Protein 6PX4 (pdb70)

InterPro domains:
  IPR034696 Antiholin T4 type [MF_04105] (1-97)
  IPR034696 Antiholin T4 type [PF24205] (1-97)

Organism: Enterobacteria phage T4 (NCBI:txid10665)

Secondary structure (DSSP, 8-state):
--B-HHHHHHHHHHHHHTGGGBSS--HHHHHHHHHHHHHHHHHS---SHHHHHHHHHHHHHHHHHHTT--B-/-HHHHHHHHHHHHHHHT-SEEEEEEEESTTT--EEEEEEEEEPPPTT--GGGSS-EEP-TTSHHHHHHHTT--EEESS--TTSS-SS--TT--EEEEEEEE-TTSBEEEEEEEEESSS----HHHHHHHHHHHHHHHHH--/--B-HHHHHHHHHHHHHTGGGBSS--HHHHHHHHHHHHHHHHHS---SHHHHHHHHHHHHHHHHHHTT--B-/-HHHHHHHHHHHHHHHHT-SEEEEEEEESTTT--EEEEEEEEEPPPTT--GGGSS-EEP-TTSHHHHHHHTT--EEESS--SSSS-SS--TT--EEEEEEEE-TTSBEEEEEEEEESSS----HHHHHHHHHHHHHHHTT--

Foldseek 3Di:
DPDDVLLVLLQVLLCVQAVVFFPDDDPVVVVVLCVQSVVVCVVPPDDDNVRSNVNSNVSSVCVCVVVVGDGD/DLVVLQAVLLVQLCVQFVFQKKFWKWADDPPPRQWIFGPDMDHDDQPQDDPVQRTGAGADCPQVQNVCQVVPDKDKDQWDDRRNRGPDTRNLWRMKIKHFAAAQVRHGTTIIMGTHSDDDTDDVVSSVVSRVVSRVRSNDPD/DPDDVLLVLLQVLLCVQFVVFFPDDDPVVVVVLCVQSVVVCVVPNDDDNVRSNVNSNVSSVVVCVVVVTDGD/DLVLQQVLLVQLCVQFVFQKKFWKWADDPQPRQWIFTSYMDHDQQPQDDPVQRTGAGADCVDPQNVQQVVVDKDKDQFDDRRNRGPDRRNLWRMKIKHFAAAPVRGGTTIIMGTHSDNDTDDVVSSVVSRVVSRVVRRDPD

Solvent-accessible surface area: 19300 Å² total; per-residue (Å²): 68,6,11,6,36,33,0,32,84,0,0,25,7,0,3,97,95,0,0,63,70,2,97,94,30,36,51,103,18,0,94,103,0,13,62,63,0,70,73,29,6,20,101,89,38,2,82,52,93,152,61,0,71,91,42,0,21,95,51,0,82,27,23,3,160,107,110,125,54,150,70,112,189,17,88,60,35,2,105,102,12,3,94,76,0,29,118,48,0,97,9,40,0,0,0,0,2,21,12,44,30,124,17,1,2,0,1,1,10,9,72,11,71,51,42,157,37,1,93,31,13,46,113,172,34,21,12,0,26,13,3,48,31,111,43,59,5,4,65,16,0,36,103,22,131,37,16,122,17,102,87,89,30,13,5,2,12,23,114,128,115,3,113,65,4,47,17,2,6,0,0,13,6,22,14,67,58,0,5,1,19,0,0,1,1,0,4,0,57,73,132,94,63,24,54,46,107,119,0,80,68,31,0,22,96,1,15,94,58,2,1,91,31,124,57,5,10,6,18,26,0,30,72,5,0,24,5,0,4,106,99,1,0,61,54,4,100,111,34,29,58,116,18,0,71,115,0,9,58,56,0,61,70,31,10,20,102,85,35,4,81,58,69,171,65,0,59,108,68,0,23,95,59,0,73,44,7,3,171,136,105,107,47,121,62,164,44,116,75,40,0,109,97,31,2,85,90,2,28,118,42,0,98,10,35,0,0,0,1,2,17,12,36,22,130,17,2,2,0,0,1,10,13,64,14,68,50,42,122,35,1,87,33,12,55,108,193,38,24,12,0,26,21,3,35,37,105,84,64,6,4,77,45,0,41,99,19,158,40,21,124,16,99,82,114,26,13,5,2,13,22,125,132,108,0,122,58,5,54,14,2,6,0,0,10,5,22,17,67,60,0,4,1,18,0,0,2,1,0,4,0,54,81,125,82,65,26,58,46,120,128,0,76,68,30,0,18,94,2,14,104,67,1,2,95,38,120

B-factor: mean 25.85, std 8.66, range [12.66, 65.44]

Radius of gyration: 23.74 Å; Cα contacts (8 Å, |Δi|>4): 835; chains: 4; bounding box: 46×61×61 Å

Nearest PDB structures (foldseek):
  6psk-assembly1_R-2  TM=1.006E+00  e=2.776E-12  Escherichia phage ECML-134
  6pxe-assembly1_R  TM=1.006E+00  e=7.380E-12  Tequatrovirus T4
  4myy-assembly1_A  TM=3.933E-01  e=3.399E+00  Moorena producens 3L
  6qfk-assembly1_A  TM=4.145E-01  e=9.035E+00  Bifidobacterium longum
  6pxe-assembly1_B  TM=9.937E-01  e=3.468E-29  Escherichia phage vB_EcoM_NBG2

Sequence (427 aa):
MNVDPHFDKFMESGIRHVYMLFENKSVESSEQFYSFMRTTYKNDPCSSDFECIERGAEMAQSYARIMNIKLERFESVALEQLQIVHISSEADFSAVYSFRPKNLNYFVDIIAYEGKLPSTISEKSLGGYPVDKTMDDEYTVHLNGRHYYSNSKFAFLPTKKPTPEINYMYSCCPYFNLDNIYAGTITMYWYRNDHISNDRLESICCAQAARILGRAKMNVDPHFDKFMESGIRHVYMMLFENKSVESSEQFYSFMRTTYKNDPCSSDFECIEERGAEMMAQSYARIMNIKLEFESVALEQLQIVHISSEADFSAVYSSFRPKNLNYFVDIIAYEGKLPSTISEKSLGGYPVDKTMMDEYTVHLNGRHYYSNSKFAFLPTKKPTPEINYMYSCCPYFNLDNIYAGTITMYWYRNDHISNDRLEESICCAQAARILGRAK

Structure (mmCIF, N/CA/C/O backbone):
data_6PX4
#
_entry.id   6PX4
#
_cell.length_a   116.546
_cell.length_b   116.546
_cell.length_c   223.384
_cell.angle_alpha   90.000
_cell.angle_beta   90.000
_cell.angle_gamma   120.000
#
_symmetry.space_group_name_H-M   'H 3 2'
#
loop_
_entity.id
_entity.type
_entity.pdbx_description
1 polymer Antiholin
2 polymer Holin
3 water water
#
loop_
_atom_site.group_PDB
_atom_site.id
_atom_site.type_symbol
_atom_site.label_atom_id
_atom_site.label_alt_id
_atom_site.label_comp_id
_atom_site.label_asym_id
_atom_site.label_entity_id
_atom_site.label_seq_id
_atom_site.pdbx_PDB_ins_code
_atom_site.Cartn_x
_atom_site.Cartn_y
_atom_site.Cartn_z
_atom_site.occupancy
_atom_site.B_iso_or_equiv
_atom_site.auth_seq_id
_atom_site.auth_comp_id
_atom_site.auth_asym_id
_atom_site.auth_atom_id
_atom_site.pdbx_PDB_model_num
ATOM 1 N N . MET A 1 1 ? -35.126 -4.389 -25.752 1.00 53.26 24 MET R N 1
ATOM 2 C CA . MET A 1 1 ? -34.355 -3.901 -24.613 1.00 47.13 24 MET R CA 1
ATOM 3 C C . MET A 1 1 ? -34.695 -4.707 -23.356 1.00 44.24 24 MET R C 1
ATOM 4 O O . MET A 1 1 ? -35.821 -5.192 -23.206 1.00 49.94 24 MET R O 1
ATOM 9 N N . ASN A 1 2 ? -33.707 -4.865 -22.474 1.00 37.26 25 ASN R N 1
ATOM 10 C CA . ASN A 1 2 ? -33.897 -5.579 -21.215 1.00 27.66 25 ASN R CA 1
ATOM 11 C C . ASN A 1 2 ? -34.389 -4.628 -20.129 1.00 23.46 25 ASN R C 1
ATOM 12 O O . ASN A 1 2 ? -34.072 -4.818 -18.951 1.00 25.27 25 ASN R O 1
ATOM 17 N N . VAL A 1 3 ? -35.142 -3.616 -20.498 1.00 24.64 26 VAL R N 1
ATOM 18 C CA . VAL A 1 3 ? -35.535 -2.561 -19.569 1.00 19.62 26 VAL R CA 1
ATOM 19 C C . VAL A 1 3 ? -36.779 -2.997 -18.807 1.00 21.96 26 VAL R C 1
ATOM 20 O O . VAL A 1 3 ? -37.620 -3.759 -19.305 1.00 23.49 26 VAL R O 1
ATOM 24 N N . ASP A 1 4 ? -36.870 -2.543 -17.555 1.00 20.94 27 ASP R N 1
ATOM 25 C CA . ASP A 1 4 ? -38.092 -2.638 -16.772 1.00 20.83 27 ASP R CA 1
ATOM 26 C C . ASP A 1 4 ? -39.221 -2.033 -17.595 1.00 18.84 27 ASP R C 1
ATOM 27 O O . ASP A 1 4 ? -39.215 -0.823 -17.840 1.00 20.13 27 ASP R O 1
ATOM 32 N N . PRO A 1 5 ? -40.203 -2.828 -18.040 1.00 20.00 28 PRO R N 1
ATOM 33 C CA . PRO A 1 5 ? -41.198 -2.285 -18.975 1.00 20.08 28 PRO R CA 1
ATOM 34 C C . PRO A 1 5 ? -42.113 -1.254 -18.343 1.00 19.31 28 PRO R C 1
ATOM 35 O O . PRO A 1 5 ? -42.618 -0.379 -19.046 1.00 19.82 28 PRO R O 1
ATOM 39 N N . HIS A 1 6 ? -42.355 -1.333 -17.034 1.00 18.13 29 HIS R N 1
ATOM 40 C CA . HIS A 1 6 ? -43.173 -0.310 -16.396 1.00 19.16 29 HIS R CA 1
ATOM 41 C C . HIS A 1 6 ? -42.416 1.007 -16.285 1.00 19.76 29 HIS R C 1
ATOM 42 O O . HIS A 1 6 ? -42.987 2.077 -16.540 1.00 19.24 29 HIS R O 1
ATOM 49 N N . PHE A 1 7 ? -41.136 0.960 -15.906 1.00 17.63 30 PHE R N 1
ATOM 50 C CA . PHE A 1 7 ? -40.381 2.207 -15.894 1.00 17.62 30 PHE R CA 1
ATOM 51 C C . PHE A 1 7 ? -40.332 2.805 -17.289 1.00 17.64 30 PHE R C 1
ATOM 52 O O . PHE A 1 7 ? -40.510 4.013 -17.465 1.00 17.56 30 PHE R O 1
ATOM 60 N N . ASP A 1 8 ? -40.112 1.963 -18.295 1.00 16.37 31 ASP R N 1
ATOM 61 C CA . ASP A 1 8 ? -40.008 2.483 -19.649 1.00 16.92 31 ASP R CA 1
ATOM 62 C C . ASP A 1 8 ? -41.294 3.188 -20.075 1.00 16.91 31 ASP R C 1
ATOM 63 O O . ASP A 1 8 ? -41.239 4.251 -20.701 1.00 18.65 31 ASP R O 1
ATOM 68 N N . LYS A 1 9 ? -42.458 2.606 -19.743 1.00 16.03 32 LYS R N 1
ATOM 69 C CA . LYS A 1 9 ? -43.731 3.229 -20.107 1.00 17.26 32 LYS R CA 1
ATOM 70 C C . LYS A 1 9 ? -43.913 4.554 -19.378 1.00 19.19 32 LYS R C 1
ATOM 71 O O . LYS A 1 9 ? -44.355 5.548 -19.965 1.00 19.32 32 LYS R O 1
ATOM 77 N N . PHE A 1 10 ? -43.543 4.574 -18.095 1.00 18.43 33 PHE R N 1
ATOM 78 C CA . PHE A 1 10 ? -43.584 5.773 -17.259 1.00 17.75 33 PHE R CA 1
ATOM 79 C C . PHE A 1 10 ? -42.691 6.876 -17.824 1.00 17.19 33 PHE R C 1
ATOM 80 O O . PHE A 1 10 ? -43.122 8.021 -18.010 1.00 17.55 33 PHE R O 1
ATOM 88 N N . MET A 1 11 ? -41.438 6.534 -18.122 1.00 17.26 34 MET R N 1
ATOM 89 C CA . MET A 1 11 ? -40.482 7.506 -18.644 1.00 16.61 34 MET R CA 1
ATOM 90 C C . MET A 1 11 ? -40.910 8.028 -20.008 1.00 17.30 34 MET R C 1
ATOM 91 O O . MET A 1 11 ? -40.898 9.238 -20.255 1.00 17.10 34 MET R O 1
ATOM 96 N N . GLU A 1 12 ? -41.264 7.122 -20.918 1.00 17.74 35 GLU R N 1
ATOM 97 C CA . GLU A 1 12 ? -41.695 7.556 -22.240 1.00 17.99 35 GLU R CA 1
ATOM 98 C C . GLU A 1 12 ? -42.919 8.456 -22.160 1.00 19.27 35 GLU R C 1
ATOM 99 O O . GLU A 1 12 ? -43.051 9.391 -22.956 1.00 19.97 35 GLU R O 1
ATOM 105 N N . SER A 1 13 ? -43.812 8.215 -21.195 1.00 19.81 36 SER R N 1
ATOM 106 C CA . SER A 1 13 ? -44.964 9.095 -21.066 1.00 18.61 36 SER R CA 1
ATOM 107 C C . SER A 1 13 ? -44.536 10.478 -20.600 1.00 19.45 36 SER R C 1
ATOM 108 O O . SER A 1 13 ? -45.005 11.489 -21.128 1.00 22.27 36 SER R O 1
ATOM 111 N N . GLY A 1 14 ? -43.627 10.549 -19.626 1.00 16.92 37 GLY R N 1
ATOM 112 C CA . GLY A 1 14 ? -43.104 11.845 -19.227 1.00 18.74 37 GLY R CA 1
ATOM 113 C C . GLY A 1 14 ? -42.366 12.561 -20.346 1.00 22.27 37 GLY R C 1
ATOM 114 O O . GLY A 1 14 ? -42.480 13.777 -20.494 1.00 23.06 37 GLY R O 1
ATOM 115 N N . ILE A 1 15 ? -41.591 11.819 -21.142 1.00 18.18 38 ILE R N 1
ATOM 116 C CA . ILE A 1 15 ? -40.888 12.426 -22.270 1.00 18.37 38 ILE R CA 1
ATOM 117 C C . ILE A 1 15 ? -41.887 12.970 -23.285 1.00 19.86 38 ILE R C 1
ATOM 118 O O . ILE A 1 15 ? -41.790 14.120 -23.726 1.00 24.71 38 ILE R O 1
ATOM 123 N N . ARG A 1 16 ? -42.871 12.151 -23.657 1.00 19.94 39 ARG R N 1
ATOM 124 C CA . ARG A 1 16 ? -43.722 12.481 -24.794 1.00 24.11 39 ARG R CA 1
ATOM 125 C C . ARG A 1 16 ? -44.763 13.542 -24.458 1.00 30.93 39 ARG R C 1
ATOM 126 O O . ARG A 1 16 ? -45.186 14.282 -25.352 1.00 28.76 39 ARG R O 1
ATOM 134 N N . HIS A 1 17 ? -45.168 13.655 -23.192 1.00 22.71 40 HIS R N 1
ATOM 135 C CA . HIS A 1 17 ? -46.151 14.652 -22.784 1.00 27.15 40 HIS R CA 1
ATOM 136 C C . HIS A 1 17 ? -45.536 15.923 -22.216 1.00 28.98 40 HIS R C 1
ATOM 137 O O . HIS A 1 17 ? -46.191 16.972 -22.250 1.00 35.17 40 HIS R O 1
ATOM 144 N N . VAL A 1 18 ? -44.309 15.865 -21.694 1.00 22.65 41 VAL R N 1
ATOM 145 C CA . VAL A 1 18 ? -43.736 16.998 -20.977 1.00 23.70 41 VAL R CA 1
ATOM 146 C C . VAL A 1 18 ? -42.342 17.363 -21.473 1.00 26.12 41 VAL R C 1
ATOM 147 O O . VAL A 1 18 ? -42.119 18.500 -21.902 1.00 27.05 41 VAL R O 1
ATOM 151 N N . TYR A 1 19 ? -41.384 16.428 -21.391 1.00 22.19 42 TYR R N 1
ATOM 152 C CA . TYR A 1 19 ? -40.004 16.791 -21.705 1.00 23.25 42 TYR R CA 1
ATOM 153 C C . TYR A 1 19 ? -39.888 17.343 -23.118 1.00 20.75 42 TYR R C 1
ATOM 154 O O . TYR A 1 19 ? -39.126 18.290 -23.354 1.00 23.83 42 TYR R O 1
ATOM 163 N N . MET A 1 20 ? -40.637 16.764 -24.066 1.00 23.95 43 MET R N 1
ATOM 164 C CA . MET A 1 20 ? -40.566 17.199 -25.459 1.00 23.96 43 MET R CA 1
ATOM 165 C C . MET A 1 20 ? -40.961 18.658 -25.621 1.00 30.05 43 MET R C 1
ATOM 166 O O . MET A 1 20 ? -40.618 19.273 -26.639 1.00 27.02 43 MET R O 1
ATOM 171 N N . LEU A 1 21 ? -41.664 19.226 -24.639 1.00 26.01 44 LEU R N 1
ATOM 172 C CA . LEU A 1 21 ? -42.081 20.618 -24.687 1.00 30.16 44 LEU R CA 1
ATOM 173 C C . LEU A 1 21 ? -41.094 21.572 -24.024 1.00 34.38 44 LEU R C 1
ATOM 174 O O . LEU A 1 21 ? -41.286 22.791 -24.115 1.00 30.36 44 LEU R O 1
ATOM 179 N N . PHE A 1 22 ? -40.060 21.063 -23.350 1.00 26.44 45 PHE R N 1
ATOM 180 C CA . PHE A 1 22 ? -39.051 21.934 -22.759 1.00 29.21 45 PHE R CA 1
ATOM 181 C C . PHE A 1 22 ? -38.484 22.865 -23.819 1.00 31.34 45 PHE R C 1
ATOM 182 O O . PHE A 1 22 ? -38.093 22.422 -24.900 1.00 29.77 45 PHE R O 1
ATOM 190 N N . GLU A 1 23 ? -38.442 24.161 -23.506 1.00 30.17 46 GLU R N 1
ATOM 191 C CA . GLU A 1 23 ? -37.893 25.129 -24.450 1.00 38.26 46 GLU R CA 1
ATOM 192 C C . GLU A 1 23 ? -36.383 24.965 -24.599 1.00 36.81 46 GLU R C 1
ATOM 193 O O . GLU A 1 23 ? -35.857 24.947 -25.718 1.00 37.09 46 GLU R O 1
ATOM 199 N N . ASN A 1 24 ? -35.674 24.848 -23.481 1.00 32.38 47 ASN R N 1
ATOM 200 C CA . ASN A 1 24 ? -34.215 24.758 -23.454 1.00 38.33 47 ASN R CA 1
ATOM 201 C C . ASN A 1 24 ? -33.831 23.321 -23.119 1.00 35.96 47 ASN R C 1
ATOM 202 O O . ASN A 1 24 ? -33.710 22.954 -21.949 1.00 36.98 47 ASN R O 1
ATOM 207 N N . LYS A 1 25 ? -33.628 22.508 -24.149 1.00 28.89 48 LYS R N 1
ATOM 208 C CA . LYS A 1 25 ? -33.138 21.158 -23.929 1.00 24.26 48 LYS R CA 1
ATOM 209 C C . LYS A 1 25 ? -31.617 21.155 -23.932 1.00 28.17 48 LYS R C 1
ATOM 210 O O . LYS A 1 25 ? -30.982 21.833 -24.747 1.00 28.69 48 LYS R O 1
ATOM 216 N N . SER A 1 26 ? -31.039 20.384 -23.019 1.00 24.36 49 SER R N 1
ATOM 217 C CA . SER A 1 26 ? -29.596 20.307 -22.888 1.00 23.62 49 SER R CA 1
ATOM 218 C C . SER A 1 26 ? -29.232 18.981 -22.242 1.00 20.06 49 SER R C 1
ATOM 219 O O . SER A 1 26 ? -30.093 18.244 -21.753 1.00 21.41 49 SER R O 1
ATOM 222 N N . VAL A 1 27 ? -27.929 18.692 -22.238 1.00 21.95 50 VAL R N 1
ATOM 223 C CA . VAL A 1 27 ? -27.440 17.553 -21.472 1.00 22.83 50 VAL R CA 1
ATOM 224 C C . VAL A 1 27 ? -27.921 17.665 -20.030 1.00 26.28 50 VAL R C 1
ATOM 225 O O . VAL A 1 27 ? -28.452 16.711 -19.453 1.00 24.04 50 VAL R O 1
ATOM 229 N N . GLU A 1 28 ? -27.809 18.860 -19.452 1.00 27.82 51 GLU R N 1
ATOM 230 C CA . GLU A 1 28 ? -28.143 19.034 -18.043 1.00 23.02 51 GLU R CA 1
ATOM 231 C C . GLU A 1 28 ? -29.645 18.920 -17.796 1.00 24.70 51 GLU R C 1
ATOM 232 O O . GLU A 1 28 ? -30.068 18.295 -16.813 1.00 27.41 51 GLU R O 1
ATOM 238 N N . SER A 1 29 ? -30.473 19.503 -18.672 1.00 26.26 52 SER R N 1
ATOM 239 C CA . SER A 1 29 ? -31.917 19.390 -18.482 1.00 24.06 52 SER R CA 1
ATOM 240 C C . SER A 1 29 ? -32.363 17.938 -18.587 1.00 22.84 52 SER R C 1
ATOM 241 O O . SER A 1 29 ? -33.225 17.491 -17.824 1.00 22.16 52 SER R O 1
ATOM 244 N N . SER A 1 30 ? -31.757 17.176 -19.500 1.00 23.14 53 SER R N 1
ATOM 245 C CA . SER A 1 30 ? -32.122 15.771 -19.655 1.00 20.97 53 SER R CA 1
ATOM 246 C C . SER A 1 30 ? -31.649 14.938 -18.465 1.00 23.59 53 SER R C 1
ATOM 247 O O . SER A 1 30 ? -32.369 14.041 -17.994 1.00 21.28 53 SER R O 1
ATOM 250 N N . GLU A 1 31 ? -30.450 15.232 -17.953 1.00 21.08 54 GLU R N 1
ATOM 251 C CA . GLU A 1 31 ? -29.924 14.501 -16.806 1.00 24.17 54 GLU R CA 1
ATOM 252 C C . GLU A 1 31 ? -30.765 14.758 -15.562 1.00 24.39 54 GLU R C 1
ATOM 253 O O . GLU A 1 31 ? -31.062 13.828 -14.801 1.00 24.84 54 GLU R O 1
ATOM 259 N N . GLN A 1 32 ? -31.173 16.017 -15.347 1.00 24.13 55 GLN R N 1
ATOM 260 C CA . GLN A 1 32 ? -31.996 16.338 -14.184 1.00 24.79 55 GLN R CA 1
ATOM 261 C C . GLN A 1 32 ? -33.376 15.705 -14.290 1.00 25.14 55 GLN R C 1
ATOM 262 O O . GLN A 1 32 ? -33.911 15.195 -13.295 1.00 23.83 55 GLN R O 1
ATOM 268 N N . PHE A 1 33 ? -33.965 15.722 -15.487 1.00 21.54 56 PHE R N 1
ATOM 269 C CA . PHE A 1 33 ? -35.267 15.097 -15.682 1.00 23.15 56 PHE R CA 1
ATOM 270 C C . PHE A 1 33 ? -35.206 13.600 -15.387 1.00 19.43 56 PHE R C 1
ATOM 271 O O . PHE A 1 33 ? -36.037 13.078 -14.637 1.00 19.32 56 PHE R O 1
ATOM 279 N N . TYR A 1 34 ? -34.212 12.894 -15.944 1.00 20.73 57 TYR R N 1
ATOM 280 C CA . TYR A 1 34 ? -34.136 11.450 -15.723 1.00 17.54 57 TYR R CA 1
ATOM 281 C C . TYR A 1 34 ? -33.927 11.140 -14.244 1.00 23.21 57 TYR R C 1
ATOM 282 O O . TYR A 1 34 ? -34.551 10.222 -13.701 1.00 23.06 57 TYR R O 1
ATOM 291 N N . SER A 1 35 ? -33.079 11.923 -13.572 1.00 20.30 58 SER R N 1
ATOM 292 C CA . SER A 1 35 ? -32.851 11.724 -12.140 1.00 22.03 58 SER R CA 1
ATOM 293 C C . SER A 1 35 ? -34.155 11.773 -11.346 1.00 20.61 58 SER R C 1
ATOM 294 O O . SER A 1 35 ? -34.398 10.929 -10.470 1.00 22.62 58 SER R O 1
ATOM 297 N N . PHE A 1 36 ? -34.991 12.780 -11.613 1.00 21.21 59 PHE R N 1
ATOM 298 C CA . PHE A 1 36 ? -36.268 12.895 -10.919 1.00 22.75 59 PHE R CA 1
ATOM 299 C C . PHE A 1 36 ? -37.182 11.727 -11.257 1.00 23.02 59 PHE R C 1
ATOM 300 O O . PHE A 1 36 ? -37.799 11.129 -10.373 1.00 23.17 59 PHE R O 1
ATOM 308 N N . MET A 1 37 ? -37.284 11.388 -12.546 1.00 18.85 60 MET R N 1
ATOM 309 C CA . MET A 1 37 ? -38.194 10.323 -12.944 1.00 20.68 60 MET R CA 1
ATOM 310 C C . MET A 1 37 ? -37.744 8.969 -12.400 1.00 19.50 60 MET R C 1
ATOM 311 O O . MET A 1 37 ? -38.574 8.151 -11.977 1.00 19.00 60 MET R O 1
ATOM 316 N N . ARG A 1 38 ? -36.435 8.713 -12.420 1.00 20.63 61 ARG R N 1
ATOM 317 C CA . ARG A 1 38 ? -35.890 7.444 -11.950 1.00 18.39 61 ARG R CA 1
ATOM 318 C C . ARG A 1 38 ? -36.263 7.186 -10.489 1.00 19.57 61 ARG R C 1
ATOM 319 O O . ARG A 1 38 ? -36.800 6.127 -10.151 1.00 18.95 61 ARG R O 1
ATOM 327 N N . THR A 1 39 ? -36.020 8.162 -9.614 1.00 19.10 62 THR R N 1
ATOM 328 C CA . THR A 1 39 ? -36.282 7.939 -8.194 1.00 18.67 62 THR R CA 1
ATOM 329 C C . THR A 1 39 ? -37.783 7.932 -7.894 1.00 18.50 62 THR R C 1
ATOM 330 O O . THR A 1 39 ? -38.256 7.106 -7.105 1.00 19.31 62 THR R O 1
ATOM 334 N N . THR A 1 40 ? -38.549 8.821 -8.528 1.00 19.49 63 THR R N 1
ATOM 335 C CA . THR A 1 40 ? -40.004 8.806 -8.372 1.00 20.62 63 THR R CA 1
ATOM 336 C C . THR A 1 40 ? -40.581 7.419 -8.646 1.00 19.82 63 THR R C 1
ATOM 337 O O . THR A 1 40 ? -41.395 6.897 -7.870 1.00 20.38 63 THR R O 1
ATOM 341 N N . TYR A 1 41 ? -40.147 6.794 -9.741 1.00 19.14 64 TYR R N 1
ATOM 342 C CA . TYR A 1 41 ? -40.617 5.455 -10.076 1.00 20.87 64 TYR R CA 1
ATOM 343 C C . TYR A 1 41 ? -40.156 4.416 -9.055 1.00 19.66 64 TYR R C 1
ATOM 344 O O . TYR A 1 41 ? -40.958 3.606 -8.576 1.00 19.70 64 TYR R O 1
ATOM 353 N N . LYS A 1 42 ? -38.854 4.390 -8.752 1.00 18.89 65 LYS R N 1
ATOM 354 C CA . LYS A 1 42 ? -38.290 3.339 -7.905 1.00 22.04 65 LYS R CA 1
ATOM 355 C C . LYS A 1 42 ? -38.889 3.356 -6.506 1.00 20.25 65 LYS R C 1
ATOM 356 O O . LYS A 1 42 ? -38.980 2.305 -5.855 1.00 22.40 65 LYS R O 1
ATOM 362 N N . ASN A 1 43 ? -39.277 4.541 -6.020 1.00 21.72 66 ASN R N 1
ATOM 363 C CA . ASN A 1 43 ? -39.922 4.636 -4.709 1.00 20.32 66 ASN R CA 1
ATOM 364 C C . ASN A 1 43 ? -41.240 3.887 -4.677 1.00 25.04 66 ASN R C 1
ATOM 365 O O . ASN A 1 43 ? -41.601 3.315 -3.643 1.00 24.82 66 ASN R O 1
ATOM 370 N N . ASP A 1 44 ? -41.970 3.876 -5.796 1.00 21.93 67 ASP R N 1
ATOM 371 C CA . ASP A 1 44 ? -43.317 3.331 -5.839 1.00 22.23 67 ASP R CA 1
ATOM 372 C C . ASP A 1 44 ? -43.648 2.938 -7.274 1.00 22.15 67 ASP R C 1
ATOM 373 O O . ASP A 1 44 ? -44.356 3.680 -7.965 1.00 27.76 67 ASP R O 1
ATOM 378 N N . PRO A 1 45 ? -43.149 1.797 -7.748 1.00 22.79 68 PRO R N 1
ATOM 379 C CA . PRO A 1 45 ? -43.298 1.457 -9.172 1.00 22.15 68 PRO R CA 1
ATOM 380 C C . PRO A 1 45 ? -44.759 1.324 -9.588 1.00 30.39 68 PRO R C 1
ATOM 381 O O . PRO A 1 45 ? -45.566 0.702 -8.892 1.00 26.14 68 PRO R O 1
ATOM 385 N N . CYS A 1 46 ? -45.097 1.941 -10.725 1.00 26.72 69 CYS R N 1
ATOM 386 C CA . CYS A 1 46 ? -46.369 1.685 -11.388 1.00 25.07 69 CYS R CA 1
ATOM 387 C C . CYS A 1 46 ? -46.388 0.252 -11.924 1.00 24.21 69 CYS R C 1
ATOM 388 O O . CYS A 1 46 ? -45.343 -0.369 -12.138 1.00 25.12 69 CYS R O 1
ATOM 391 N N . SER A 1 47 ? -47.598 -0.297 -12.114 1.00 24.42 70 SER R N 1
ATOM 392 C CA . SER A 1 47 ? -47.677 -1.714 -12.464 1.00 25.07 70 SER R CA 1
ATOM 393 C C . SER A 1 47 ? -48.718 -2.023 -13.541 1.00 32.42 70 SER R C 1
ATOM 394 O O . SER A 1 47 ? -49.140 -3.178 -13.667 1.00 30.94 70 SER R O 1
ATOM 397 N N . SER A 1 48 ? -49.139 -1.034 -14.320 1.00 25.74 71 SER R N 1
ATOM 398 C CA . SER A 1 48 ? -50.015 -1.286 -15.455 1.00 25.16 71 SER R CA 1
ATOM 399 C C . SER A 1 48 ? -49.760 -0.207 -16.493 1.00 27.87 71 SER R C 1
ATOM 400 O O . SER A 1 48 ? -49.218 0.856 -16.183 1.00 26.52 71 SER R O 1
ATOM 403 N N . ASP A 1 49 ? -50.138 -0.495 -17.745 1.00 27.84 72 ASP R N 1
ATOM 404 C CA . ASP A 1 49 ? -49.970 0.499 -18.799 1.00 23.21 72 ASP R CA 1
ATOM 405 C C . ASP A 1 49 ? -50.652 1.806 -18.432 1.00 27.34 72 ASP R C 1
ATOM 406 O O . ASP A 1 49 ? -50.058 2.883 -18.546 1.00 24.22 72 ASP R O 1
ATOM 411 N N . PHE A 1 50 ? -51.916 1.732 -18.004 1.00 24.26 73 PHE R N 1
ATOM 412 C CA . PHE A 1 50 ? -52.666 2.954 -17.733 1.00 25.67 73 PHE R CA 1
ATOM 413 C C . PHE A 1 50 ? -52.043 3.734 -16.584 1.00 25.71 73 PHE R C 1
ATOM 414 O O . PHE A 1 50 ? -51.875 4.956 -16.666 1.00 27.40 73 PHE R O 1
ATOM 422 N N . GLU A 1 51 ? -51.684 3.039 -15.504 1.00 24.49 74 GLU R N 1
ATOM 423 C CA . GLU A 1 51 ? -51.091 3.729 -14.365 1.00 25.89 74 GLU R CA 1
ATOM 424 C C . GLU A 1 51 ? -49.743 4.336 -14.728 1.00 25.57 74 GLU R C 1
ATOM 425 O O . GLU A 1 51 ? -49.454 5.474 -14.352 1.00 21.78 74 GLU R O 1
ATOM 431 N N . CYS A 1 52 ? -48.913 3.594 -15.472 1.00 21.03 75 CYS R N 1
ATOM 432 C CA . CYS A 1 52 ? -47.604 4.112 -15.866 1.00 20.43 75 CYS R CA 1
ATOM 433 C C . CYS A 1 52 ? -47.733 5.334 -16.769 1.00 21.25 75 CYS R C 1
ATOM 434 O O . CYS A 1 52 ? -47.014 6.320 -16.587 1.00 21.83 75 CYS R O 1
ATOM 437 N N . ILE A 1 53 ? -48.631 5.283 -17.760 1.00 21.61 76 ILE R N 1
ATOM 438 C CA . ILE A 1 53 ? -48.797 6.421 -18.664 1.00 21.84 76 ILE R CA 1
ATOM 439 C C . ILE A 1 53 ? -49.333 7.626 -17.901 1.00 22.96 76 ILE R C 1
ATOM 440 O O . ILE A 1 53 ? -48.838 8.751 -18.048 1.00 21.94 76 ILE R O 1
ATOM 445 N N . GLU A 1 54 ? -50.347 7.405 -17.059 1.00 21.89 77 GLU R N 1
ATOM 446 C CA . GLU A 1 54 ? -50.943 8.513 -16.317 1.00 28.74 77 GLU R CA 1
ATOM 447 C C . GLU A 1 54 ? -49.952 9.110 -15.327 1.00 24.52 77 GLU R C 1
ATOM 448 O O . GLU A 1 54 ? -49.782 10.334 -15.266 1.00 25.23 77 GLU R O 1
ATOM 454 N N . ARG A 1 55 ? -49.279 8.258 -14.549 1.00 23.56 78 ARG R N 1
ATOM 455 C CA . ARG A 1 55 ? -48.365 8.757 -13.527 1.00 24.41 78 ARG R CA 1
ATOM 456 C C . ARG A 1 55 ? -47.127 9.381 -14.149 1.00 25.65 78 ARG R C 1
ATOM 457 O O . ARG A 1 55 ? -46.634 10.402 -13.664 1.00 24.36 78 ARG R O 1
ATOM 465 N N . GLY A 1 56 ? -46.611 8.787 -15.229 1.00 20.67 79 GLY R N 1
ATOM 466 C CA . GLY A 1 56 ? -45.458 9.382 -15.889 1.00 22.03 79 GLY R CA 1
ATOM 467 C C . GLY A 1 56 ? -45.729 10.796 -16.363 1.00 22.04 79 GLY R C 1
ATOM 468 O O . GLY A 1 56 ? -44.915 11.702 -16.157 1.00 24.85 79 GLY R O 1
ATOM 469 N N . ALA A 1 57 ? -46.886 11.004 -16.999 1.00 23.47 80 ALA R N 1
ATOM 470 C CA . ALA A 1 57 ? -47.259 12.341 -17.450 1.00 25.81 80 ALA R CA 1
ATOM 471 C C . ALA A 1 57 ? -47.504 13.282 -16.271 1.00 25.12 80 ALA R C 1
ATOM 472 O O . ALA A 1 57 ? -47.032 14.425 -16.272 1.00 28.93 80 ALA R O 1
ATOM 474 N N . GLU A 1 58 ? -48.233 12.818 -15.253 1.00 26.36 81 GLU R N 1
ATOM 475 C CA . GLU A 1 58 ? -48.563 13.693 -14.130 1.00 31.45 81 GLU R CA 1
ATOM 476 C C . GLU A 1 58 ? -47.316 14.102 -13.354 1.00 30.01 81 GLU R C 1
ATOM 477 O O . GLU A 1 58 ? -47.178 15.267 -12.952 1.00 30.85 81 GLU R O 1
ATOM 483 N N . MET A 1 59 ? -46.396 13.159 -13.133 1.00 25.38 82 MET R N 1
ATOM 484 C CA . MET A 1 59 ? -45.207 13.454 -12.346 1.00 28.09 82 MET R CA 1
ATOM 485 C C . MET A 1 59 ? -44.244 14.348 -13.113 1.00 28.50 82 MET R C 1
ATOM 486 O O . MET A 1 59 ? -43.652 15.265 -12.538 1.00 27.60 82 MET R O 1
ATOM 491 N N . ALA A 1 60 ? -44.071 14.094 -14.414 1.00 26.02 83 ALA R N 1
ATOM 492 C CA . ALA A 1 60 ? -43.261 14.989 -15.232 1.00 25.36 83 ALA R CA 1
ATOM 493 C C . ALA A 1 60 ? -43.851 16.394 -15.252 1.00 28.03 83 ALA R C 1
ATOM 494 O O . ALA A 1 60 ? -43.116 17.387 -15.166 1.00 30.86 83 ALA R O 1
ATOM 496 N N . GLN A 1 61 ? -45.177 16.494 -15.345 1.00 29.81 84 GLN R N 1
ATOM 497 C CA . GLN A 1 61 ? -45.828 17.802 -15.347 1.00 32.92 84 GLN R CA 1
ATOM 498 C C . GLN A 1 61 ? -45.586 18.543 -14.033 1.00 32.87 84 GLN R C 1
ATOM 499 O O . GLN A 1 61 ? -45.256 19.735 -14.032 1.00 32.75 84 GLN R O 1
ATOM 505 N N . SER A 1 62 ? -45.730 17.848 -12.898 1.00 27.61 85 SER R N 1
ATOM 506 C CA . SER A 1 62 ? -45.447 18.477 -11.610 1.00 29.50 85 SER R CA 1
ATOM 507 C C . SER A 1 62 ? -44.001 18.944 -11.530 1.00 33.91 85 SER R C 1
ATOM 508 O O . SER A 1 62 ? -43.717 20.033 -11.016 1.00 32.03 85 SER R O 1
ATOM 511 N N . TYR A 1 63 ? -43.072 18.131 -12.036 1.00 27.72 86 TYR R N 1
ATOM 512 C CA . TYR A 1 63 ? -41.665 18.510 -12.053 1.00 26.53 86 TYR R CA 1
ATOM 513 C C . TYR A 1 63 ? -41.450 19.794 -12.851 1.00 28.50 86 TYR R C 1
ATOM 514 O O . TYR A 1 63 ? -40.732 20.698 -12.407 1.00 29.35 86 TYR R O 1
ATOM 523 N N . ALA A 1 64 ? -42.057 19.887 -14.043 1.00 31.13 87 ALA R N 1
ATOM 524 C CA . ALA A 1 64 ? -41.887 21.086 -14.861 1.00 29.04 87 ALA R CA 1
ATOM 525 C C . ALA A 1 64 ? -42.524 22.303 -14.195 1.00 32.13 87 ALA R C 1
ATOM 526 O O . ALA A 1 64 ? -41.949 23.398 -14.217 1.00 33.79 87 ALA R O 1
ATOM 528 N N . ARG A 1 65 ? -43.700 22.127 -13.586 1.00 29.93 88 ARG R N 1
ATOM 529 C CA . ARG A 1 65 ? -44.352 23.239 -12.899 1.00 31.60 88 ARG R CA 1
ATOM 530 C C . ARG A 1 65 ? -43.541 23.686 -11.692 1.00 34.99 88 ARG R C 1
ATOM 531 O O . ARG A 1 65 ? -43.265 24.879 -11.516 1.00 35.79 88 ARG R O 1
ATOM 539 N N . ILE A 1 66 ? -43.138 22.737 -10.851 1.00 34.98 89 ILE R N 1
ATOM 540 C CA . ILE A 1 66 ? -42.499 23.104 -9.595 1.00 33.38 89 ILE R CA 1
ATOM 541 C C . ILE A 1 66 ? -41.119 23.704 -9.849 1.00 36.84 89 ILE R C 1
ATOM 542 O O . ILE A 1 66 ? -40.735 24.692 -9.209 1.00 37.97 89 ILE R O 1
ATOM 547 N N . MET A 1 67 ? -40.373 23.160 -10.814 1.00 31.25 90 MET R N 1
ATOM 548 C CA . MET A 1 67 ? -39.061 23.700 -11.170 1.00 34.55 90 MET R CA 1
ATOM 549 C C . MET A 1 67 ? -39.134 24.909 -12.101 1.00 28.95 90 MET R C 1
ATOM 550 O O . MET A 1 67 ? -38.080 25.419 -12.504 1.00 37.06 90 MET R O 1
ATOM 555 N N . ASN A 1 68 ? -40.335 25.368 -12.452 1.00 32.90 91 ASN R N 1
ATOM 556 C CA . ASN A 1 68 ? -40.531 26.504 -13.359 1.00 35.14 91 ASN R CA 1
ATOM 557 C C . ASN A 1 68 ? -39.731 26.328 -14.645 1.00 37.38 91 ASN R C 1
ATOM 558 O O . ASN A 1 68 ? -38.952 27.194 -15.046 1.00 36.58 91 ASN R O 1
ATOM 563 N N . ILE A 1 69 ? -39.925 25.184 -15.293 1.00 30.71 92 ILE R N 1
ATOM 564 C CA . ILE A 1 69 ? -39.273 24.919 -16.570 1.00 33.09 92 ILE R CA 1
ATOM 565 C C . ILE A 1 69 ? -40.084 25.566 -17.682 1.00 34.05 92 ILE R C 1
ATOM 566 O O . ILE A 1 69 ? -41.292 25.327 -17.807 1.00 33.77 92 ILE R O 1
ATOM 571 N N . LYS A 1 70 ? -39.421 26.382 -18.497 1.00 34.17 93 LYS R N 1
ATOM 572 C CA . LYS A 1 70 ? -40.095 27.030 -19.611 1.00 37.13 93 LYS R CA 1
ATOM 573 C C . LYS A 1 70 ? -40.473 25.997 -20.664 1.00 40.41 93 LYS R C 1
ATOM 574 O O . LYS A 1 70 ? -39.615 25.259 -21.157 1.00 39.13 93 LYS R O 1
ATOM 580 N N . LEU A 1 71 ? -41.757 25.949 -21.006 1.00 37.35 94 LEU R N 1
ATOM 581 C CA . LEU A 1 71 ? -42.271 25.049 -22.028 1.00 39.32 94 LEU R CA 1
ATOM 582 C C . LEU A 1 71 ? -42.453 25.790 -23.351 1.00 44.87 94 LEU R C 1
ATOM 583 O O . LEU A 1 71 ? -42.267 27.004 -23.446 1.00 53.12 94 LEU R O 1
ATOM 588 N N . GLU A 1 72 ? -42.805 25.033 -24.386 1.00 44.23 95 GLU R N 1
ATOM 589 C CA . GLU A 1 72 ? -43.014 25.605 -25.713 1.00 47.43 95 GLU R CA 1
ATOM 590 C C . GLU A 1 72 ? -44.443 26.112 -25.860 1.00 45.86 95 GLU R C 1
ATOM 591 O O . GLU A 1 72 ? -45.393 25.335 -25.772 1.00 54.41 95 GLU R O 1
ATOM 597 N N . ARG B 2 1 ? -8.106 8.279 -25.967 1.00 39.53 77 ARG T N 1
ATOM 598 C CA . ARG B 2 1 ? -9.336 8.643 -25.274 1.00 35.39 77 ARG T CA 1
ATOM 599 C C . ARG B 2 1 ? -10.487 8.746 -26.271 1.00 25.69 77 ARG T C 1
ATOM 600 O O . ARG B 2 1 ? -10.281 9.118 -27.431 1.00 26.29 77 ARG T O 1
ATOM 608 N N . PHE B 2 2 ? -11.693 8.423 -25.794 1.00 22.91 78 PHE T N 1
ATOM 609 C CA . PHE B 2 2 ? -12.864 8.362 -26.667 1.00 23.91 78 PHE T CA 1
ATOM 610 C C . PHE B 2 2 ? -13.057 9.659 -27.445 1.00 22.80 78 PHE T C 1
ATOM 611 O O . PHE B 2 2 ? -13.342 9.643 -28.647 1.00 21.90 78 PHE T O 1
ATOM 619 N N . GLU B 2 3 ? -12.928 10.799 -26.766 1.00 24.22 79 GLU T N 1
ATOM 620 C CA . GLU B 2 3 ? -13.259 12.067 -27.413 1.00 21.26 79 GLU T CA 1
ATOM 621 C C . GLU B 2 3 ? -12.301 12.379 -28.556 1.00 23.05 79 GLU T C 1
ATOM 622 O O . GLU B 2 3 ? -12.720 12.890 -29.603 1.00 21.30 79 GLU T O 1
ATOM 628 N N . SER B 2 4 ? -11.011 12.075 -28.385 1.00 23.04 80 SER T N 1
ATOM 629 C CA . SER B 2 4 ? -10.073 12.281 -29.481 1.00 19.61 80 SER T CA 1
ATOM 630 C C . SER B 2 4 ? -10.353 11.334 -30.637 1.00 21.87 80 SER T C 1
ATOM 631 O O . SER B 2 4 ? -10.228 11.726 -31.803 1.00 22.00 80 SER T O 1
ATOM 634 N N . VAL B 2 5 ? -10.700 10.077 -30.334 1.00 22.27 81 VAL T N 1
ATOM 635 C CA . VAL B 2 5 ? -11.031 9.124 -31.393 1.00 19.61 81 VAL T CA 1
ATOM 636 C C . VAL B 2 5 ? -12.283 9.572 -32.138 1.00 17.07 81 VAL T C 1
ATOM 637 O O . VAL B 2 5 ? -12.337 9.528 -33.374 1.00 19.60 81 VAL T O 1
ATOM 641 N N . ALA B 2 6 ? -13.303 10.020 -31.406 1.00 21.48 82 ALA T N 1
ATOM 642 C CA . ALA B 2 6 ? -14.526 10.481 -32.058 1.00 16.13 82 ALA T CA 1
ATOM 643 C C . ALA B 2 6 ? -14.230 11.614 -33.031 1.00 18.92 82 ALA T C 1
ATOM 644 O O . ALA B 2 6 ? -14.683 11.598 -34.180 1.00 20.89 82 ALA T O 1
ATOM 646 N N . LEU B 2 7 ? -13.445 12.599 -32.593 1.00 21.12 83 LEU T N 1
ATOM 647 C CA . LEU B 2 7 ? -13.124 13.728 -33.464 1.00 20.62 83 LEU T CA 1
ATOM 648 C C . LEU B 2 7 ? -12.294 13.303 -34.669 1.00 20.22 83 LEU T C 1
ATOM 649 O O . LEU B 2 7 ? -12.519 13.787 -35.792 1.00 19.36 83 LEU T O 1
ATOM 654 N N . GLU B 2 8 ? -11.328 12.409 -34.464 1.00 19.77 84 GLU T N 1
ATOM 655 C CA . GLU B 2 8 ? -10.502 11.956 -35.579 1.00 21.77 84 GLU T CA 1
ATOM 656 C C . GLU B 2 8 ? -11.328 11.184 -36.599 1.00 22.40 84 GLU T C 1
ATOM 657 O O . GLU B 2 8 ? -11.206 11.406 -37.811 1.00 20.27 84 GLU T O 1
ATOM 663 N N . GLN B 2 9 ? -12.168 10.256 -36.126 1.00 20.91 85 GLN T N 1
ATOM 664 C CA . GLN B 2 9 ? -12.959 9.460 -37.058 1.00 20.31 85 GLN T CA 1
ATOM 665 C C . GLN B 2 9 ? -13.991 10.316 -37.775 1.00 18.29 85 GLN T C 1
ATOM 666 O O . GLN B 2 9 ? -14.249 10.103 -38.966 1.00 21.98 85 GLN T O 1
ATOM 672 N N . LEU B 2 10 ? -14.561 11.310 -37.094 1.00 18.57 86 LEU T N 1
ATOM 673 C CA . LEU B 2 10 ? -15.528 12.175 -37.760 1.00 18.13 86 LEU T CA 1
ATOM 674 C C . LEU B 2 10 ? -14.862 12.960 -38.876 1.00 20.40 86 LEU T C 1
ATOM 675 O O . LEU B 2 10 ? -15.432 13.119 -39.965 1.00 20.90 86 LEU T O 1
ATOM 680 N N . GLN B 2 11 ? -13.640 13.436 -38.632 1.00 22.21 87 GLN T N 1
ATOM 681 C CA . GLN B 2 11 ? -12.915 14.143 -39.681 1.00 20.12 87 GLN T CA 1
ATOM 682 C C . GLN B 2 11 ? -12.673 13.236 -40.883 1.00 21.80 87 GLN T C 1
ATOM 683 O O . GLN B 2 11 ? -12.921 13.633 -42.031 1.00 24.52 87 GLN T O 1
ATOM 689 N N . ILE B 2 12 ? -12.207 12.006 -40.637 1.00 19.91 88 ILE T N 1
ATOM 690 C CA . ILE B 2 12 ? -11.960 11.053 -41.722 1.00 20.97 88 ILE T CA 1
ATOM 691 C C . ILE B 2 12 ? -13.243 10.798 -42.508 1.00 20.26 88 ILE T C 1
ATOM 692 O O . ILE B 2 12 ? -13.258 10.840 -43.746 1.00 22.70 88 ILE T O 1
ATOM 697 N N . VAL B 2 13 ? -14.345 10.535 -41.796 1.00 20.22 89 VAL T N 1
ATOM 698 C CA . VAL B 2 13 ? -15.611 10.238 -42.461 1.00 19.59 89 VAL T CA 1
ATOM 699 C C . VAL B 2 13 ? -16.076 11.425 -43.292 1.00 19.10 89 VAL T C 1
ATOM 700 O O . VAL B 2 13 ? -16.511 11.271 -44.440 1.00 23.94 89 VAL T O 1
ATOM 704 N N . HIS B 2 14 ? -15.995 12.625 -42.725 1.00 23.57 90 HIS T N 1
ATOM 705 C CA . HIS B 2 14 ? -16.473 13.806 -43.431 1.00 18.53 90 HIS T CA 1
ATOM 706 C C . HIS B 2 14 ? -15.677 14.027 -44.711 1.00 21.53 90 HIS T C 1
ATOM 707 O O . HIS B 2 14 ? -16.254 14.234 -45.785 1.00 25.50 90 HIS T O 1
ATOM 714 N N . ILE B 2 15 ? -14.346 13.943 -44.623 1.00 22.83 91 ILE T N 1
ATOM 715 C CA . ILE B 2 15 ? -13.503 14.196 -45.794 1.00 23.27 91 ILE T CA 1
ATOM 716 C C . ILE B 2 15 ? -13.699 13.108 -46.849 1.00 22.81 91 ILE T C 1
ATOM 717 O O . ILE B 2 15 ? -13.877 13.399 -48.043 1.00 24.41 91 ILE T O 1
ATOM 722 N N . SER B 2 16 ? -13.670 11.838 -46.423 1.00 22.55 92 SER T N 1
ATOM 723 C CA . SER B 2 16 ? -13.792 10.715 -47.355 1.00 23.88 92 SER T CA 1
ATOM 724 C C . SER B 2 16 ? -15.136 10.717 -48.064 1.00 23.46 92 SER T C 1
ATOM 725 O O . SER B 2 16 ? -15.221 10.424 -49.264 1.00 25.77 92 SER T O 1
ATOM 728 N N . SER B 2 17 ? -16.206 11.014 -47.330 1.00 21.26 93 SER T N 1
ATOM 729 C CA . SER B 2 17 ? -17.542 10.932 -47.894 1.00 22.19 93 SER T CA 1
ATOM 730 C C . SER B 2 17 ? -17.907 12.137 -48.747 1.00 24.57 93 SER T C 1
ATOM 731 O O . SER B 2 17 ? -18.868 12.059 -49.523 1.00 23.48 93 SER T O 1
ATOM 734 N N . GLU B 2 18 ? -17.177 13.249 -48.600 1.00 27.20 94 GLU T N 1
ATOM 735 C CA . GLU B 2 18 ? -17.478 14.512 -49.281 1.00 24.74 94 GLU T CA 1
ATOM 736 C C . GLU B 2 18 ? -18.847 15.056 -48.882 1.00 24.41 94 GLU T C 1
ATOM 737 O O . GLU B 2 18 ? -19.485 15.804 -49.624 1.00 21.71 94 GLU T O 1
ATOM 743 N N . ALA B 2 19 ? -19.295 14.720 -47.676 1.00 20.47 95 ALA T N 1
ATOM 744 C CA . ALA B 2 19 ? -20.580 15.202 -47.212 1.00 21.14 95 ALA T CA 1
ATOM 745 C C . ALA B 2 19 ? -20.533 16.706 -46.939 1.00 21.14 95 ALA T C 1
ATOM 746 O O . ALA B 2 19 ? -19.469 17.314 -46.790 1.00 24.60 95 ALA T O 1
ATOM 748 N N . ASP B 2 20 ? -21.717 17.308 -46.864 1.00 20.50 96 ASP T N 1
ATOM 749 C CA . ASP B 2 20 ? -21.796 18.730 -46.543 1.00 20.58 96 ASP T CA 1
ATOM 750 C C . ASP B 2 20 ? -21.757 18.970 -45.042 1.00 23.74 96 ASP T C 1
ATOM 751 O O . ASP B 2 20 ? -21.259 20.012 -44.597 1.00 22.29 96 ASP T O 1
ATOM 756 N N . PHE B 2 21 ? -22.267 18.021 -44.253 1.00 22.16 97 PHE T N 1
ATOM 757 C CA . PHE B 2 21 ? -22.382 18.169 -42.807 1.00 18.30 97 PHE T CA 1
ATOM 758 C C . PHE B 2 21 ? -22.341 16.765 -42.220 1.00 21.46 97 PHE T C 1
ATOM 759 O O . PHE B 2 21 ? -23.014 15.865 -42.727 1.00 18.47 97 PHE T O 1
ATOM 767 N N . SER B 2 22 ? -21.515 16.562 -41.196 1.00 18.28 98 SER T N 1
ATOM 768 C CA . SER B 2 22 ? -21.377 15.238 -40.603 1.00 21.57 98 SER T CA 1
ATOM 769 C C . SER B 2 22 ? -21.407 15.386 -39.094 1.00 19.16 98 SER T C 1
ATOM 770 O O . SER B 2 22 ? -20.975 16.405 -38.556 1.00 19.41 98 SER T O 1
ATOM 773 N N . ALA B 2 23 ? -21.939 14.374 -38.408 1.00 17.09 99 ALA T N 1
ATOM 774 C CA . ALA B 2 23 ? -22.066 14.483 -36.956 1.00 18.58 99 ALA T CA 1
ATOM 775 C C . ALA B 2 23 ? -21.849 13.133 -36.288 1.00 18.06 99 ALA T C 1
ATOM 776 O O . ALA B 2 23 ? -22.098 12.079 -36.877 1.00 16.60 99 ALA T O 1
ATOM 778 N N . VAL B 2 24 ? -21.389 13.177 -35.040 1.00 15.70 100 VAL T N 1
ATOM 779 C CA . VAL B 2 24 ? -21.404 12.013 -34.157 1.00 16.76 100 VAL T CA 1
ATOM 780 C C . VAL B 2 24 ? -22.520 12.231 -33.149 1.00 19.88 100 VAL T C 1
ATOM 781 O O . VAL B 2 24 ? -22.551 13.249 -32.445 1.00 15.71 100 VAL T O 1
ATOM 785 N N . TYR B 2 25 ? -23.459 11.295 -33.109 1.00 16.50 101 TYR T N 1
ATOM 786 C CA . TYR B 2 25 ? -24.524 11.298 -32.123 1.00 16.51 101 TYR T CA 1
ATOM 787 C C . TYR B 2 25 ? -24.180 10.315 -31.017 1.00 18.44 101 TYR T C 1
ATOM 788 O O . TYR B 2 25 ? -23.620 9.252 -31.285 1.00 19.58 101 TYR T O 1
ATOM 797 N N . SER B 2 26 ? -24.551 10.652 -29.787 1.00 16.09 102 SER T N 1
ATOM 798 C CA . SER B 2 26 ? -24.295 9.805 -28.624 1.00 14.78 102 SER T CA 1
ATOM 799 C C . SER B 2 26 ? -25.535 9.723 -27.747 1.00 15.09 102 SER T C 1
ATOM 800 O O . SER B 2 26 ? -26.109 10.755 -27.389 1.00 15.82 102 SER T O 1
ATOM 803 N N . PHE B 2 27 ? -25.921 8.499 -27.374 1.00 14.02 103 PHE T N 1
ATOM 804 C CA . PHE B 2 27 ? -27.101 8.252 -26.552 1.00 14.97 103 PHE T CA 1
ATOM 805 C C . PHE B 2 27 ? -26.774 8.314 -25.062 1.00 14.83 103 PHE T C 1
ATOM 806 O O . PHE B 2 27 ? -25.670 7.952 -24.637 1.00 19.02 103 PHE T O 1
ATOM 814 N N . ARG B 2 28 ? -27.780 8.696 -24.266 1.00 16.20 104 ARG T N 1
ATOM 815 C CA . ARG B 2 28 ? -27.739 8.674 -22.803 1.00 14.25 104 ARG T CA 1
ATOM 816 C C . ARG B 2 28 ? -29.138 8.358 -22.297 1.00 18.11 104 ARG T C 1
ATOM 817 O O . ARG B 2 28 ? -30.114 8.627 -22.998 1.00 17.31 104 ARG T O 1
ATOM 825 N N . PRO B 2 29 ? -29.277 7.795 -21.084 1.00 17.90 105 PRO T N 1
ATOM 826 C CA . PRO B 2 29 ? -28.251 7.151 -20.271 1.00 20.22 105 PRO T CA 1
ATOM 827 C C . PRO B 2 29 ? -27.770 5.858 -20.919 1.00 24.57 105 PRO T C 1
ATOM 828 O O . PRO B 2 29 ? -28.393 5.355 -21.859 1.00 22.93 105 PRO T O 1
ATOM 832 N N . LYS B 2 30 ? -26.664 5.316 -20.421 1.00 27.36 106 LYS T N 1
ATOM 833 C CA . LYS B 2 30 ? -26.155 4.061 -20.959 1.00 27.85 106 LYS T CA 1
ATOM 834 C C . LYS B 2 30 ? -27.226 2.978 -20.905 1.00 24.54 106 LYS T C 1
ATOM 835 O O . LYS B 2 30 ? -27.969 2.865 -19.921 1.00 29.34 106 LYS T O 1
ATOM 841 N N . ASN B 2 31 ? -27.309 2.192 -21.985 0.82 18.26 107 ASN T N 1
ATOM 842 C CA . ASN B 2 31 ? -28.219 1.053 -22.130 0.82 21.86 107 ASN T CA 1
ATOM 843 C C . ASN B 2 31 ? -29.700 1.428 -22.072 0.82 25.80 107 ASN T C 1
ATOM 844 O O . ASN B 2 31 ? -30.560 0.538 -22.075 0.82 28.69 107 ASN T O 1
ATOM 849 N N . LEU B 2 32 ? -30.024 2.716 -21.972 1.00 17.94 108 LEU T N 1
ATOM 850 C CA . LEU B 2 32 ? -31.419 3.141 -21.959 1.00 16.17 108 LEU T CA 1
ATOM 851 C C . LEU B 2 32 ? -31.780 4.062 -23.116 1.00 16.62 108 LEU T C 1
ATOM 852 O O . LEU B 2 32 ? -32.899 3.974 -23.640 1.00 17.23 108 LEU T O 1
ATOM 857 N N . ASN B 2 33 ? -30.882 4.978 -23.501 1.00 15.05 109 ASN T N 1
ATOM 858 C CA . ASN B 2 33 ? -31.001 5.717 -24.761 1.00 13.01 109 ASN T CA 1
ATOM 859 C C . ASN B 2 33 ? -32.311 6.496 -24.859 1.00 17.04 109 ASN T C 1
ATOM 860 O O . ASN B 2 33 ? -33.029 6.418 -25.857 1.00 15.92 109 ASN T O 1
ATOM 865 N N . TYR B 2 34 ? -32.609 7.285 -23.824 1.00 13.65 110 TYR T N 1
ATOM 866 C CA . TYR B 2 34 ? -33.748 8.198 -23.863 1.00 15.04 110 TYR T CA 1
ATOM 867 C C . TYR B 2 34 ? -33.419 9.546 -24.495 1.00 12.66 110 TYR T C 1
ATOM 868 O O . TYR B 2 34 ? -34.330 10.222 -25.002 1.00 17.23 110 TYR T O 1
ATOM 877 N N . PHE B 2 35 ? -32.145 9.932 -24.523 1.00 16.47 111 PHE T N 1
ATOM 878 C CA . PHE B 2 35 ? -31.709 11.212 -25.063 1.00 15.72 111 PHE T CA 1
ATOM 879 C C . PHE B 2 35 ? -30.553 11.000 -26.027 1.00 14.22 111 PHE T C 1
ATOM 880 O O . PHE B 2 35 ? -29.817 10.010 -25.945 1.00 16.38 111 PHE T O 1
ATOM 888 N N . VAL B 2 36 ? -30.379 11.949 -26.950 1.00 15.82 112 VAL T N 1
ATOM 889 C CA . VAL B 2 36 ? -29.265 11.904 -27.888 1.00 15.89 112 VAL T CA 1
ATOM 890 C C . VAL B 2 36 ? -28.670 13.301 -28.045 1.00 17.68 112 VAL T C 1
ATOM 891 O O . VAL B 2 36 ? -29.401 14.301 -28.091 1.00 16.85 112 VAL T O 1
ATOM 895 N N . ASP B 2 37 ? -27.331 13.358 -28.111 1.00 17.35 113 ASP T N 1
ATOM 896 C CA . ASP B 2 37 ? -26.561 14.593 -28.242 1.00 17.99 113 ASP T CA 1
ATOM 897 C C . ASP B 2 37 ? -25.751 14.547 -29.526 1.00 18.26 113 ASP T C 1
ATOM 898 O O . ASP B 2 37 ? -25.196 13.504 -29.869 1.00 17.84 113 ASP T O 1
ATOM 903 N N . ILE B 2 38 ? -25.656 15.681 -30.217 1.00 16.70 114 ILE T N 1
ATOM 904 C CA . ILE B 2 38 ? -24.590 15.869 -31.194 1.00 16.59 114 ILE T CA 1
ATOM 905 C C . ILE B 2 38 ? -23.348 16.289 -30.419 1.00 15.94 114 ILE T C 1
ATOM 906 O O . ILE B 2 38 ? -23.302 17.392 -29.864 1.00 21.75 114 ILE T O 1
ATOM 911 N N . ILE B 2 39 ? -22.354 15.400 -30.356 1.00 15.96 115 ILE T N 1
ATOM 912 C CA . ILE B 2 39 ? -21.163 15.661 -29.546 1.00 17.51 115 ILE T CA 1
ATOM 913 C C . ILE B 2 39 ? -20.039 16.254 -30.367 1.00 20.91 115 ILE T C 1
ATOM 914 O O . ILE B 2 39 ? -19.089 16.808 -29.788 1.00 19.54 115 ILE T O 1
ATOM 919 N N . ALA B 2 40 ? -20.123 16.177 -31.689 1.00 17.18 116 ALA T N 1
ATOM 920 C CA . ALA B 2 40 ? -19.102 16.673 -32.600 1.00 17.49 116 ALA T CA 1
ATOM 921 C C . ALA B 2 40 ? -19.757 16.806 -33.961 1.00 21.70 116 ALA T C 1
ATOM 922 O O . ALA B 2 40 ? -20.643 16.016 -34.299 1.00 17.66 116 ALA T O 1
ATOM 924 N N . TYR B 2 41 ? -19.335 17.809 -34.735 1.00 18.31 117 TYR T N 1
ATOM 925 C CA . TYR B 2 41 ? -19.797 17.899 -36.114 1.00 17.52 117 TYR T CA 1
ATOM 926 C C . TYR B 2 41 ? -18.740 18.548 -36.997 1.00 19.67 117 TYR T C 1
ATOM 927 O O . TYR B 2 41 ? -17.836 19.241 -36.526 1.00 21.30 117 TYR T O 1
ATOM 936 N N . GLU B 2 42 ? -18.870 18.297 -38.296 1.00 16.71 118 GLU T N 1
ATOM 937 C CA . GLU B 2 42 ? -18.040 18.917 -39.318 1.00 18.69 118 GLU T CA 1
ATOM 938 C C . GLU B 2 42 ? -18.946 19.561 -40.353 1.00 20.76 118 GLU T C 1
ATOM 939 O O . GLU B 2 42 ? -20.057 19.095 -40.594 1.00 19.75 118 GLU T O 1
ATOM 945 N N . GLY B 2 43 ? -18.461 20.636 -40.977 1.00 22.00 119 GLY T N 1
ATOM 946 C CA . GLY B 2 43 ? -19.266 21.287 -41.995 1.00 23.47 119 GLY T CA 1
ATOM 947 C C . GLY B 2 43 ? -20.273 22.260 -41.405 1.00 26.08 119 GLY T C 1
ATOM 948 O O . GLY B 2 43 ? -20.193 22.656 -40.241 1.00 32.28 119 GLY T O 1
ATOM 949 N N . LYS B 2 44 ? -21.250 22.637 -42.231 1.00 26.51 120 LYS T N 1
ATOM 950 C CA . LYS B 2 44 ? -22.192 23.695 -41.881 1.00 27.81 120 LYS T CA 1
ATOM 951 C C . LYS B 2 44 ? -23.463 23.126 -41.263 1.00 25.26 120 LYS T C 1
ATOM 952 O O . LYS B 2 44 ? -24.102 22.246 -41.846 1.00 24.05 120 LYS T O 1
ATOM 958 N N . LEU B 2 45 ? -23.837 23.665 -40.105 1.00 27.06 121 LEU T N 1
ATOM 959 C CA . LEU B 2 45 ? -25.046 23.232 -39.420 1.00 24.89 121 LEU T CA 1
ATOM 960 C C . LEU B 2 45 ? -26.267 23.436 -40.309 1.00 24.50 121 LEU T C 1
ATOM 961 O O . LEU B 2 45 ? -26.360 24.449 -41.018 1.00 27.18 121 LEU T O 1
ATOM 966 N N . PRO B 2 46 ? -27.217 22.500 -40.301 1.00 23.11 122 PRO T N 1
ATOM 967 C CA . PRO B 2 46 ? -28.515 22.766 -40.931 1.00 24.32 122 PRO T CA 1
ATOM 968 C C . PRO B 2 46 ? -29.173 23.968 -40.278 1.00 25.81 122 PRO T C 1
ATOM 969 O O . PRO B 2 46 ? -28.977 24.250 -39.097 1.00 24.00 122 PRO T O 1
ATOM 973 N N . SER B 2 47 ? -29.962 24.693 -41.066 1.00 27.07 123 SER T N 1
ATOM 974 C CA . SER B 2 47 ? -30.554 25.916 -40.541 1.00 25.46 123 SER T CA 1
ATOM 975 C C . SER B 2 47 ? -31.574 25.664 -39.437 1.00 24.88 123 SER T C 1
ATOM 976 O O . SER B 2 47 ? -31.937 26.608 -38.728 1.00 27.79 123 SER T O 1
ATOM 979 N N . THR B 2 48 ? -32.038 24.427 -39.268 1.00 25.42 124 THR T N 1
ATOM 980 C CA . THR B 2 48 ? -33.086 24.110 -38.309 1.00 25.12 124 THR T CA 1
ATOM 981 C C . THR B 2 48 ? -32.558 23.770 -36.924 1.00 24.44 124 THR T C 1
ATOM 982 O O . THR B 2 48 ? -33.360 23.583 -36.002 1.00 28.75 124 THR T O 1
ATOM 986 N N . ILE B 2 49 ? -31.243 23.666 -36.755 1.00 24.91 125 ILE T N 1
ATOM 987 C CA . ILE B 2 49 ? -30.648 23.420 -35.451 1.00 28.40 125 ILE T CA 1
ATOM 988 C C . ILE B 2 49 ? -29.606 24.503 -35.197 1.00 29.97 125 ILE T C 1
ATOM 989 O O . ILE B 2 49 ? -29.221 25.251 -36.097 1.00 28.55 125 ILE T O 1
ATOM 994 N N . SER B 2 50 ? -29.169 24.598 -33.944 1.00 29.02 126 SER T N 1
ATOM 995 C CA . SER B 2 50 ? -28.226 25.636 -33.551 1.00 32.22 126 SER T CA 1
ATOM 996 C C . SER B 2 50 ? -27.212 25.055 -32.578 1.00 30.87 126 SER T C 1
ATOM 997 O O . SER B 2 50 ? -27.417 23.983 -32.002 1.00 30.98 126 SER T O 1
ATOM 1000 N N . GLU B 2 51 ? -26.114 25.793 -32.384 1.00 30.57 127 GLU T N 1
ATOM 1001 C CA . GLU B 2 51 ? -25.085 25.352 -31.450 1.00 32.96 127 GLU T CA 1
ATOM 1002 C C . GLU B 2 51 ? -25.657 25.108 -30.061 1.00 27.62 127 GLU T C 1
ATOM 1003 O O . GLU B 2 51 ? -25.219 24.189 -29.359 1.00 31.66 127 GLU T O 1
ATOM 1009 N N . LYS B 2 52 ? -26.659 25.888 -29.658 1.00 28.06 128 LYS T N 1
ATOM 1010 C CA . LYS B 2 52 ? -27.191 25.776 -28.308 1.00 33.49 128 LYS T CA 1
ATOM 1011 C C . LYS B 2 52 ? -28.224 24.664 -28.155 1.00 30.03 128 LYS T C 1
ATOM 1012 O O . LYS B 2 52 ? -28.671 24.414 -27.032 1.00 37.71 128 LYS T O 1
ATOM 1018 N N . SER B 2 53 ? -28.608 23.986 -29.238 1.00 26.02 129 SER T N 1
ATOM 1019 C CA . SER B 2 53 ? -29.635 22.952 -29.188 1.00 29.73 129 SER T CA 1
ATOM 1020 C C . SER B 2 53 ? -29.083 21.566 -29.504 1.00 26.49 129 SER T C 1
ATOM 1021 O O . SER B 2 53 ? -29.845 20.671 -29.875 1.00 26.50 129 SER T O 1
ATOM 1024 N N . LEU B 2 54 ? -27.775 21.355 -29.331 1.00 23.85 130 LEU T N 1
ATOM 1025 C CA . LEU B 2 54 ? -27.164 20.087 -29.718 1.00 22.86 130 LEU T CA 1
ATOM 1026 C C . LEU B 2 54 ? -27.364 18.972 -28.696 1.00 19.63 130 LEU T C 1
ATOM 1027 O O . LEU B 2 54 ? -27.166 17.801 -29.048 1.00 22.74 130 LEU T O 1
ATOM 1032 N N . GLY B 2 55 ? -27.771 19.284 -27.465 1.00 23.25 131 GLY T N 1
ATOM 1033 C CA . GLY B 2 55 ? -27.805 18.304 -26.392 1.00 23.31 131 GLY T CA 1
ATOM 1034 C C . GLY B 2 55 ? -29.204 17.997 -25.887 1.00 21.42 131 GLY T C 1
ATOM 1035 O O . GLY B 2 55 ? -30.107 18.831 -25.963 1.00 22.71 131 GLY T O 1
ATOM 1036 N N . GLY B 2 56 ? -29.376 16.778 -25.375 1.00 20.22 132 GLY T N 1
ATOM 1037 C CA . GLY B 2 56 ? -30.581 16.428 -24.637 1.00 21.03 132 GLY T CA 1
ATOM 1038 C C . GLY B 2 56 ? -31.837 16.231 -25.465 1.00 19.55 132 GLY T C 1
ATOM 1039 O O . GLY B 2 56 ? -32.944 16.438 -24.959 1.00 24.25 132 GLY T O 1
ATOM 1040 N N . TYR B 2 57 ? -31.703 15.820 -26.707 1.00 17.97 133 TYR T N 1
ATOM 1041 C CA . TYR B 2 57 ? -32.894 15.666 -27.531 1.00 18.05 133 TYR T CA 1
ATOM 1042 C C . TYR B 2 57 ? -33.529 14.298 -27.266 1.00 21.22 133 TYR T C 1
ATOM 1043 O O . TYR B 2 57 ? -32.817 13.303 -27.151 1.00 18.50 133 TYR T O 1
ATOM 1052 N N . PRO B 2 58 ? -34.850 14.212 -27.133 1.00 19.96 134 PRO T N 1
ATOM 1053 C CA . PRO B 2 58 ? -35.458 12.903 -26.847 1.00 19.51 134 PRO T CA 1
ATOM 1054 C C . PRO B 2 58 ? -35.333 11.952 -28.033 1.00 18.69 134 PRO T C 1
ATOM 1055 O O . PRO B 2 58 ? -35.510 12.342 -29.192 1.00 21.98 134 PRO T O 1
ATOM 1059 N N . VAL B 2 59 ? -35.010 10.694 -27.722 1.00 16.41 135 VAL T N 1
ATOM 1060 C CA . VAL B 2 59 ? -34.919 9.617 -28.702 1.00 17.32 135 VAL T CA 1
ATOM 1061 C C . VAL B 2 59 ? -36.298 9.009 -28.918 1.00 18.80 135 VAL T C 1
ATOM 1062 O O . VAL B 2 59 ? -36.916 8.496 -27.976 1.00 18.62 135 VAL T O 1
ATOM 1066 N N . ASP B 2 60 ? -36.768 9.025 -30.162 1.00 17.67 136 ASP T N 1
ATOM 1067 C CA . ASP B 2 60 ? -37.956 8.263 -30.544 1.00 17.08 136 ASP T CA 1
ATOM 1068 C C . ASP B 2 60 ? -37.474 6.940 -31.126 1.00 18.96 136 ASP T C 1
ATOM 1069 O O . ASP B 2 60 ? -37.070 6.872 -32.290 1.00 17.71 136 ASP T O 1
ATOM 1074 N N . LYS B 2 61 ? -37.500 5.888 -30.299 1.00 18.11 137 LYS T N 1
ATOM 1075 C CA . LYS B 2 61 ? -37.031 4.568 -30.705 1.00 14.74 137 LYS T CA 1
ATOM 1076 C C . LYS B 2 61 ? -37.938 3.910 -31.735 1.00 18.32 137 LYS T C 1
ATOM 1077 O O . LYS B 2 61 ? -37.542 2.889 -32.307 1.00 20.90 137 LYS T O 1
ATOM 1083 N N . THR B 2 62 ? -39.123 4.464 -31.970 1.00 19.28 138 THR T N 1
ATOM 1084 C CA . THR B 2 62 ? -40.000 3.950 -33.015 1.00 23.01 138 THR T CA 1
ATOM 1085 C C . THR B 2 62 ? -39.667 4.511 -34.386 1.00 22.79 138 THR T C 1
ATOM 1086 O O . THR B 2 62 ? -40.319 4.123 -35.363 1.00 24.02 138 THR T O 1
ATOM 1090 N N . MET B 2 63 ? -38.699 5.417 -34.488 1.00 19.13 139 MET T N 1
ATOM 1091 C CA . MET B 2 63 ? -38.206 5.839 -35.795 1.00 19.48 139 MET T CA 1
ATOM 1092 C C . MET B 2 63 ? -37.394 4.708 -36.420 1.00 20.16 139 MET T C 1
ATOM 1093 O O . MET B 2 63 ? -36.608 4.037 -35.745 1.00 20.29 139 MET T O 1
ATOM 1098 N N . ASP B 2 64 ? -37.581 4.485 -37.724 1.00 16.92 140 ASP T N 1
ATOM 1099 C CA A ASP B 2 64 ? -37.011 3.237 -38.189 0.56 18.14 140 ASP T CA 1
ATOM 1100 C CA B ASP B 2 64 ? -36.988 3.355 -38.443 0.44 18.64 140 ASP T CA 1
ATOM 1101 C C . ASP B 2 64 ? -35.481 3.266 -38.256 1.00 16.70 140 ASP T C 1
ATOM 1102 O O . ASP B 2 64 ? -34.896 2.182 -38.224 1.00 17.93 140 ASP T O 1
ATOM 1111 N N . GLU B 2 65 ? -34.816 4.429 -38.213 1.00 18.20 141 GLU T N 1
ATOM 1112 C CA . GLU B 2 65 ? -33.358 4.406 -38.113 1.00 15.75 141 GLU T CA 1
ATOM 1113 C C . GLU B 2 65 ? -32.906 3.628 -36.877 1.00 16.09 141 GLU T C 1
ATOM 1114 O O . GLU B 2 65 ? -31.930 2.869 -36.931 1.00 15.98 141 GLU T O 1
ATOM 1120 N N . TYR B 2 66 ? -33.607 3.804 -35.754 1.00 13.94 142 TYR T N 1
ATOM 1121 C CA . TYR B 2 66 ? -33.252 3.078 -34.539 1.00 16.68 142 TYR T CA 1
ATOM 1122 C C . TYR B 2 66 ? -33.364 1.572 -34.751 1.00 14.56 142 TYR T C 1
ATOM 1123 O O . TYR B 2 66 ? -32.451 0.810 -34.407 1.00 17.69 142 TYR T O 1
ATOM 1132 N N . THR B 2 67 ? -34.475 1.119 -35.343 1.00 15.19 143 THR T N 1
ATOM 1133 C CA . THR B 2 67 ? -34.664 -0.323 -35.528 1.00 19.48 143 THR T CA 1
ATOM 1134 C C . THR B 2 67 ? -33.752 -0.898 -36.607 1.00 14.57 143 THR T C 1
ATOM 1135 O O . THR B 2 67 ? -33.251 -2.024 -36.472 1.00 17.05 143 THR T O 1
ATOM 1139 N N . VAL B 2 68 ? -33.511 -0.144 -37.681 1.00 16.10 144 VAL T N 1
ATOM 1140 C CA . VAL B 2 68 ? -32.598 -0.603 -38.726 1.00 15.38 144 VAL T CA 1
ATOM 1141 C C . VAL B 2 68 ? -31.196 -0.822 -38.161 1.00 13.64 144 VAL T C 1
ATOM 1142 O O . VAL B 2 68 ? -30.550 -1.834 -38.439 1.00 14.85 144 VAL T O 1
ATOM 1146 N N . HIS B 2 69 ? -30.718 0.113 -37.337 1.00 15.78 145 HIS T N 1
ATOM 1147 C CA . HIS B 2 69 ? -29.402 -0.041 -36.718 1.00 15.58 145 HIS T CA 1
ATOM 1148 C C . HIS B 2 69 ? -29.346 -1.267 -35.814 1.00 14.91 145 HIS T C 1
ATOM 1149 O O . HIS B 2 69 ? -28.368 -2.020 -35.837 1.00 20.02 145 HIS T O 1
ATOM 1156 N N . LEU B 2 70 ? -30.387 -1.494 -35.011 1.00 14.82 146 LEU T N 1
ATOM 1157 C CA . LEU B 2 70 ? -30.366 -2.674 -34.161 1.00 17.46 146 LEU T CA 1
ATOM 1158 C C . LEU B 2 70 ? -30.538 -3.967 -34.946 1.00 17.03 146 LEU T C 1
ATOM 1159 O O . LEU B 2 70 ? -30.265 -5.042 -34.396 1.00 19.72 146 LEU T O 1
ATOM 1164 N N . ASN B 2 71 ? -30.979 -3.894 -36.208 1.00 19.36 147 ASN T N 1
ATOM 1165 C CA . ASN B 2 71 ? -31.043 -5.051 -37.094 1.00 21.58 147 ASN T CA 1
ATOM 1166 C C . ASN B 2 71 ? -29.742 -5.288 -37.842 1.00 21.04 147 ASN T C 1
ATOM 1167 O O . ASN B 2 71 ? -29.681 -6.198 -38.677 1.00 30.28 147 ASN T O 1
ATOM 1172 N N . GLY B 2 72 ? -28.724 -4.479 -37.595 1.00 19.64 148 GLY T N 1
ATOM 1173 C CA . GLY B 2 72 ? -27.420 -4.728 -38.165 1.00 28.89 148 GLY T CA 1
ATOM 1174 C C . GLY B 2 72 ? -27.152 -4.067 -39.491 1.00 25.26 148 GLY T C 1
ATOM 1175 O O . GLY B 2 72 ? -26.275 -4.531 -40.229 1.00 25.67 148 GLY T O 1
ATOM 1176 N N . ARG B 2 73 ? -27.862 -2.994 -39.821 1.00 21.43 149 ARG T N 1
ATOM 1177 C CA . ARG B 2 73 ? -27.709 -2.360 -41.122 1.00 17.31 149 ARG T CA 1
ATOM 1178 C C . ARG B 2 73 ? -27.510 -0.860 -40.964 1.00 18.22 149 ARG T C 1
ATOM 1179 O O . ARG B 2 73 ? -27.956 -0.249 -39.995 1.00 17.26 149 ARG T O 1
ATOM 1187 N N . HIS B 2 74 ? -26.846 -0.268 -41.945 1.00 17.99 150 HIS T N 1
ATOM 1188 C CA . HIS B 2 74 ? -26.806 1.179 -42.014 1.00 16.16 150 HIS T CA 1
ATOM 1189 C C . HIS B 2 74 ? -28.167 1.711 -42.460 1.00 16.37 150 HIS T C 1
ATOM 1190 O O . HIS B 2 74 ? -29.018 0.967 -42.968 1.00 19.49 150 HIS T O 1
ATOM 1197 N N . TYR B 2 75 ? -28.368 3.020 -42.274 1.00 15.66 151 TYR T N 1
ATOM 1198 C CA . TYR B 2 75 ? -29.637 3.675 -42.581 1.00 14.22 151 TYR T CA 1
ATOM 1199 C C . TYR B 2 75 ? -29.412 4.855 -43.514 1.00 16.16 151 TYR T C 1
ATOM 1200 O O . TYR B 2 75 ? -28.423 5.578 -43.376 1.00 17.19 151 TYR T O 1
ATOM 1209 N N . TYR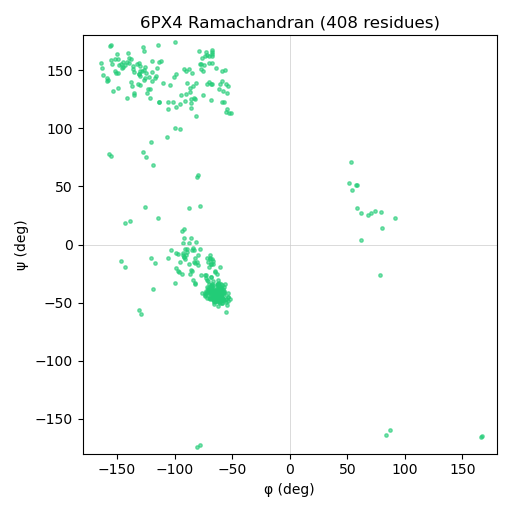 B 2 76 ? -30.346 5.065 -44.444 1.00 17.71 152 TYR T N 1
ATOM 1210 C CA . TYR B 2 76 ? -30.295 6.244 -45.296 1.00 19.24 152 TYR T CA 1
ATOM 1211 C C . TYR B 2 76 ? -31.708 6.677 -45.651 1.00 19.54 152 TYR T C 1
ATOM 1212 O O . TYR B 2 76 ? -32.646 5.876 -45.647 1.00 19.30 152 TYR T O 1
ATOM 1221 N N . SER B 2 77 ? -31.848 7.966 -45.956 1.00 17.07 153 SER T N 1
ATOM 1222 C CA . SER B 2 77 ? -33.155 8.558 -46.202 1.00 17.09 153 SER T CA 1
ATOM 1223 C C . SER B 2 77 ? -32.983 9.896 -46.908 1.00 19.82 153 SER T C 1
ATOM 1224 O O . SER B 2 77 ? -31.930 10.540 -46.831 1.00 20.45 153 SER T O 1
ATOM 1227 N N . ASN B 2 78 ? -34.037 10.305 -47.612 1.00 20.15 154 ASN T N 1
ATOM 1228 C CA . ASN B 2 78 ? -34.101 11.660 -48.130 1.00 18.50 154 ASN T CA 1
ATOM 1229 C C . ASN B 2 78 ? -34.898 12.603 -47.243 1.00 20.40 154 ASN T C 1
ATOM 1230 O O . ASN B 2 78 ? -34.882 13.811 -47.492 1.00 27.71 154 ASN T O 1
ATOM 1235 N N . SER B 2 79 ? -35.589 12.102 -46.208 1.00 20.70 155 SER T N 1
ATOM 1236 C CA . SER B 2 79 ? -36.481 12.995 -45.478 1.00 24.02 155 SER T CA 1
ATOM 1237 C C . SER B 2 79 ? -36.609 12.713 -43.982 1.00 21.09 155 SER T C 1
ATOM 1238 O O . SER B 2 79 ? -37.151 13.552 -43.257 1.00 27.95 155 SER T O 1
ATOM 1241 N N . LYS B 2 80 ? -36.157 11.554 -43.503 1.00 21.86 156 LYS T N 1
ATOM 1242 C CA . LYS B 2 80 ? -36.368 11.143 -42.111 1.00 21.43 156 LYS T CA 1
ATOM 1243 C C . LYS B 2 80 ? -35.062 11.291 -41.337 1.00 18.94 156 LYS T C 1
ATOM 1244 O O . LYS B 2 80 ? -34.087 10.597 -41.634 1.00 20.14 156 LYS T O 1
ATOM 1250 N N . PHE B 2 81 ? -35.058 12.176 -40.324 1.00 20.59 157 PHE T N 1
ATOM 1251 C CA . PHE B 2 81 ? -33.836 12.567 -39.608 1.00 20.50 157 PHE T CA 1
ATOM 1252 C C . PHE B 2 81 ? -34.079 12.378 -38.106 1.00 18.92 157 PHE T C 1
ATOM 1253 O O . PHE B 2 81 ? -34.333 13.338 -37.3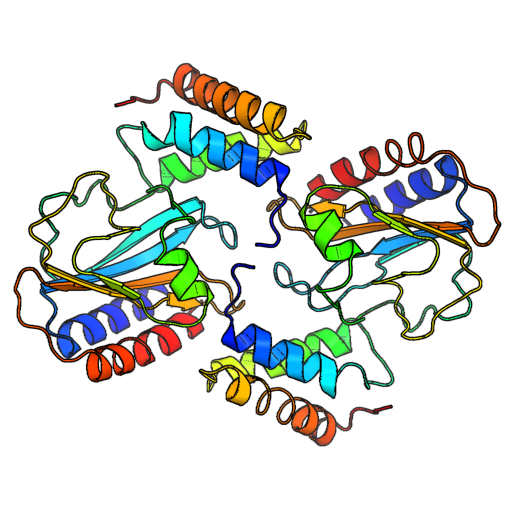66 1.00 21.01 157 PHE T O 1
ATOM 1261 N N . ALA B 2 82 ? -33.966 11.119 -37.655 1.00 16.91 158 ALA T N 1
ATOM 1262 C CA . ALA B 2 82 ? -34.511 10.721 -36.358 1.00 15.38 158 ALA T CA 1
ATOM 1263 C C . ALA B 2 82 ? -33.891 11.501 -35.211 1.00 16.19 158 ALA T C 1
ATOM 1264 O O . ALA B 2 82 ? -34.602 11.969 -34.316 1.00 17.57 158 ALA T O 1
ATOM 1266 N N . PHE B 2 83 ? -32.566 11.621 -35.202 1.00 15.85 159 PHE T N 1
ATOM 1267 C CA . PHE B 2 83 ? -31.871 12.174 -34.045 1.00 16.24 159 PHE T CA 1
ATOM 1268 C C . PHE B 2 83 ? -31.424 13.618 -34.250 1.00 19.57 159 PHE T C 1
ATOM 1269 O O . PHE B 2 83 ? -30.904 14.237 -33.307 1.00 18.54 159 PHE T O 1
ATOM 1277 N N . LEU B 2 84 ? -31.612 14.167 -35.437 1.00 17.84 160 LEU T N 1
ATOM 1278 C CA . LEU B 2 84 ? -31.357 15.582 -35.663 1.00 16.35 160 LEU T CA 1
ATOM 1279 C C . LEU B 2 84 ? -32.238 16.380 -34.711 1.00 20.37 160 LEU T C 1
ATOM 1280 O O . LEU B 2 84 ? -33.461 16.177 -34.695 1.00 19.20 160 LEU T O 1
ATOM 1285 N N . PRO B 2 85 ? -31.666 17.225 -33.864 1.00 20.43 161 PRO T N 1
ATOM 1286 C CA . PRO B 2 85 ? -32.384 17.751 -32.681 1.00 22.99 161 PRO T CA 1
ATOM 1287 C C . PRO B 2 85 ? -33.345 18.896 -32.997 1.00 23.94 161 PRO T C 1
ATOM 1288 O O . PRO B 2 85 ? -33.253 20.007 -32.450 1.00 26.73 161 PRO T O 1
ATOM 1292 N N . THR B 2 86 ? -34.315 18.606 -33.861 1.00 20.54 162 THR T N 1
ATOM 1293 C CA . THR B 2 86 ? -35.390 19.527 -34.185 1.00 26.84 162 THR T CA 1
ATOM 1294 C C . THR B 2 86 ? -36.613 18.716 -34.584 1.00 25.89 162 THR T C 1
ATOM 1295 O O . THR B 2 86 ? -36.495 17.614 -35.131 1.00 25.12 162 THR T O 1
ATOM 1299 N N . LYS B 2 87 ? -37.767 19.275 -34.300 1.00 32.76 163 LYS T N 1
ATOM 1300 C CA . LYS B 2 87 ? -39.000 18.668 -34.691 1.00 37.19 163 LYS T CA 1
ATOM 1301 C C . LYS B 2 87 ? -39.414 19.197 -36.044 1.00 34.16 163 LYS T C 1
ATOM 1302 O O . LYS B 2 87 ? -40.282 18.680 -36.640 1.00 43.20 163 LYS T O 1
ATOM 1308 N N . LYS B 2 88 ? -38.754 20.228 -36.516 1.00 38.26 164 LYS T N 1
ATOM 1309 C CA . LYS B 2 88 ? -39.080 20.795 -37.797 1.00 38.70 164 LYS T CA 1
ATOM 1310 C C . LYS B 2 88 ? -38.567 20.015 -38.920 1.00 38.47 164 LYS T C 1
ATOM 1311 O O . LYS B 2 88 ? -37.556 19.412 -38.836 1.00 39.96 164 LYS T O 1
ATOM 1317 N N . PRO B 2 89 ? -39.341 20.122 -40.056 1.00 36.56 165 PRO T N 1
ATOM 1318 C CA . PRO B 2 89 ? -38.747 19.523 -41.219 1.00 34.77 165 PRO T CA 1
ATOM 1319 C C . PRO B 2 89 ? -37.685 20.569 -41.556 1.00 31.54 165 PRO T C 1
ATOM 1320 O O . PRO B 2 89 ? -37.657 21.718 -41.340 1.00 35.13 165 PRO T O 1
ATOM 1324 N N . THR B 2 90 ? -36.729 19.974 -42.093 1.00 36.53 166 THR T N 1
ATOM 1325 C CA . THR B 2 90 ? -35.455 20.327 -42.710 1.00 26.50 166 THR T CA 1
ATOM 1326 C C . THR B 2 90 ? -35.377 19.911 -44.182 1.00 26.41 166 THR T C 1
ATOM 1327 O O . THR B 2 90 ? -34.579 19.038 -44.547 1.00 27.48 166 THR T O 1
ATOM 1331 N N . PRO B 2 91 ? -36.151 20.540 -45.075 1.00 30.63 167 PRO T N 1
ATOM 1332 C CA . PRO B 2 91 ? -36.070 20.174 -46.500 1.00 28.17 167 PRO T CA 1
ATOM 1333 C C . PRO B 2 91 ? -34.757 20.537 -47.172 1.00 25.79 167 PRO T C 1
ATOM 1334 O O . PRO B 2 91 ? -34.503 20.048 -48.282 1.00 28.10 167 PRO T O 1
ATOM 1338 N N . GLU B 2 92 ? -33.903 21.357 -46.552 1.00 28.24 168 GLU T N 1
ATOM 1339 C CA . GLU B 2 92 ? -32.613 21.651 -47.166 1.00 26.00 168 GLU T CA 1
ATOM 1340 C C . GLU B 2 92 ? -31.725 20.419 -47.255 1.00 25.95 168 GLU T C 1
ATOM 1341 O O . GLU B 2 92 ? -30.811 20.390 -48.085 1.00 26.52 168 GLU T O 1
ATOM 1347 N N . ILE B 2 93 ? -31.962 19.411 -46.414 1.00 26.96 169 ILE T N 1
ATOM 1348 C CA . ILE B 2 93 ? -31.213 18.161 -46.483 1.00 23.84 169 ILE T CA 1
ATOM 1349 C C . ILE B 2 93 ? -31.824 17.269 -47.552 1.00 23.94 169 ILE T C 1
ATOM 1350 O O . ILE B 2 93 ? -33.023 16.967 -47.515 1.00 25.07 169 ILE T O 1
ATOM 1355 N N . ASN B 2 94 ? -30.998 16.834 -48.502 1.00 21.47 170 ASN T N 1
ATOM 1356 C CA . ASN B 2 94 ? -31.466 15.945 -49.560 1.00 21.71 170 ASN T CA 1
ATOM 1357 C C . ASN B 2 94 ? -31.135 14.486 -49.300 1.00 22.75 170 ASN T C 1
ATOM 1358 O O . ASN B 2 94 ? -31.785 13.611 -49.873 1.00 22.02 170 ASN T O 1
ATOM 1363 N N . TYR B 2 95 ? -30.166 14.200 -48.434 1.00 21.75 171 TYR T N 1
ATOM 1364 C CA . TYR B 2 95 ? -29.787 12.817 -48.189 1.00 17.92 171 TYR T CA 1
ATOM 1365 C C . TYR B 2 95 ? -29.101 12.741 -46.841 1.00 18.53 171 TYR T C 1
ATOM 1366 O O . TYR B 2 95 ? -28.323 13.632 -46.499 1.00 19.40 171 TYR T O 1
ATOM 1375 N N . MET B 2 96 ? -29.375 11.665 -46.106 1.00 18.39 172 MET T N 1
ATOM 1376 C CA . MET B 2 96 ? -28.615 11.316 -44.913 1.00 20.44 172 MET T CA 1
ATOM 1377 C C . MET B 2 96 ? -28.166 9.866 -45.036 1.00 19.42 172 MET T C 1
ATOM 1378 O O . MET B 2 96 ? -28.849 9.045 -45.647 1.00 17.91 172 MET T O 1
ATOM 1383 N N . TYR B 2 97 ? -27.017 9.550 -44.438 1.00 18.58 173 TYR T N 1
ATOM 1384 C CA . TYR B 2 97 ? -26.531 8.174 -44.372 1.00 15.47 173 TYR T CA 1
ATOM 1385 C C . TYR B 2 97 ? -25.901 7.984 -43.006 1.00 19.13 173 TYR T C 1
ATOM 1386 O O . TYR B 2 97 ? -25.055 8.787 -42.608 1.00 18.39 173 TYR T O 1
ATOM 1395 N N . SER B 2 98 ? -26.334 6.963 -42.268 1.00 14.61 174 SER T N 1
ATOM 1396 C CA . SER B 2 98 ? -25.794 6.778 -40.924 1.00 15.76 174 SER T CA 1
ATOM 1397 C C . SER B 2 98 ? -25.465 5.324 -40.654 1.00 14.98 174 SER T C 1
ATOM 1398 O O . SER B 2 98 ? -26.086 4.403 -41.196 1.00 17.67 174 SER T O 1
ATOM 1401 N N . CYS B 2 99 ? -24.503 5.138 -39.754 1.00 18.00 175 CYS T N 1
ATOM 1402 C CA A CYS B 2 99 ? -24.194 3.822 -39.239 0.67 17.71 175 CYS T CA 1
ATOM 1403 C CA B CYS B 2 99 ? -24.087 3.847 -39.245 0.33 17.67 175 CYS T CA 1
ATOM 1404 C C . CYS B 2 99 ? -24.129 3.883 -37.719 1.00 17.77 175 CYS T C 1
ATOM 1405 O O . CYS B 2 99 ? -23.770 4.916 -37.129 1.00 17.38 175 CYS T O 1
ATOM 1410 N N . PRO B 2 100 ? -24.563 2.818 -37.055 1.00 14.94 176 PRO T N 1
ATOM 1411 C CA . PRO B 2 100 ? -24.477 2.773 -35.590 1.00 14.63 176 PRO T CA 1
ATOM 1412 C C . PRO B 2 100 ? -23.062 2.453 -35.128 1.00 15.47 176 PRO T C 1
ATOM 1413 O O . PRO B 2 100 ? -22.272 1.804 -35.821 1.00 15.75 176 PRO T O 1
ATOM 1417 N N . TYR B 2 101 ? -22.754 2.882 -33.912 1.00 15.16 177 TYR T N 1
ATOM 1418 C CA . TYR B 2 101 ? -21.579 2.336 -33.253 1.00 14.70 177 TYR T CA 1
ATOM 1419 C C . TYR B 2 101 ? -21.989 1.758 -31.907 1.00 16.07 177 TYR T C 1
ATOM 1420 O O . TYR B 2 101 ? -22.953 2.217 -31.271 1.00 18.17 177 TYR T O 1
ATOM 1429 N N . PHE B 2 102 ? -21.273 0.701 -31.520 1.00 16.17 178 PHE T N 1
ATOM 1430 C CA . PHE B 2 102 ? -21.540 -0.092 -30.329 1.00 15.84 178 PHE T CA 1
ATOM 1431 C C . PHE B 2 102 ? -20.308 -0.041 -29.447 1.00 18.12 178 PHE T C 1
ATOM 1432 O O . PHE B 2 102 ? -19.189 -0.205 -29.943 1.00 18.98 178 PHE T O 1
ATOM 1440 N N . ASN B 2 103 ? -20.515 0.198 -28.156 1.00 15.41 179 ASN T N 1
ATOM 1441 C CA . ASN B 2 103 ? -19.389 0.436 -27.260 1.00 17.91 179 ASN T CA 1
ATOM 1442 C C . ASN B 2 103 ? -18.703 -0.883 -26.892 1.00 18.83 179 ASN T C 1
ATOM 1443 O O . ASN B 2 103 ? -19.011 -1.950 -27.428 1.00 18.06 179 ASN T O 1
ATOM 1448 N N . LEU B 2 104 ? -17.748 -0.820 -25.954 1.00 18.63 180 LEU T N 1
ATOM 1449 C CA . LEU B 2 104 ? -16.960 -2.001 -25.631 1.00 15.50 180 LEU T CA 1
ATOM 1450 C C . LEU B 2 104 ? -17.786 -3.046 -24.907 1.00 21.70 180 LEU T C 1
ATOM 1451 O O . LEU B 2 104 ? -17.385 -4.215 -24.865 1.00 25.46 180 LEU T O 1
ATOM 1456 N N . ASP B 2 105 ? -18.917 -2.647 -24.330 1.00 18.89 181 ASP T N 1
ATOM 1457 C CA . ASP B 2 105 ? -19.858 -3.573 -23.728 1.00 23.59 181 ASP T CA 1
ATOM 1458 C C . ASP B 2 105 ? -20.927 -4.025 -24.715 1.00 19.95 181 ASP T C 1
ATOM 1459 O O . ASP B 2 105 ? -21.935 -4.611 -24.293 1.00 20.36 181 ASP T O 1
ATOM 1464 N N . ASN B 2 106 ? -20.709 -3.761 -26.012 1.00 18.29 182 ASN T N 1
ATOM 1465 C CA . ASN B 2 106 ? -21.544 -4.238 -27.119 1.00 17.61 182 ASN T CA 1
ATOM 1466 C C . ASN B 2 106 ? -22.934 -3.611 -27.141 1.00 19.28 182 ASN T C 1
ATOM 1467 O O . ASN B 2 106 ? -23.867 -4.209 -27.684 1.00 18.70 182 ASN T O 1
ATOM 1472 N N . ILE B 2 107 ? -23.089 -2.409 -26.579 1.00 15.74 183 ILE T N 1
ATOM 1473 C CA . ILE B 2 107 ? -24.380 -1.728 -26.507 1.00 17.28 183 ILE T CA 1
ATOM 1474 C C . ILE B 2 107 ? -24.431 -0.609 -27.544 1.00 18.45 183 ILE T C 1
ATOM 1475 O O . ILE B 2 107 ? -23.455 0.125 -27.739 1.00 16.68 183 ILE T O 1
ATOM 1480 N N . TYR B 2 108 ? -25.569 -0.495 -28.230 1.00 16.33 184 TYR T N 1
ATOM 1481 C CA . TYR B 2 108 ? -25.856 0.625 -29.130 1.00 17.48 184 TYR T CA 1
ATOM 1482 C C . TYR B 2 108 ? -25.615 1.961 -28.428 1.00 14.17 184 TYR T C 1
ATOM 1483 O O . TYR B 2 108 ? -26.347 2.314 -27.499 1.00 15.70 184 TYR T O 1
ATOM 1492 N N . ALA B 2 109 ? -24.600 2.718 -28.870 1.00 14.77 185 ALA T N 1
ATOM 1493 C CA . ALA B 2 109 ? -24.153 3.892 -28.135 1.00 16.90 185 ALA T CA 1
ATOM 1494 C C . ALA B 2 109 ? -24.319 5.199 -28.889 1.00 16.33 185 ALA T C 1
ATOM 1495 O O . ALA B 2 109 ? -24.254 6.260 -28.267 1.00 14.76 185 ALA T O 1
ATOM 1497 N N . GLY B 2 110 ? -24.535 5.151 -30.196 1.00 15.51 186 GLY T N 1
ATOM 1498 C CA . GLY B 2 110 ? -24.721 6.363 -30.968 1.00 16.83 186 GLY T CA 1
ATOM 1499 C C . GLY B 2 110 ? -24.619 6.039 -32.440 1.00 15.36 186 GLY T C 1
ATOM 1500 O O . GLY B 2 110 ? -24.665 4.866 -32.834 1.00 13.79 186 GLY T O 1
ATOM 1501 N N . THR B 2 111 ? -24.463 7.090 -33.244 1.00 16.47 187 THR T N 1
ATOM 1502 C CA . THR B 2 111 ? -24.346 6.929 -34.687 1.00 13.69 187 THR T CA 1
ATOM 1503 C C . THR B 2 111 ? -23.265 7.856 -35.220 1.00 15.18 187 THR T C 1
ATOM 1504 O O . THR B 2 111 ? -22.896 8.849 -34.587 1.00 18.71 187 THR T O 1
ATOM 1508 N N . ILE B 2 112 ? -22.775 7.520 -36.410 1.00 15.29 188 ILE T N 1
ATOM 1509 C CA . ILE B 2 112 ? -21.966 8.407 -37.241 1.00 15.69 188 ILE T CA 1
ATOM 1510 C C . ILE B 2 112 ? -22.803 8.704 -38.482 1.00 15.09 188 ILE T C 1
ATOM 1511 O O . ILE B 2 112 ? -23.236 7.776 -39.173 1.00 17.35 188 ILE T O 1
ATOM 1516 N N . THR B 2 113 ? -23.071 9.986 -38.740 1.00 15.18 189 THR T N 1
ATOM 1517 C CA . THR B 2 113 ? -24.059 10.389 -39.740 1.00 14.91 189 THR T CA 1
ATOM 1518 C C . THR B 2 113 ? -23.482 11.430 -40.686 1.00 17.40 189 THR T C 1
ATOM 1519 O O . THR B 2 113 ? -22.812 12.379 -40.254 1.00 20.17 189 THR T O 1
ATOM 1523 N N . MET B 2 114 ? -23.769 11.255 -41.975 1.00 17.23 190 MET T N 1
ATOM 1524 C CA . MET B 2 114 ? -23.397 12.196 -43.024 1.00 17.46 190 MET T CA 1
ATOM 1525 C C . MET B 2 114 ? -24.653 12.769 -43.675 1.00 19.90 190 MET T C 1
ATOM 1526 O O . MET B 2 114 ? -25.651 12.058 -43.858 1.00 17.52 190 MET T O 1
ATOM 1531 N N . TYR B 2 115 ? -24.596 14.054 -44.046 1.00 19.70 191 TYR T N 1
ATOM 1532 C CA . TYR B 2 115 ? -25.723 14.750 -44.654 1.00 18.43 191 TYR T CA 1
ATOM 1533 C C . TYR B 2 115 ? -25.285 15.483 -45.915 1.00 19.73 191 TYR T C 1
ATOM 1534 O O . TYR B 2 115 ? -24.178 16.019 -45.987 1.00 19.60 191 TYR T O 1
ATOM 1543 N N . TRP B 2 116 ? -26.189 15.555 -46.884 1.00 18.58 192 TRP T N 1
ATOM 1544 C CA . TRP B 2 116 ? -25.952 16.294 -48.120 1.00 19.76 192 TRP T CA 1
ATOM 1545 C C . TRP B 2 116 ? -27.059 17.317 -48.305 1.00 20.57 192 TRP T C 1
ATOM 1546 O O . TRP B 2 116 ? -28.241 16.983 -48.181 1.00 24.47 192 TRP T O 1
ATOM 1557 N N . TYR B 2 117 ? -26.671 18.563 -48.583 1.00 22.25 193 TYR T N 1
ATOM 1558 C CA . TYR B 2 117 ? -27.597 19.611 -48.991 1.00 23.20 193 TYR T CA 1
ATOM 1559 C C . TYR B 2 117 ? -27.747 19.682 -50.507 1.00 30.09 193 TYR T C 1
ATOM 1560 O O . TYR B 2 117 ? -28.538 20.489 -51.008 1.00 37.26 193 TYR T O 1
ATOM 1569 N N . ARG B 2 118 ? -26.988 18.875 -51.234 1.00 23.98 194 ARG T N 1
ATOM 1570 C CA . ARG B 2 118 ? -27.025 18.771 -52.684 1.00 28.96 194 ARG T CA 1
ATOM 1571 C C . ARG B 2 118 ? -27.517 17.382 -53.074 1.00 33.63 194 ARG T C 1
ATOM 1572 O O . ARG B 2 118 ? -27.652 16.490 -52.238 1.00 27.93 194 ARG T O 1
ATOM 1580 N N . ASN B 2 119 ? -27.769 17.186 -54.370 1.00 28.90 195 ASN T N 1
ATOM 1581 C CA . ASN B 2 119 ? -28.353 15.931 -54.824 1.00 34.56 195 ASN T CA 1
ATOM 1582 C C . ASN B 2 119 ? -27.317 14.855 -55.100 1.00 35.46 195 ASN T C 1
ATOM 1583 O O . ASN B 2 119 ? -27.640 13.661 -55.035 1.00 38.52 195 ASN T O 1
ATOM 1588 N N . ASP B 2 120 ? -26.088 15.238 -55.411 1.00 29.97 196 ASP T N 1
ATOM 1589 C CA . ASP B 2 120 ? -25.053 14.274 -55.750 1.00 31.64 196 ASP T CA 1
ATOM 1590 C C . ASP B 2 120 ? -24.299 13.855 -54.493 1.00 33.25 196 ASP T C 1
ATOM 1591 O O . ASP B 2 120 ? -23.870 14.703 -53.703 1.00 37.27 196 ASP T O 1
ATOM 1596 N N . HIS B 2 121 ? -24.166 12.547 -54.301 1.00 28.29 197 HIS T N 1
ATOM 1597 C CA . HIS B 2 121 ? -23.340 11.989 -53.241 1.00 24.93 197 HIS T CA 1
ATOM 1598 C C . HIS B 2 121 ? -22.675 10.727 -53.772 1.00 24.33 197 HIS T C 1
ATOM 1599 O O . HIS B 2 121 ? -23.183 10.087 -54.700 1.00 29.02 197 HIS T O 1
ATOM 1606 N N . ILE B 2 122 ? -21.523 10.378 -53.198 1.00 23.43 198 ILE T N 1
ATOM 1607 C CA . ILE B 2 122 ? -20.861 9.154 -53.643 1.00 25.43 198 ILE T CA 1
ATOM 1608 C C . ILE B 2 122 ? -21.697 7.939 -53.249 1.00 24.47 198 ILE T C 1
ATOM 1609 O O . ILE B 2 122 ? -22.596 8.002 -52.401 1.00 24.97 198 ILE T O 1
ATOM 1614 N N . SER B 2 123 ? -21.408 6.818 -53.897 1.00 24.71 199 SER T N 1
ATOM 1615 C CA . SER B 2 123 ? -22.327 5.691 -53.867 1.00 24.12 199 SER T CA 1
ATOM 1616 C C . SER B 2 123 ? -22.358 5.041 -52.485 1.00 24.39 199 SER T C 1
ATOM 1617 O O . SER B 2 123 ? -21.413 5.140 -51.694 1.00 23.95 199 SER T O 1
ATOM 1620 N N . ASN B 2 124 ? -23.473 4.363 -52.203 1.00 22.42 200 ASN T N 1
ATOM 1621 C CA . ASN B 2 124 ? -23.663 3.766 -50.881 1.00 23.88 200 ASN T CA 1
ATOM 1622 C C . ASN B 2 124 ? -22.613 2.708 -50.558 1.00 24.61 200 ASN T C 1
ATOM 1623 O O . ASN B 2 124 ? -22.243 2.549 -49.388 1.00 23.37 200 ASN T O 1
ATOM 1628 N N . ASP B 2 125 ? -22.142 1.948 -51.553 1.00 24.05 201 ASP T N 1
ATOM 1629 C CA . ASP B 2 125 ? -21.127 0.945 -51.244 1.00 24.70 201 ASP T CA 1
ATOM 1630 C C . ASP B 2 125 ? -19.854 1.592 -50.707 1.00 23.55 201 ASP T C 1
ATOM 1631 O O . ASP B 2 125 ? -19.191 1.025 -49.831 1.00 21.64 201 ASP T O 1
ATOM 1636 N N . ARG B 2 126 ? -19.515 2.791 -51.196 1.00 23.97 202 ARG T N 1
ATOM 1637 C CA . ARG B 2 126 ? -18.374 3.519 -50.649 1.00 21.62 202 ARG T CA 1
ATOM 1638 C C . ARG B 2 126 ? -18.696 4.090 -49.272 1.00 21.69 202 ARG T C 1
ATOM 1639 O O . ARG B 2 126 ? -17.867 4.023 -48.357 1.00 24.14 202 ARG T O 1
ATOM 1647 N N . LEU B 2 127 ? -19.888 4.667 -49.112 1.00 21.16 203 LEU T N 1
ATOM 1648 C CA . LEU B 2 127 ? -20.282 5.190 -47.807 1.00 19.62 203 LEU T CA 1
ATOM 1649 C C . LEU B 2 127 ? -20.301 4.082 -46.761 1.00 20.02 203 LEU T C 1
ATOM 1650 O O . LEU B 2 127 ? -19.914 4.306 -45.608 1.00 20.91 203 LEU T O 1
ATOM 1655 N N . GLU B 2 128 ? -20.731 2.876 -47.150 1.00 19.33 204 GLU T N 1
ATOM 1656 C CA . GLU B 2 128 ? -20.770 1.760 -46.203 1.00 20.17 204 GLU T CA 1
ATOM 1657 C C . GLU B 2 128 ? -19.372 1.434 -45.695 1.00 21.26 204 GLU T C 1
ATOM 1658 O O . GLU B 2 128 ? -19.157 1.273 -44.489 1.00 20.87 204 GLU T O 1
ATOM 1664 N N . SER B 2 129 ? -18.399 1.362 -46.606 1.00 21.18 205 SER T N 1
ATOM 1665 C CA . SER B 2 129 ? -17.034 1.046 -46.198 1.00 22.79 205 SER T CA 1
ATOM 1666 C C . SER B 2 129 ? -16.458 2.146 -45.305 1.00 21.77 205 SER T C 1
ATOM 1667 O O . SER B 2 129 ? -15.816 1.856 -44.282 1.00 21.78 205 SER T O 1
ATOM 1670 N N . ILE B 2 130 ? -16.704 3.412 -45.661 1.00 19.70 206 ILE T N 1
ATOM 1671 C CA . ILE B 2 130 ? -16.213 4.540 -44.870 1.00 19.20 206 ILE T CA 1
ATOM 1672 C C . ILE B 2 130 ? -16.789 4.495 -43.462 1.00 21.40 206 ILE T C 1
ATOM 1673 O O . ILE B 2 130 ? -16.062 4.628 -42.469 1.00 22.26 206 ILE T O 1
ATOM 1678 N N . CYS B 2 131 ? -18.109 4.301 -43.364 1.00 19.15 207 CYS T N 1
ATOM 1679 C CA A CYS B 2 131 ? -18.773 4.327 -42.062 0.44 18.83 207 CYS T CA 1
ATOM 1680 C CA B CYS B 2 131 ? -18.785 4.307 -42.068 0.56 18.81 207 CYS T CA 1
ATOM 1681 C C . CYS B 2 131 ? -18.412 3.105 -41.225 1.00 22.69 207 CYS T C 1
ATOM 1682 O O . CYS B 2 131 ? -18.160 3.232 -40.018 1.00 21.48 207 CYS T O 1
ATOM 1687 N N . ALA B 2 132 ? -18.397 1.924 -41.840 1.00 19.84 208 ALA T N 1
ATOM 1688 C CA . ALA B 2 132 ? -18.100 0.709 -41.097 1.00 21.26 208 ALA T CA 1
ATOM 1689 C C . ALA B 2 132 ? -16.726 0.781 -40.449 1.00 25.63 208 ALA T C 1
ATOM 1690 O O . ALA B 2 132 ? -16.558 0.370 -39.296 1.00 22.36 208 ALA T O 1
ATOM 1692 N N . GLN B 2 133 ? -15.731 1.311 -41.168 1.00 19.82 209 GLN T N 1
ATOM 1693 C CA . GLN B 2 133 ? -14.395 1.411 -40.593 1.00 22.61 209 GLN T CA 1
ATOM 1694 C C . GLN B 2 133 ? -14.374 2.363 -39.402 1.00 19.26 209 GLN T C 1
ATOM 1695 O O . GLN B 2 133 ? -13.810 2.049 -38.346 1.00 22.67 209 GLN T O 1
ATOM 1701 N N . ALA B 2 134 ? -14.999 3.530 -39.546 1.00 19.32 210 ALA T N 1
ATOM 1702 C CA . ALA B 2 134 ? -15.021 4.488 -38.447 1.00 20.63 210 ALA T CA 1
ATOM 1703 C C . ALA B 2 134 ? -15.763 3.927 -37.243 1.00 21.23 210 ALA T C 1
ATOM 1704 O O . ALA B 2 134 ? -15.335 4.120 -36.098 1.00 21.33 210 ALA T O 1
ATOM 1706 N N . ALA B 2 135 ? -16.878 3.226 -37.482 1.00 22.60 211 ALA T N 1
ATOM 1707 C CA . ALA B 2 135 ? -17.658 2.691 -36.371 1.00 22.19 211 ALA T CA 1
ATOM 1708 C C . ALA B 2 135 ? -16.917 1.574 -35.651 1.00 19.41 211 ALA T C 1
ATOM 1709 O O . ALA B 2 135 ? -17.063 1.428 -34.429 1.00 20.34 211 ALA T O 1
ATOM 1711 N N . ARG B 2 136 ? -16.142 0.769 -36.389 1.00 19.81 212 ARG T N 1
ATOM 1712 C CA . ARG B 2 136 ? -15.303 -0.245 -35.756 1.00 22.49 212 ARG T CA 1
ATOM 1713 C C . ARG B 2 136 ? -14.309 0.397 -34.806 1.00 24.77 212 ARG T C 1
ATOM 1714 O O . ARG B 2 136 ? -14.079 -0.102 -33.698 1.00 21.53 212 ARG T O 1
ATOM 1722 N N . ILE B 2 137 ? -13.680 1.491 -35.246 1.00 20.50 213 ILE T N 1
ATOM 1723 C CA . ILE B 2 137 ? -12.650 2.134 -34.438 1.00 21.31 213 ILE T CA 1
ATOM 1724 C C . ILE B 2 137 ? -13.273 2.830 -33.240 1.00 22.07 213 ILE T C 1
ATOM 1725 O O . ILE B 2 137 ? -12.801 2.694 -32.103 1.00 23.18 213 ILE T O 1
ATOM 1730 N N . LEU B 2 138 ? -14.358 3.572 -33.471 1.00 20.35 214 LEU T N 1
ATOM 1731 C CA . LEU B 2 138 ? -15.024 4.265 -32.378 1.00 21.47 214 LEU T CA 1
ATOM 1732 C C . LEU B 2 138 ? -15.577 3.284 -31.354 1.00 21.55 214 LEU T C 1
ATOM 1733 O O . LEU B 2 138 ? -15.551 3.561 -30.148 1.00 22.11 214 LEU T O 1
ATOM 1738 N N . GLY B 2 139 ? -16.037 2.115 -31.806 1.00 21.36 215 GLY T N 1
ATOM 1739 C CA . GLY B 2 139 ? -16.544 1.099 -30.896 1.00 18.67 215 GLY T CA 1
ATOM 1740 C C . GLY B 2 139 ? -15.486 0.454 -30.020 1.00 25.90 215 GLY T C 1
ATOM 1741 O O . GLY B 2 139 ? -15.840 -0.249 -29.065 1.00 25.85 215 GLY T O 1
ATOM 1742 N N . ARG B 2 140 ? -14.208 0.668 -30.320 1.00 19.08 216 ARG T N 1
ATOM 1743 C CA . ARG B 2 140 ? -13.136 0.168 -29.469 1.00 21.10 216 ARG T CA 1
ATOM 1744 C C . ARG B 2 140 ? -12.678 1.187 -28.432 1.00 22.91 216 ARG T C 1
ATOM 1745 O O . ARG B 2 140 ? -11.925 0.825 -27.512 1.00 24.41 216 ARG T O 1
ATOM 1753 N N . ALA B 2 141 ? -13.139 2.432 -28.528 1.00 22.83 217 ALA T N 1
ATOM 1754 C CA . ALA B 2 141 ? -12.557 3.529 -27.764 1.00 21.35 217 ALA T CA 1
ATOM 1755 C C . ALA B 2 141 ? -13.156 3.718 -26.380 1.00 24.59 217 ALA T C 1
ATOM 1756 O O . ALA B 2 141 ? -12.535 4.395 -25.547 1.00 26.61 217 ALA T O 1
ATOM 1758 N N . LYS B 2 142 ? -14.331 3.152 -26.114 1.00 21.71 218 LYS T N 1
ATOM 1759 C CA . LYS B 2 142 ? -15.028 3.312 -24.844 1.00 25.18 218 LYS T CA 1
ATOM 1760 C C . LYS B 2 142 ? -16.131 2.256 -24.701 1.00 29.09 218 LYS T C 1
ATOM 1761 O O . LYS B 2 142 ? -16.604 1.710 -25.710 1.00 23.91 218 LYS T O 1
ATOM 1767 N N . MET C 1 1 ? -32.558 -6.697 -27.470 1.00 49.95 24 MET A N 1
ATOM 1768 C CA . MET C 1 1 ? -32.094 -5.603 -26.621 1.00 42.20 24 MET A CA 1
ATOM 1769 C C . MET C 1 1 ? -31.361 -4.539 -27.440 1.00 35.40 24 MET A C 1
ATOM 1770 O O . MET C 1 1 ? -31.339 -4.591 -28.679 1.00 41.91 24 MET A O 1
ATOM 1775 N N . ASN C 1 2 ? -30.765 -3.570 -26.745 1.00 29.25 25 ASN A N 1
ATOM 1776 C CA . ASN C 1 2 ? -29.932 -2.561 -27.391 1.00 22.26 25 ASN A CA 1
ATOM 1777 C C . ASN C 1 2 ? -28.550 -3.123 -27.722 1.00 20.22 25 ASN A C 1
ATOM 1778 O O . ASN C 1 2 ? -27.567 -2.382 -27.696 1.00 22.36 25 ASN A O 1
ATOM 1783 N N . VAL C 1 3 ? -28.452 -4.400 -28.044 1.00 20.73 26 VAL A N 1
ATOM 1784 C CA . VAL C 1 3 ? -27.162 -5.053 -28.244 1.00 18.31 26 VAL A CA 1
ATOM 1785 C C . VAL C 1 3 ? -26.758 -4.993 -29.713 1.00 16.52 26 VAL A C 1
ATOM 1786 O O . VAL C 1 3 ? -27.593 -4.943 -30.618 1.00 20.34 26 VAL A O 1
ATOM 1790 N N . ASP C 1 4 ? -25.448 -4.988 -29.948 1.00 16.33 27 ASP A N 1
ATOM 1791 C CA . ASP C 1 4 ? -24.867 -5.222 -31.265 1.00 15.57 27 ASP A CA 1
ATOM 1792 C C . ASP C 1 4 ? -25.382 -6.558 -31.794 1.00 17.67 27 ASP A C 1
ATOM 1793 O O . ASP C 1 4 ? -25.053 -7.616 -31.243 1.00 16.95 27 ASP A O 1
ATOM 1798 N N . PRO C 1 5 ? -26.180 -6.561 -32.867 1.00 16.60 28 PRO A N 1
ATOM 1799 C CA . PRO C 1 5 ? -26.818 -7.822 -33.286 1.00 16.09 28 PRO A CA 1
ATOM 1800 C C . PRO C 1 5 ? -25.828 -8.835 -33.822 1.00 16.94 28 PRO A C 1
ATOM 1801 O O . PRO C 1 5 ? -26.060 -10.048 -33.703 1.00 17.87 28 PRO A O 1
ATOM 1805 N N . HIS C 1 6 ? -24.713 -8.371 -34.387 1.00 14.82 29 HIS A N 1
ATOM 1806 C CA . HIS C 1 6 ? -23.696 -9.282 -34.878 1.00 15.62 29 HIS A CA 1
ATOM 1807 C C . HIS C 1 6 ? -22.892 -9.874 -33.733 1.00 16.00 29 HIS A C 1
ATOM 1808 O O . HIS C 1 6 ? -22.647 -11.082 -33.720 1.00 17.25 29 HIS A O 1
ATOM 1815 N N . PHE C 1 7 ? -22.518 -9.072 -32.726 1.00 13.88 30 PHE A N 1
ATOM 1816 C CA . PHE C 1 7 ? -21.917 -9.701 -31.556 1.00 14.34 30 PHE A CA 1
ATOM 1817 C C . PHE C 1 7 ? -22.879 -10.686 -30.904 1.00 15.42 30 PHE A C 1
ATOM 1818 O O . PHE C 1 7 ? -22.463 -11.753 -30.440 1.00 15.94 30 PHE A O 1
ATOM 1826 N N . ASP C 1 8 ? -24.159 -10.319 -30.804 1.00 16.06 31 ASP A N 1
ATOM 1827 C CA . ASP C 1 8 ? -25.098 -11.186 -30.115 1.00 14.99 31 ASP A CA 1
ATOM 1828 C C . ASP C 1 8 ? -25.191 -12.550 -30.798 1.00 14.45 31 ASP A C 1
ATOM 1829 O O . ASP C 1 8 ? -25.193 -13.584 -30.126 1.00 16.05 31 ASP A O 1
ATOM 1834 N N . LYS C 1 9 ? -25.246 -12.577 -32.131 1.00 15.72 32 LYS A N 1
ATOM 1835 C CA . LYS C 1 9 ? -25.278 -13.856 -32.840 1.00 13.70 32 LYS A CA 1
ATOM 1836 C C . LYS C 1 9 ? -23.979 -14.621 -32.655 1.00 15.18 32 LYS A C 1
ATOM 1837 O O . LYS C 1 9 ? -23.989 -15.839 -32.472 1.00 16.22 32 LYS A O 1
ATOM 1843 N N . PHE C 1 10 ? -22.855 -13.917 -32.744 1.00 15.90 33 PHE A N 1
ATOM 1844 C CA . PHE C 1 10 ? -21.539 -14.501 -32.499 1.00 16.42 33 PHE A CA 1
ATOM 1845 C C . PHE C 1 10 ? -21.469 -15.167 -31.128 1.00 16.35 33 PHE A C 1
ATOM 1846 O O . PHE C 1 10 ? -21.121 -16.345 -31.015 1.00 1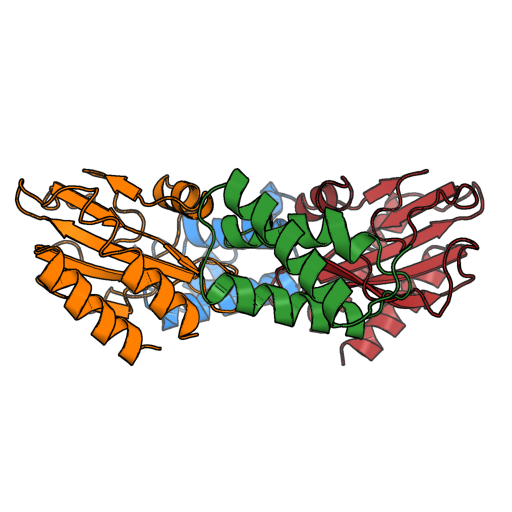5.09 33 PHE A O 1
ATOM 1854 N N . MET C 1 11 ? -21.847 -14.428 -30.080 1.00 16.95 34 MET A N 1
ATOM 1855 C CA . MET C 1 11 ? -21.818 -14.940 -28.717 1.00 15.94 34 MET A CA 1
ATOM 1856 C C . MET C 1 11 ? -22.812 -16.076 -28.520 1.00 16.31 34 MET A C 1
ATOM 1857 O O . MET C 1 11 ? -22.477 -17.116 -27.941 1.00 14.50 34 MET A O 1
ATOM 1862 N N . GLU C 1 12 ? -24.058 -15.883 -28.965 1.00 15.64 35 GLU A N 1
ATOM 1863 C CA . GLU C 1 12 ? -25.066 -16.920 -28.764 1.00 14.14 35 GLU A CA 1
ATOM 1864 C C . GLU C 1 12 ? -24.675 -18.214 -29.459 1.00 15.68 35 GLU A C 1
ATOM 1865 O O . GLU C 1 12 ? -24.920 -19.309 -28.941 1.00 16.84 35 GLU A O 1
ATOM 1871 N N . SER C 1 13 ? -24.049 -18.111 -30.627 1.00 13.36 36 SER A N 1
ATOM 1872 C CA . SER C 1 13 ? -23.602 -19.325 -31.295 1.00 14.14 36 SER A CA 1
ATOM 1873 C C . SER C 1 13 ? -22.518 -20.028 -30.489 1.00 14.33 36 SER A C 1
ATOM 1874 O O . SER C 1 13 ? -22.555 -21.250 -30.322 1.00 15.90 36 SER A O 1
ATOM 1877 N N . GLY C 1 14 ? -21.532 -19.270 -29.998 1.00 14.86 37 GLY A N 1
ATOM 1878 C CA . GLY C 1 14 ? -20.524 -19.854 -29.125 1.00 15.59 37 GLY A CA 1
ATOM 1879 C C . GLY C 1 14 ? -21.129 -20.512 -27.897 1.00 16.41 37 GLY A C 1
ATOM 1880 O O . GLY C 1 14 ? -20.717 -21.603 -27.493 1.00 15.50 37 GLY A O 1
ATOM 1881 N N . ILE C 1 15 ? -22.105 -19.846 -27.276 1.00 17.09 38 ILE A N 1
ATOM 1882 C CA . ILE C 1 15 ? -22.768 -20.408 -26.105 1.00 16.23 38 ILE A CA 1
ATOM 1883 C C . ILE C 1 15 ? -23.477 -21.703 -26.456 1.00 16.46 38 ILE A C 1
ATOM 1884 O O . ILE C 1 15 ? -23.299 -22.732 -25.793 1.00 17.98 38 ILE A O 1
ATOM 1889 N N . ARG C 1 16 ? -24.319 -21.660 -27.490 1.00 15.99 39 ARG A N 1
ATOM 1890 C CA . ARG C 1 16 ? -25.214 -22.775 -27.770 1.00 18.63 39 ARG A CA 1
ATOM 1891 C C . ARG C 1 16 ? -24.483 -23.985 -28.335 1.00 18.38 39 ARG A C 1
ATOM 1892 O O . ARG C 1 16 ? -24.923 -25.121 -28.116 1.00 22.34 39 ARG A O 1
ATOM 1900 N N . HIS C 1 17 ? -23.365 -23.780 -29.035 1.00 17.19 40 HIS A N 1
ATOM 1901 C CA . HIS C 1 17 ? -22.645 -24.897 -29.638 1.00 17.91 40 HIS A CA 1
ATOM 1902 C C . HIS C 1 17 ? -21.469 -25.402 -28.811 1.00 18.97 40 HIS A C 1
ATOM 1903 O O . HIS C 1 17 ? -21.063 -26.558 -28.992 1.00 20.50 40 HIS A O 1
ATOM 1910 N N . VAL C 1 18 ? -20.909 -24.580 -27.921 1.00 16.31 41 VAL A N 1
ATOM 1911 C CA . VAL C 1 18 ? -19.681 -24.954 -27.218 1.00 17.98 41 VAL A CA 1
ATOM 1912 C C . VAL C 1 18 ? -19.772 -24.736 -25.706 1.00 18.36 41 VAL A C 1
ATOM 1913 O O . VAL C 1 18 ? -19.517 -25.664 -24.928 1.00 18.21 41 VAL A O 1
ATOM 1917 N N . TYR C 1 19 ? -20.088 -23.507 -25.258 1.00 16.19 42 TYR A N 1
ATOM 1918 C CA . TYR C 1 19 ? -20.061 -23.245 -23.814 1.00 17.39 42 TYR A CA 1
ATOM 1919 C C . TYR C 1 19 ? -21.022 -24.161 -23.069 1.00 18.22 42 TYR A C 1
ATOM 1920 O O . TYR C 1 19 ? -20.721 -24.610 -21.954 1.00 18.92 42 TYR A O 1
ATOM 1929 N N . MET C 1 20 ? -22.178 -24.465 -23.662 1.00 18.51 43 MET A N 1
ATOM 1930 C CA A MET C 1 20 ? -23.121 -25.339 -22.972 0.50 20.49 43 MET A CA 1
ATOM 1931 C CA B MET C 1 20 ? -23.129 -25.349 -22.993 0.50 20.48 43 MET A CA 1
ATOM 1932 C C . MET C 1 20 ? -22.551 -26.736 -22.743 1.00 21.81 43 MET A C 1
ATOM 1933 O O . MET C 1 20 ? -23.079 -27.472 -21.902 1.00 23.11 43 MET A O 1
ATOM 1942 N N . LEU C 1 21 ? -21.487 -27.113 -23.454 1.00 21.92 44 LEU A N 1
ATOM 1943 C CA . LEU C 1 21 ? -20.828 -28.394 -23.247 1.00 22.49 44 LEU A CA 1
ATOM 1944 C C . LEU C 1 21 ? -19.725 -28.347 -22.192 1.00 22.35 44 LEU A C 1
ATOM 1945 O O . LEU C 1 21 ? -19.135 -29.395 -21.891 1.00 24.28 44 LEU A O 1
ATOM 1950 N N . PHE C 1 22 ? -19.424 -27.176 -21.630 1.00 20.00 45 PHE A N 1
ATOM 1951 C CA . PHE C 1 22 ? -18.368 -27.082 -20.626 1.00 21.79 45 PHE A CA 1
ATOM 1952 C C . PHE C 1 22 ? -18.696 -28.006 -19.463 1.00 23.65 45 PHE A C 1
ATOM 1953 O O . PHE C 1 22 ? -19.822 -28.006 -18.959 1.00 25.82 45 PHE A O 1
ATOM 1961 N N . GLU C 1 23 ? -17.716 -28.800 -19.039 1.00 21.44 46 GLU A N 1
ATOM 1962 C CA . GLU C 1 23 ? -17.963 -29.701 -17.916 1.00 26.62 46 GLU A CA 1
ATOM 1963 C C . GLU C 1 23 ? -18.123 -28.936 -16.609 1.00 29.09 46 GLU A C 1
ATOM 1964 O O . GLU C 1 23 ? -18.975 -29.285 -15.783 1.00 32.36 46 GLU A O 1
ATOM 1970 N N . ASN C 1 24 ? -17.323 -27.899 -16.394 1.00 26.06 47 ASN A N 1
ATOM 1971 C CA . ASN C 1 24 ? -17.330 -27.175 -15.122 1.00 33.62 47 ASN A CA 1
ATOM 1972 C C . ASN C 1 24 ? -17.684 -25.715 -15.372 1.00 32.70 47 ASN A C 1
ATOM 1973 O O . ASN C 1 24 ? -16.804 -24.869 -15.549 1.00 35.79 47 ASN A O 1
ATOM 1978 N N . LYS C 1 25 ? -18.978 -25.421 -15.366 1.00 29.66 48 LYS A N 1
ATOM 1979 C CA . LYS C 1 25 ? -19.432 -24.049 -15.502 1.00 26.21 48 LYS A CA 1
ATOM 1980 C C . LYS C 1 25 ? -19.341 -23.339 -14.158 1.00 27.40 48 LYS A C 1
ATOM 1981 O O . LYS C 1 25 ? -19.656 -23.909 -13.108 1.00 28.62 48 LYS A O 1
ATOM 1987 N N . SER C 1 26 ? -18.896 -22.091 -14.198 1.00 23.87 49 SER A N 1
ATOM 1988 C CA . SER C 1 26 ? -18.737 -21.290 -12.995 1.00 24.16 49 SER A CA 1
ATOM 1989 C C . SER C 1 26 ? -18.819 -19.828 -13.386 1.00 25.70 49 SER A C 1
ATOM 1990 O O . SER C 1 26 ? -18.837 -19.485 -14.569 1.00 22.88 49 SER A O 1
ATOM 1993 N N . VAL C 1 27 ? -18.860 -18.957 -12.375 1.00 22.32 50 VAL A N 1
ATOM 1994 C CA . VAL C 1 27 ? -18.720 -17.534 -12.655 1.00 20.64 50 VAL A CA 1
ATOM 1995 C C . VAL C 1 27 ? -17.419 -17.281 -13.406 1.00 23.69 50 VAL A C 1
ATOM 1996 O O . VAL C 1 27 ? -17.396 -16.610 -14.442 1.00 21.03 50 VAL A O 1
ATOM 2000 N N . GLU C 1 28 ? -16.319 -17.850 -12.910 1.00 22.96 51 GLU A N 1
ATOM 2001 C CA . GLU C 1 28 ? -15.021 -17.630 -13.539 1.00 20.84 51 GLU A CA 1
ATOM 2002 C C . GLU C 1 28 ? -14.999 -18.136 -14.979 1.00 21.46 51 GLU A C 1
ATOM 2003 O O . GLU C 1 28 ? -14.513 -17.444 -15.877 1.00 21.96 51 GLU A O 1
ATOM 2009 N N . SER C 1 29 ? -15.499 -19.346 -15.220 1.00 22.15 52 SER A N 1
ATOM 2010 C CA . SER C 1 29 ? -15.387 -19.899 -16.567 1.00 21.23 52 SER A CA 1
ATOM 2011 C C . SER C 1 29 ? -16.236 -19.101 -17.549 1.00 20.14 52 SER A C 1
ATOM 2012 O O . SER C 1 29 ? -15.816 -18.868 -18.692 1.00 21.54 52 SER A O 1
ATOM 2015 N N . SER C 1 30 ? -17.397 -18.606 -17.098 1.00 19.72 53 SER A N 1
ATOM 2016 C CA . SER C 1 30 ? -18.232 -17.780 -17.971 1.00 18.33 53 SER A CA 1
ATOM 2017 C C . SER C 1 30 ? -17.610 -16.407 -18.212 1.00 17.93 53 SER A C 1
ATOM 2018 O O . SER C 1 30 ? -17.727 -15.854 -19.313 1.00 21.04 53 SER A O 1
ATOM 2021 N N . GLU C 1 31 ? -16.966 -15.826 -17.193 1.00 20.31 54 GLU A N 1
ATOM 2022 C CA . GLU C 1 31 ? -16.310 -14.537 -17.376 1.00 18.18 54 GLU A CA 1
ATOM 2023 C C . GLU C 1 31 ? -15.142 -14.650 -18.345 1.00 19.91 54 GLU A C 1
ATOM 2024 O O . GLU C 1 31 ? -14.961 -13.790 -19.218 1.00 19.91 54 GLU A O 1
ATOM 2030 N N . GLN C 1 32 ? -14.333 -15.705 -18.209 1.00 18.91 55 GLN A N 1
ATOM 2031 C CA . GLN C 1 32 ? -13.195 -15.841 -19.113 1.00 19.26 55 GLN A CA 1
ATOM 2032 C C . GLN C 1 32 ? -13.662 -16.118 -20.540 1.00 19.00 55 GLN A C 1
ATOM 2033 O O . GLN C 1 32 ? -13.051 -15.638 -21.510 1.00 20.74 55 GLN A O 1
ATOM 2039 N N . PHE C 1 33 ? -14.739 -16.888 -20.685 1.00 18.01 56 PHE A N 1
ATOM 2040 C CA . PHE C 1 33 ? -15.287 -17.158 -22.015 1.00 17.15 56 PHE A CA 1
ATOM 2041 C C . PHE C 1 33 ? -15.806 -15.879 -22.658 1.00 18.04 56 PHE A C 1
ATOM 2042 O O . PHE C 1 33 ? -15.473 -15.569 -23.811 1.00 18.28 56 PHE A O 1
ATOM 2050 N N . TYR C 1 34 ? -16.613 -15.110 -21.913 1.00 17.64 57 TYR A N 1
ATOM 2051 C CA . TYR C 1 34 ? -17.141 -13.855 -22.443 1.00 16.01 57 TYR A CA 1
ATOM 2052 C C . TYR C 1 34 ? -16.019 -12.888 -22.798 1.00 17.45 57 TYR A C 1
ATOM 2053 O O . TYR C 1 34 ? -16.059 -12.240 -23.847 1.00 18.26 57 TYR A O 1
ATOM 2062 N N . SER C 1 35 ? -14.998 -12.789 -21.941 1.00 17.52 58 SER A N 1
ATOM 2063 C CA . SER C 1 35 ? -13.868 -11.905 -22.219 1.00 18.48 58 SER A CA 1
ATOM 2064 C C . SER C 1 35 ? -13.176 -12.273 -23.533 1.00 16.72 58 SER A C 1
ATOM 2065 O O . SER C 1 35 ? -12.861 -11.393 -24.350 1.00 19.74 58 SER A O 1
ATOM 2068 N N . PHE C 1 36 ? -12.980 -13.571 -23.783 1.00 17.22 59 PHE A N 1
ATOM 2069 C CA . PHE C 1 36 ? -12.329 -13.981 -25.023 1.00 16.65 59 PHE A CA 1
ATOM 2070 C C . PHE C 1 36 ? -13.216 -13.714 -26.236 1.00 17.83 59 PHE A C 1
ATOM 2071 O O . PHE C 1 36 ? -12.743 -13.190 -27.252 1.00 17.42 59 PHE A O 1
ATOM 2079 N N . MET C 1 37 ? -14.510 -14.038 -26.139 1.00 18.09 60 MET A N 1
ATOM 2080 C CA . MET C 1 37 ? -15.415 -13.802 -27.268 1.00 15.71 60 MET A CA 1
ATOM 2081 C C . MET C 1 37 ? -15.577 -12.309 -27.562 1.00 18.37 60 MET A C 1
ATOM 2082 O O . MET C 1 37 ? -15.588 -11.894 -28.729 1.00 18.02 60 MET A O 1
ATOM 2087 N N . ARG C 1 38 ? -15.695 -11.483 -26.514 1.00 16.98 61 ARG A N 1
ATOM 2088 C CA . ARG C 1 38 ? -15.864 -10.043 -26.709 1.00 16.20 61 ARG A CA 1
ATOM 2089 C C . ARG C 1 38 ? -14.658 -9.438 -27.418 1.00 18.91 61 ARG A C 1
ATOM 2090 O O . ARG C 1 38 ? -14.800 -8.715 -28.412 1.00 18.67 61 ARG A O 1
ATOM 2098 N N . THR C 1 39 ? -13.451 -9.762 -26.943 1.00 20.10 62 THR A N 1
ATOM 2099 C CA . THR C 1 39 ? -12.248 -9.202 -27.549 1.00 18.91 62 THR A CA 1
ATOM 2100 C C . THR C 1 39 ? -12.046 -9.707 -28.976 1.00 19.62 62 THR A C 1
ATOM 2101 O O . THR C 1 39 ? -11.697 -8.925 -29.870 1.00 21.45 62 THR A O 1
ATOM 2105 N N . THR C 1 40 ? -12.267 -11.007 -29.209 1.00 18.00 63 THR A N 1
ATOM 2106 C CA . THR C 1 40 ? -12.125 -11.567 -30.551 1.00 17.12 63 THR A CA 1
ATOM 2107 C C . THR C 1 40 ? -13.044 -10.864 -31.539 1.00 17.42 63 THR A C 1
ATOM 2108 O O . THR C 1 40 ? -12.625 -10.475 -32.641 1.00 19.37 63 THR A O 1
ATOM 2112 N N . TYR C 1 41 ? -14.317 -10.705 -31.162 1.00 16.10 64 TYR A N 1
ATOM 2113 C CA . TYR C 1 41 ? -15.259 -10.000 -32.024 1.00 15.71 64 TYR A CA 1
ATOM 2114 C C . TYR C 1 41 ? -14.792 -8.573 -32.300 1.00 16.54 64 TYR A C 1
ATOM 2115 O O . TYR C 1 41 ? -14.750 -8.136 -33.457 1.00 19.21 64 TYR A O 1
ATOM 2124 N N . LYS C 1 42 ? -14.446 -7.826 -31.248 1.00 18.50 65 LYS A N 1
ATOM 2125 C CA . LYS C 1 42 ? -14.098 -6.423 -31.441 1.00 17.73 65 LYS A CA 1
ATOM 2126 C C . LYS C 1 42 ? -12.887 -6.268 -32.352 1.00 20.65 65 LYS A C 1
ATOM 2127 O O . LYS C 1 42 ? -12.811 -5.299 -33.120 1.00 22.21 65 LYS A O 1
ATOM 2133 N N . ASN C 1 43 ? -11.947 -7.217 -32.297 1.00 19.00 66 ASN A N 1
ATOM 2134 C CA . ASN C 1 43 ? -10.764 -7.138 -33.157 1.00 20.33 66 ASN A CA 1
ATOM 2135 C C . ASN C 1 43 ? -11.116 -7.307 -34.627 1.00 24.35 66 ASN A C 1
ATOM 2136 O O . ASN C 1 43 ? -10.427 -6.757 -35.497 1.00 22.10 66 ASN A O 1
ATOM 2141 N N . ASP C 1 44 ? -12.148 -8.083 -34.930 1.00 21.70 67 ASP A N 1
ATOM 2142 C CA . ASP C 1 44 ? -12.474 -8.342 -36.321 1.00 25.37 67 ASP A CA 1
ATOM 2143 C C . ASP C 1 44 ? -13.952 -8.703 -36.440 1.00 21.27 67 ASP A C 1
ATOM 2144 O O . ASP C 1 44 ? -14.285 -9.875 -36.648 1.00 23.90 67 ASP A O 1
ATOM 2149 N N . PRO C 1 45 ? -14.855 -7.730 -36.349 1.00 20.33 68 PRO A N 1
ATOM 2150 C CA . PRO C 1 45 ? -16.280 -8.070 -36.214 1.00 20.03 68 PRO A CA 1
ATOM 2151 C C . PRO C 1 45 ? -16.844 -8.718 -37.465 1.00 20.30 68 PRO A C 1
ATOM 2152 O O . PRO C 1 45 ? -16.556 -8.304 -38.593 1.00 23.73 68 PRO A O 1
ATOM 2156 N N . CYS C 1 46 ? -17.661 -9.747 -37.250 1.00 20.90 69 CYS A N 1
ATOM 2157 C CA . CYS C 1 46 ? -18.482 -10.301 -38.315 1.00 21.56 69 CYS A CA 1
ATOM 2158 C C . CYS C 1 46 ? -19.611 -9.330 -38.657 1.00 21.07 69 CYS A C 1
ATOM 2159 O O . CYS C 1 46 ? -19.927 -8.417 -37.894 1.00 22.78 69 CYS A O 1
ATOM 2162 N N . SER C 1 47 ? -20.231 -9.536 -39.831 1.00 21.18 70 SER A N 1
ATOM 2163 C CA . SER C 1 47 ? -21.183 -8.540 -40.312 1.00 20.06 70 SER A CA 1
ATOM 2164 C C . SER C 1 47 ? -22.392 -9.135 -41.029 1.00 26.21 70 SER A C 1
ATOM 2165 O O . SER C 1 47 ? -23.079 -8.407 -41.759 1.00 25.04 70 SER A O 1
ATOM 2168 N N . SER C 1 48 ? -22.678 -10.423 -40.845 1.00 22.54 71 SER A N 1
ATOM 2169 C CA . SER C 1 48 ? -23.926 -10.996 -41.334 1.00 21.52 71 SER A CA 1
ATOM 2170 C C . SER C 1 48 ? -24.269 -12.217 -40.494 1.00 20.84 71 SER A C 1
ATOM 2171 O O . SER C 1 48 ? -23.401 -12.822 -39.864 1.00 21.00 71 SER A O 1
ATOM 2174 N N . ASP C 1 49 ? -25.554 -12.579 -40.509 1.00 20.68 72 ASP A N 1
ATOM 2175 C CA . ASP C 1 49 ? -26.074 -13.570 -39.569 1.00 20.95 72 ASP A CA 1
ATOM 2176 C C . ASP C 1 49 ? -25.306 -14.890 -39.635 1.00 18.61 72 ASP A C 1
ATOM 2177 O O . ASP C 1 49 ? -24.781 -15.371 -38.622 1.00 20.18 72 ASP A O 1
ATOM 2182 N N . PHE C 1 50 ? -25.260 -15.522 -40.813 1.00 19.66 73 PHE A N 1
ATOM 2183 C CA . PHE C 1 50 ? -24.648 -16.846 -40.868 1.00 18.59 73 PHE A CA 1
ATOM 2184 C C . PHE C 1 50 ? -23.136 -16.782 -40.691 1.00 17.57 73 PHE A C 1
ATOM 2185 O O . PHE C 1 50 ? -22.550 -17.704 -40.103 1.00 19.26 73 PHE A O 1
ATOM 2193 N N . GLU C 1 51 ? -22.492 -15.696 -41.138 1.00 17.80 74 GLU A N 1
ATOM 2194 C CA . GLU C 1 51 ? -21.069 -15.525 -40.850 1.00 18.60 74 GLU A CA 1
ATOM 2195 C C . GLU C 1 51 ? -20.821 -15.447 -39.349 1.00 19.00 74 GLU A C 1
ATOM 2196 O O . GLU C 1 51 ? -19.911 -16.098 -38.823 1.00 16.47 74 GLU A O 1
ATOM 2202 N N . CYS C 1 52 ? -21.624 -14.643 -38.645 1.00 15.86 75 CYS A N 1
ATOM 2203 C CA . CYS C 1 52 ? -21.459 -14.498 -37.200 1.00 16.93 75 CYS A CA 1
ATOM 2204 C C . CYS C 1 52 ? -21.671 -15.825 -36.494 1.00 18.16 75 CYS A C 1
ATOM 2205 O O . CYS C 1 52 ? -20.926 -16.184 -35.573 1.00 17.99 75 CYS A O 1
ATOM 2208 N N . ILE C 1 53 ? -22.680 -16.581 -36.924 1.00 15.37 76 ILE A N 1
ATOM 2209 C CA . ILE C 1 53 ? -22.975 -17.847 -36.270 1.00 17.09 76 ILE A CA 1
ATOM 2210 C C . ILE C 1 53 ? -21.857 -18.851 -36.520 1.00 17.21 76 ILE A C 1
ATOM 2211 O O . ILE C 1 53 ? -21.393 -19.520 -35.593 1.00 18.38 76 ILE A O 1
ATOM 2216 N N . GLU C 1 54 ? -21.363 -18.944 -37.764 1.00 16.29 77 GLU A N 1
ATOM 2217 C CA A GLU C 1 54 ? -20.261 -19.855 -38.055 0.53 18.00 77 GLU A CA 1
ATOM 2218 C CA B GLU C 1 54 ? -20.265 -19.865 -38.040 0.47 18.01 77 GLU A CA 1
ATOM 2219 C C . GLU C 1 54 ? -19.010 -19.469 -37.272 1.00 18.07 77 GLU A C 1
ATOM 2220 O O . GLU C 1 54 ? -18.365 -20.320 -36.639 1.00 20.02 77 GLU A O 1
ATOM 2231 N N . ARG C 1 55 ? -18.650 -18.177 -37.307 1.00 15.50 78 ARG A N 1
ATOM 2232 C CA . ARG C 1 55 ? -17.412 -17.739 -36.662 1.00 15.50 78 ARG A CA 1
ATOM 2233 C C . ARG C 1 55 ? -17.503 -17.847 -35.147 1.00 17.36 78 ARG A C 1
ATOM 2234 O O . ARG C 1 55 ? -16.521 -18.216 -34.492 1.00 17.54 78 ARG A O 1
ATOM 2242 N N . GLY C 1 56 ? -18.683 -17.577 -34.571 1.00 16.68 79 GLY A N 1
ATOM 2243 C CA . GLY C 1 56 ? -18.826 -17.702 -33.124 1.00 16.20 79 GLY A CA 1
ATOM 2244 C C . GLY C 1 56 ? -18.656 -19.132 -32.635 1.00 15.92 79 GLY A C 1
ATOM 2245 O O . GLY C 1 56 ? -17.996 -19.381 -31.616 1.00 16.99 79 GLY A O 1
ATOM 2246 N N . ALA C 1 57 ? -19.252 -20.092 -33.350 1.00 17.29 80 ALA A N 1
ATOM 2247 C CA . ALA C 1 57 ? -19.103 -21.491 -32.961 1.00 16.28 80 ALA A CA 1
ATOM 2248 C C . ALA C 1 57 ? -17.654 -21.942 -33.113 1.00 16.28 80 ALA A C 1
ATOM 2249 O O . ALA C 1 57 ? -17.104 -22.592 -32.214 1.00 18.17 80 ALA A O 1
ATOM 2251 N N . GLU C 1 58 ? -17.000 -21.544 -34.211 1.00 18.98 81 GLU A N 1
ATOM 2252 C CA . GLU C 1 58 ? -15.622 -21.969 -34.440 1.00 17.90 81 GLU A CA 1
ATOM 2253 C C . GLU C 1 58 ? -14.673 -21.320 -33.448 1.00 19.97 81 GLU A C 1
ATOM 2254 O O . GLU C 1 58 ? -13.769 -21.979 -32.931 1.00 19.55 81 GLU A O 1
ATOM 2260 N N . MET C 1 59 ? -14.880 -20.040 -33.138 1.00 17.38 82 MET A N 1
ATOM 2261 C CA A MET C 1 59 ? -13.976 -19.396 -32.197 0.68 18.28 82 MET A CA 1
ATOM 2262 C CA B MET C 1 59 ? -14.021 -19.351 -32.178 0.32 18.29 82 MET A CA 1
ATOM 2263 C C . MET C 1 59 ? -14.167 -19.942 -30.785 1.00 17.32 82 MET A C 1
ATOM 2264 O O . MET C 1 59 ? -13.182 -20.118 -30.065 1.00 17.37 82 MET A O 1
ATOM 2273 N N . ALA C 1 60 ? -15.404 -20.265 -30.383 1.00 16.30 83 ALA A N 1
ATOM 2274 C CA . ALA C 1 60 ? -15.594 -20.892 -29.074 1.00 15.67 83 ALA A CA 1
ATOM 2275 C C . ALA C 1 60 ? -14.927 -22.270 -29.025 1.00 15.55 83 ALA A C 1
ATOM 2276 O O . ALA C 1 60 ? -14.309 -22.637 -28.018 1.00 17.71 83 ALA A O 1
ATOM 2278 N N . GLN C 1 61 ? -15.023 -23.035 -30.113 1.00 16.21 84 GLN A N 1
ATOM 2279 C CA . GLN C 1 61 ? -14.344 -24.326 -30.182 1.00 20.25 84 GLN A CA 1
ATOM 2280 C C . GLN C 1 61 ? -12.833 -24.150 -30.082 1.00 17.59 84 GLN A C 1
ATOM 2281 O O . GLN C 1 61 ? -12.152 -24.886 -29.352 1.00 20.58 84 GLN A O 1
ATOM 2287 N N . SER C 1 62 ? -12.294 -23.187 -30.832 1.00 16.08 85 SER A N 1
ATOM 2288 C CA . SER C 1 62 ? -10.865 -22.884 -30.770 1.00 17.03 85 SER A CA 1
ATOM 2289 C C . SER C 1 62 ? -10.467 -22.472 -29.361 1.00 22.78 85 SER A C 1
ATOM 2290 O O . SER C 1 62 ? -9.400 -22.858 -28.864 1.00 18.66 85 SER A O 1
ATOM 2293 N N . TYR C 1 63 ? -11.313 -21.675 -28.705 1.00 17.41 86 TYR A N 1
ATOM 2294 C CA . TYR C 1 63 ? -11.013 -21.259 -27.344 1.00 17.82 86 TYR A CA 1
ATOM 2295 C C . TYR C 1 63 ? -10.920 -22.459 -26.405 1.00 19.56 86 TYR A C 1
ATOM 2296 O O . TYR C 1 63 ? -9.967 -22.573 -25.622 1.00 18.87 86 TYR A O 1
ATOM 2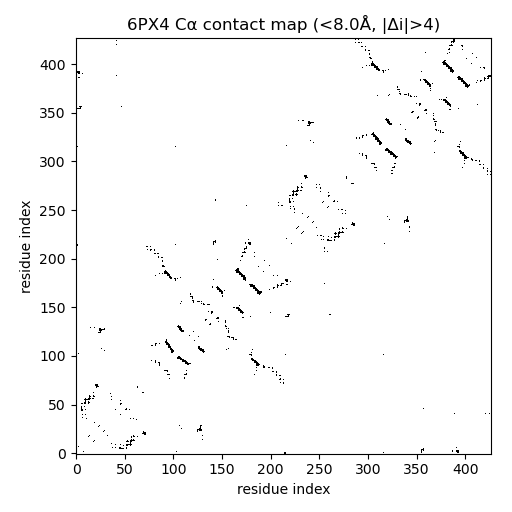305 N N . ALA C 1 64 ? -11.920 -23.348 -26.445 1.00 15.99 87 ALA A N 1
ATOM 2306 C CA . ALA C 1 64 ? -11.912 -24.521 -25.567 1.00 20.75 87 ALA A CA 1
ATOM 2307 C C . ALA C 1 64 ? -10.683 -25.389 -25.812 1.00 22.44 87 ALA A C 1
ATOM 2308 O O . ALA C 1 64 ? -10.089 -25.930 -24.868 1.00 22.45 87 ALA A O 1
ATOM 2310 N N . ARG C 1 65 ? -10.286 -25.522 -27.076 1.00 18.28 88 ARG A N 1
ATOM 2311 C CA . ARG C 1 65 ? -9.145 -26.364 -27.428 1.00 19.92 88 ARG A CA 1
ATOM 2312 C C . ARG C 1 65 ? -7.830 -25.765 -26.926 1.00 20.27 88 ARG A C 1
ATOM 2313 O O . ARG C 1 65 ? -7.000 -26.476 -26.344 1.00 22.14 88 ARG A O 1
ATOM 2321 N N . ILE C 1 66 ? -7.619 -24.463 -27.140 1.00 18.89 89 ILE A N 1
ATOM 2322 C CA . ILE C 1 66 ? -6.344 -23.838 -26.789 1.00 18.54 89 ILE A CA 1
ATOM 2323 C C . ILE C 1 66 ? -6.207 -23.663 -25.279 1.00 20.99 89 ILE A C 1
ATOM 2324 O O . ILE C 1 66 ? -5.083 -23.646 -24.751 1.00 19.87 89 ILE A O 1
ATOM 2329 N N . MET C 1 67 ? -7.326 -23.557 -24.552 1.00 19.06 90 MET A N 1
ATOM 2330 C CA . MET C 1 67 ? -7.300 -23.436 -23.096 1.00 17.79 90 MET A CA 1
ATOM 2331 C C . MET C 1 67 ? -7.413 -24.782 -22.382 1.00 20.82 90 MET A C 1
ATOM 2332 O O . MET C 1 67 ? -7.435 -24.810 -21.141 1.00 22.67 90 MET A O 1
ATOM 2337 N N . ASN C 1 68 ? -7.499 -25.885 -23.129 1.00 22.08 91 ASN A N 1
ATOM 2338 C CA . ASN C 1 68 ? -7.643 -27.229 -22.577 1.00 22.80 91 ASN A CA 1
ATOM 2339 C C . ASN C 1 68 ? -8.837 -27.320 -21.627 1.00 25.19 91 ASN A C 1
ATOM 2340 O O . AS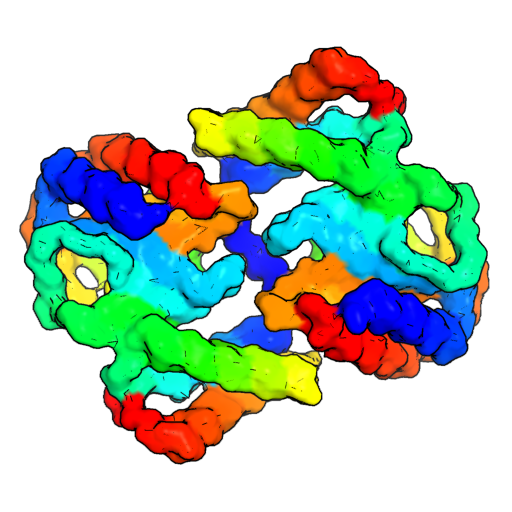N C 1 68 ? -8.759 -27.877 -20.530 1.00 24.15 91 ASN A O 1
ATOM 2345 N N . ILE C 1 69 ? -9.967 -26.779 -22.066 1.00 20.84 92 ILE A N 1
ATOM 2346 C CA . ILE C 1 69 ? -11.175 -26.782 -21.252 1.00 20.11 92 ILE A CA 1
ATOM 2347 C C . ILE C 1 69 ? -11.926 -28.082 -21.487 1.00 22.10 92 ILE A C 1
ATOM 2348 O O . ILE C 1 69 ? -12.149 -28.489 -22.631 1.00 24.42 92 ILE A O 1
ATOM 2353 N N . LYS C 1 70 ? -12.315 -28.737 -20.397 1.00 23.95 93 LYS A N 1
ATOM 2354 C CA . LYS C 1 70 ? -12.971 -30.035 -20.472 1.00 26.62 93 LYS A CA 1
ATOM 2355 C C . LYS C 1 70 ? -14.418 -29.871 -20.923 1.00 30.01 93 LYS A C 1
ATOM 2356 O O . LYS C 1 70 ? -15.172 -29.076 -20.348 1.00 25.71 93 LYS A O 1
ATOM 2362 N N . LEU C 1 71 ? -14.800 -30.628 -21.948 1.00 30.07 94 LEU A N 1
ATOM 2363 C CA . LEU C 1 71 ? -16.119 -30.563 -22.561 1.00 28.26 94 LEU A CA 1
ATOM 2364 C C . LEU C 1 71 ? -16.897 -31.854 -22.331 1.00 36.13 94 LEU A C 1
ATOM 2365 O O . LEU C 1 71 ? -16.324 -32.918 -22.079 1.00 44.66 94 LEU A O 1
ATOM 2370 N N . GLU C 1 72 ? -18.219 -31.717 -22.421 1.00 32.40 95 GLU A N 1
ATOM 2371 C CA . GLU C 1 72 ? -19.234 -32.776 -22.444 1.00 45.17 95 GLU A CA 1
ATOM 2372 C C . GLU C 1 72 ? -19.698 -33.109 -21.034 1.00 49.89 95 GLU A C 1
ATOM 2373 O O . GLU C 1 72 ? -20.792 -32.705 -20.633 1.00 53.47 95 GLU A O 1
ATOM 2379 N N . PHE D 2 2 ? -25.208 -5.783 -1.581 1.00 34.58 78 PHE B N 1
ATOM 2380 C CA . PHE D 2 2 ? -26.317 -6.392 -2.314 1.00 32.35 78 PHE B CA 1
ATOM 2381 C C . PHE D 2 2 ? -26.494 -7.853 -1.919 1.00 35.68 78 PHE B C 1
ATOM 2382 O O . PHE D 2 2 ? -27.616 -8.342 -1.777 1.00 33.76 78 PHE B O 1
ATOM 2390 N N . GLU D 2 3 ? -25.371 -8.553 -1.753 1.00 34.91 79 GLU B N 1
ATOM 2391 C CA . GLU D 2 3 ? -25.425 -9.971 -1.414 1.00 36.67 79 GLU B CA 1
ATOM 2392 C C . GLU D 2 3 ? -26.078 -10.195 -0.052 1.00 30.94 79 GLU B C 1
ATOM 2393 O O . GLU D 2 3 ? -26.808 -11.175 0.141 1.00 35.54 79 GLU B O 1
ATOM 2399 N N . SER D 2 4 ? -25.840 -9.291 0.898 1.00 33.04 80 SER B N 1
ATOM 2400 C CA . SER D 2 4 ? -26.529 -9.367 2.181 1.00 40.23 80 SER B CA 1
ATOM 2401 C C . SER D 2 4 ? -28.027 -9.149 2.016 1.00 36.00 80 SER B C 1
ATOM 2402 O O . SER D 2 4 ? -28.836 -9.877 2.607 1.00 32.69 80 SER B O 1
ATOM 2405 N N . VAL D 2 5 ? -28.414 -8.144 1.224 1.00 27.84 81 VAL B N 1
ATOM 2406 C CA . VAL D 2 5 ? -29.831 -7.870 1.007 1.00 32.11 81 VAL B CA 1
ATOM 2407 C C . VAL D 2 5 ? -30.512 -9.076 0.379 1.00 28.11 81 VAL B C 1
ATOM 2408 O O . VAL D 2 5 ? -31.605 -9.477 0.797 1.00 23.97 81 VAL B O 1
ATOM 2412 N N . ALA D 2 6 ? -29.871 -9.686 -0.623 1.00 23.38 82 ALA B N 1
ATOM 2413 C CA . ALA D 2 6 ? -30.450 -10.862 -1.266 1.00 22.64 82 ALA B CA 1
ATOM 2414 C C . ALA D 2 6 ? -30.698 -11.978 -0.258 1.00 23.10 82 ALA B C 1
ATOM 2415 O O . ALA D 2 6 ? -31.774 -12.588 -0.245 1.00 22.50 82 ALA B O 1
ATOM 2417 N N . LEU D 2 7 ? -29.706 -12.260 0.589 1.00 25.81 83 LEU B N 1
ATOM 2418 C CA . LEU D 2 7 ? -29.853 -13.307 1.597 1.00 31.52 83 LEU B CA 1
ATOM 2419 C C . LEU D 2 7 ? -30.989 -12.994 2.567 1.00 27.66 83 LEU B C 1
ATOM 2420 O O . LEU D 2 7 ? -31.819 -13.861 2.868 1.00 26.04 83 LEU B O 1
ATOM 2425 N N . GLU D 2 8 ? -31.040 -11.758 3.072 1.00 28.37 84 GLU B N 1
ATOM 2426 C CA . GLU D 2 8 ? -32.081 -11.391 4.034 1.00 27.46 84 GLU B CA 1
ATOM 2427 C C . GLU D 2 8 ? -33.463 -11.475 3.406 1.00 26.46 84 GLU B C 1
ATOM 2428 O O . GLU D 2 8 ? -34.411 -11.982 4.016 1.00 24.35 84 GLU B O 1
ATOM 2434 N N . GLN D 2 9 ? -33.604 -10.944 2.191 1.00 22.23 85 GLN B N 1
ATOM 2435 C CA . GLN D 2 9 ? -34.899 -10.966 1.524 1.00 22.63 85 GLN B CA 1
ATOM 2436 C C . GLN D 2 9 ? -35.333 -12.385 1.195 1.00 19.79 85 GLN B C 1
ATOM 2437 O O . GLN D 2 9 ? -36.521 -12.715 1.299 1.00 20.27 85 GLN B O 1
ATOM 2443 N N . LEU D 2 10 ? -34.391 -13.235 0.775 1.00 20.07 86 LEU B N 1
ATOM 2444 C CA . LEU D 2 10 ? -34.774 -14.593 0.423 1.00 22.73 86 LEU B CA 1
ATOM 2445 C C . LEU D 2 10 ? -35.227 -15.373 1.648 1.00 21.45 86 LEU B C 1
ATOM 2446 O O . LEU D 2 10 ? -36.134 -16.204 1.541 1.00 25.13 86 LEU B O 1
ATOM 2451 N N . GLN D 2 11 ? -34.629 -15.109 2.816 1.00 22.02 87 GLN B N 1
ATOM 2452 C CA . GLN D 2 11 ? -35.077 -15.805 4.020 1.00 25.22 87 GLN B CA 1
ATOM 2453 C C . GLN D 2 11 ? -36.547 -15.526 4.291 1.00 26.77 87 GLN B C 1
ATOM 2454 O O . GLN D 2 11 ? -37.315 -16.444 4.607 1.00 25.51 87 GLN B O 1
ATOM 2460 N N . ILE D 2 12 ? -36.958 -14.261 4.169 1.00 20.51 88 ILE B N 1
ATOM 2461 C CA . ILE D 2 12 ? -38.360 -13.906 4.363 1.00 23.62 88 ILE B CA 1
ATOM 2462 C C . ILE D 2 12 ? -39.229 -14.520 3.274 1.00 25.20 88 ILE B C 1
ATOM 2463 O O . ILE D 2 12 ? -40.324 -15.025 3.544 1.00 24.73 88 ILE B O 1
ATOM 2468 N N . VAL D 2 13 ? -38.771 -14.476 2.020 1.00 23.65 89 VAL B N 1
ATOM 2469 C CA . VAL D 2 13 ? -39.537 -15.075 0.931 1.00 20.57 89 VAL B CA 1
ATOM 2470 C C . VAL D 2 13 ? -39.755 -16.560 1.192 1.00 19.23 89 VAL B C 1
ATOM 2471 O O . VAL D 2 13 ? -40.867 -17.085 1.046 1.00 22.56 89 VAL B O 1
ATOM 2475 N N . HIS D 2 14 ? -38.692 -17.249 1.597 1.00 23.79 90 HIS B N 1
ATOM 2476 C CA . HIS D 2 14 ? -38.739 -18.692 1.792 1.00 23.53 90 HIS B CA 1
ATOM 2477 C C . HIS D 2 14 ? -39.679 -19.072 2.933 1.00 24.85 90 HIS B C 1
ATOM 2478 O O . HIS D 2 14 ? -40.502 -19.983 2.795 1.00 25.15 90 HIS B O 1
ATOM 2485 N N . ILE D 2 15 ? -39.590 -18.366 4.058 1.00 23.88 91 ILE B N 1
ATOM 2486 C CA . ILE D 2 15 ? -40.434 -18.694 5.202 1.00 25.86 91 ILE B CA 1
ATOM 2487 C C . ILE D 2 15 ? -41.893 -18.341 4.921 1.00 27.01 91 ILE B C 1
ATOM 2488 O O . ILE D 2 15 ? -42.797 -19.150 5.158 1.00 28.97 91 ILE B O 1
ATOM 2493 N N . SER D 2 16 ? -42.147 -17.148 4.374 1.00 27.47 92 SER B N 1
ATOM 2494 C CA . SER D 2 16 ? -43.530 -16.726 4.171 1.00 24.45 92 SER B CA 1
ATOM 2495 C C . SER D 2 16 ? -44.220 -17.493 3.049 1.00 31.12 92 SER B C 1
ATOM 2496 O O . SER D 2 16 ? -45.442 -17.678 3.093 1.00 28.51 92 SER B O 1
ATOM 2499 N N . SER D 2 17 ? -43.478 -17.927 2.025 1.00 27.47 93 SER B N 1
ATOM 2500 C CA . SER D 2 17 ? -44.083 -18.730 0.973 1.00 26.67 93 SER B CA 1
ATOM 2501 C C . SER D 2 17 ? -44.202 -20.198 1.342 1.00 23.28 93 SER B C 1
ATOM 2502 O O . SER D 2 17 ? -44.929 -20.926 0.652 1.00 26.52 93 SER B O 1
ATOM 2505 N N . GLU D 2 18 ? -43.482 -20.638 2.383 1.00 26.94 94 GLU B N 1
ATOM 2506 C CA . GLU D 2 18 ? -43.424 -22.040 2.812 1.00 25.84 94 GLU B CA 1
ATOM 2507 C C . GLU D 2 18 ? -42.916 -22.954 1.697 1.00 32.18 94 GLU B C 1
ATOM 2508 O O . GLU D 2 18 ? -43.295 -24.126 1.601 1.00 30.91 94 GLU B O 1
ATOM 2514 N N . ALA D 2 19 ? -42.039 -22.429 0.848 1.00 26.57 95 ALA B N 1
ATOM 2515 C CA . ALA D 2 19 ? -41.527 -23.229 -0.252 1.00 26.11 95 ALA B CA 1
ATOM 2516 C C . ALA D 2 19 ? -40.532 -24.281 0.252 1.00 25.23 95 ALA B C 1
ATOM 2517 O O . ALA D 2 19 ? -40.004 -24.202 1.367 1.00 30.07 95 ALA B O 1
ATOM 2519 N N . ASP D 2 20 ? -40.282 -25.287 -0.596 1.00 30.53 96 ASP B N 1
ATOM 2520 C CA . ASP D 2 20 ? -39.286 -26.305 -0.274 1.00 27.77 96 ASP B CA 1
ATOM 2521 C C . ASP D 2 20 ? -37.874 -25.850 -0.605 1.00 29.42 96 ASP B C 1
ATOM 2522 O O . ASP D 2 20 ? -36.927 -26.215 0.101 1.00 28.07 96 ASP B O 1
ATOM 2527 N N . PHE D 2 21 ? -37.721 -25.045 -1.656 1.00 26.70 97 PHE B N 1
ATOM 2528 C CA . PHE D 2 21 ? -36.430 -24.548 -2.109 1.00 25.59 97 PHE B CA 1
ATOM 2529 C C . PHE D 2 21 ? -36.675 -23.183 -2.737 1.00 24.45 97 PHE B C 1
ATOM 2530 O O . PHE D 2 21 ? -37.638 -23.021 -3.490 1.00 24.54 97 PHE B O 1
ATOM 2538 N N . SER D 2 22 ? -35.839 -22.210 -2.399 1.00 24.07 98 SER B N 1
ATOM 2539 C CA . SER D 2 22 ? -35.945 -20.859 -2.931 1.00 23.90 98 SER B CA 1
ATOM 2540 C C . SER D 2 22 ? -34.566 -20.359 -3.318 1.00 21.82 98 SER B C 1
ATOM 2541 O O . SER D 2 22 ? -33.560 -20.740 -2.716 1.00 23.20 98 SER B O 1
ATOM 2544 N N . ALA D 2 23 ? -34.526 -19.480 -4.318 1.00 21.60 99 ALA B N 1
ATOM 2545 C CA . ALA D 2 23 ? -33.259 -18.989 -4.823 1.00 23.29 99 ALA B CA 1
ATOM 2546 C C . ALA D 2 23 ? -33.415 -17.568 -5.337 1.00 17.03 99 ALA B C 1
ATOM 2547 O O . ALA D 2 23 ? -34.473 -17.192 -5.854 1.00 20.03 99 ALA B O 1
ATOM 2549 N N . VAL D 2 24 ? -32.339 -16.791 -5.194 1.00 18.91 100 VAL B N 1
ATOM 2550 C CA . VAL D 2 24 ? -32.153 -15.547 -5.941 1.00 17.42 100 VAL B CA 1
ATOM 2551 C C . VAL D 2 24 ? -31.191 -15.827 -7.082 1.00 18.19 100 VAL B C 1
ATOM 2552 O O . VAL D 2 24 ? -30.052 -16.251 -6.848 1.00 18.00 100 VAL B O 1
ATOM 2556 N N . TYR D 2 25 ? -31.643 -15.556 -8.306 1.00 19.73 101 TYR B N 1
ATOM 2557 C CA . TYR D 2 25 ? -30.826 -15.651 -9.506 1.00 19.43 101 TYR B CA 1
ATOM 2558 C C . TYR D 2 25 ? -30.325 -14.264 -9.894 1.00 18.24 101 TYR B C 1
ATOM 2559 O O . TYR D 2 25 ? -31.036 -13.271 -9.722 1.00 20.26 101 TYR B O 1
ATOM 2568 N N . SER D 2 26 ? -29.116 -14.207 -10.467 1.00 18.14 102 SER B N 1
ATOM 2569 C CA A SER D 2 26 ? -28.490 -12.960 -10.904 0.65 18.40 102 SER B CA 1
ATOM 2570 C CA B SER D 2 26 ? -28.522 -12.957 -10.923 0.35 18.42 102 SER B CA 1
ATOM 2571 C C . SER D 2 26 ? -27.897 -13.148 -12.297 1.00 16.14 102 SER B C 1
ATOM 2572 O O . SER D 2 26 ? -27.185 -14.123 -12.528 1.00 19.38 102 SER B O 1
ATOM 2577 N N . PHE D 2 27 ? -28.155 -12.202 -13.200 1.00 16.41 103 PHE B N 1
ATOM 2578 C CA . PHE D 2 27 ? -27.626 -12.268 -14.565 1.00 18.04 103 PHE B CA 1
ATOM 2579 C C . PHE D 2 27 ? -26.266 -11.572 -14.695 1.00 18.99 103 PHE B C 1
ATOM 2580 O O . PHE D 2 27 ? -25.987 -10.576 -14.020 1.00 17.09 103 PHE B O 1
ATOM 2588 N N . ARG D 2 28 ? -25.437 -12.080 -15.609 1.00 18.15 104 ARG B N 1
ATOM 2589 C CA . ARG D 2 28 ? -24.188 -11.461 -16.034 1.00 19.64 104 ARG B CA 1
ATOM 2590 C C . ARG D 2 28 ? -24.037 -11.674 -17.532 1.00 19.21 104 ARG B C 1
ATOM 2591 O O . ARG D 2 28 ? -24.638 -12.598 -18.094 1.00 17.73 104 ARG B O 1
ATOM 2599 N N . PRO D 2 29 ? -23.252 -10.821 -18.221 1.00 16.94 105 PRO B N 1
ATOM 2600 C CA . PRO D 2 29 ? -22.736 -9.515 -17.797 1.00 21.59 105 PRO B CA 1
ATOM 2601 C C . PRO D 2 29 ? -23.874 -8.532 -17.657 1.00 25.72 105 PRO B C 1
ATOM 2602 O O . PRO D 2 29 ? -24.971 -8.800 -18.158 1.00 22.25 105 PRO B O 1
ATOM 2606 N N . LYS D 2 30 ? -23.637 -7.414 -16.976 1.00 26.09 106 LYS B N 1
ATOM 2607 C CA . LYS D 2 30 ? -24.678 -6.401 -16.859 1.00 28.84 106 LYS B CA 1
ATOM 2608 C C . LYS D 2 30 ? -25.203 -6.012 -18.236 1.00 24.37 106 LYS B C 1
ATOM 2609 O O . LYS D 2 30 ? -24.435 -5.867 -19.190 1.00 27.81 106 LYS B O 1
ATOM 2615 N N . ASN D 2 31 ? -26.535 -5.909 -18.327 0.86 22.80 107 ASN B N 1
ATOM 2616 C CA . ASN D 2 31 ? -27.290 -5.478 -19.502 0.86 23.57 107 ASN B CA 1
ATOM 2617 C C . ASN D 2 31 ? -27.412 -6.574 -20.551 0.86 23.78 107 ASN B C 1
ATOM 2618 O O . ASN D 2 31 ? -28.362 -6.557 -21.338 0.86 29.07 107 ASN B O 1
ATOM 2623 N N . LEU D 2 32 ? -26.473 -7.520 -20.588 1.00 19.79 108 LEU B N 1
ATOM 2624 C CA . LEU D 2 32 ? -26.452 -8.507 -21.666 1.00 15.90 108 LEU B CA 1
ATOM 2625 C C . LEU D 2 32 ? -27.056 -9.858 -21.290 1.00 16.61 108 LEU B C 1
ATOM 2626 O O . LEU D 2 32 ? -27.607 -10.533 -22.171 1.00 18.27 108 LEU B O 1
ATOM 2631 N N . ASN D 2 33 ? -26.920 -10.300 -20.030 1.00 16.65 109 ASN B N 1
ATOM 2632 C CA . ASN D 2 33 ? -27.670 -11.441 -19.486 1.00 16.65 109 ASN B CA 1
ATOM 2633 C C . ASN D 2 33 ? -27.444 -12.722 -20.294 1.00 15.75 109 ASN B C 1
ATOM 2634 O O . ASN D 2 33 ? -28.395 -13.412 -20.689 1.00 16.66 109 ASN B O 1
ATOM 2639 N N . TYR D 2 34 ? -26.168 -13.046 -20.520 1.00 14.95 110 TYR B N 1
ATOM 2640 C CA . TYR D 2 34 ? -25.823 -14.312 -21.172 1.00 15.79 110 TYR B CA 1
ATOM 2641 C C . TYR D 2 34 ? -25.739 -15.466 -20.189 1.00 14.94 110 TYR B C 1
ATOM 2642 O O . TYR D 2 34 ? -25.862 -16.623 -20.597 1.00 17.54 110 TYR B O 1
ATOM 2651 N N . PHE D 2 35 ? -25.508 -15.177 -18.911 1.00 16.07 111 PHE B N 1
ATOM 2652 C CA . PHE D 2 35 ? -25.305 -16.195 -17.897 1.00 17.48 111 PHE B CA 1
ATOM 2653 C C . PHE D 2 35 ? -26.156 -15.876 -16.679 1.00 15.51 111 PHE B C 1
ATOM 2654 O O . PHE D 2 35 ? -26.503 -14.717 -16.440 1.00 17.89 111 PHE B O 1
ATOM 2662 N N . VAL D 2 36 ? -26.482 -16.909 -15.904 1.00 17.26 112 VAL B N 1
ATOM 2663 C CA . VAL D 2 36 ? -27.274 -16.713 -14.690 1.00 16.35 112 VAL B CA 1
ATOM 2664 C C . VAL D 2 36 ? -26.675 -17.563 -13.570 1.00 19.89 112 VAL B C 1
ATOM 2665 O O . VAL D 2 36 ? -26.259 -18.708 -13.791 1.00 18.26 112 VAL B O 1
ATOM 2669 N N . ASP D 2 37 ? -26.575 -16.967 -12.374 1.00 18.44 113 ASP B N 1
ATOM 2670 C CA . ASP D 2 37 ? -26.007 -17.620 -11.199 1.00 21.14 113 ASP B CA 1
ATOM 2671 C C . ASP D 2 37 ? -27.051 -17.686 -10.096 1.00 20.97 113 ASP B C 1
ATOM 2672 O O . ASP D 2 37 ? -27.876 -16.779 -9.946 1.00 19.55 113 ASP B O 1
ATOM 2677 N N . ILE D 2 38 ? -26.975 -18.729 -9.280 1.00 18.25 114 ILE B N 1
ATOM 2678 C CA . ILE D 2 38 ? -27.670 -18.716 -7.995 1.00 18.03 114 ILE B CA 1
ATOM 2679 C C . ILE D 2 38 ? -26.743 -18.043 -6.990 1.00 23.51 114 ILE B C 1
ATOM 2680 O O . ILE D 2 38 ? -25.625 -18.506 -6.752 1.00 24.80 114 ILE B O 1
ATOM 2685 N N . ILE D 2 39 ? -27.176 -16.913 -6.436 1.00 19.92 115 ILE B N 1
ATOM 2686 C CA . ILE D 2 39 ? -26.335 -16.166 -5.510 1.00 22.25 115 ILE B CA 1
ATOM 2687 C C . ILE D 2 39 ? -26.787 -16.313 -4.076 1.00 25.49 115 ILE B C 1
ATOM 2688 O O . ILE D 2 39 ? -26.038 -15.914 -3.170 1.00 25.40 115 ILE B O 1
ATOM 2693 N N . ALA D 2 40 ? -27.973 -16.870 -3.841 1.00 23.34 116 ALA B N 1
ATOM 2694 C CA . ALA D 2 40 ? -28.460 -17.200 -2.509 1.00 25.92 116 ALA B CA 1
ATOM 2695 C C . ALA D 2 40 ? -29.548 -18.253 -2.645 1.00 24.02 116 ALA B C 1
ATOM 2696 O O . ALA D 2 40 ? -30.364 -18.189 -3.566 1.00 22.05 116 ALA B O 1
ATOM 2698 N N . TYR D 2 41 ? -29.574 -19.219 -1.727 1.00 22.70 117 TYR B N 1
ATOM 2699 C CA . TYR D 2 41 ? -30.667 -20.175 -1.754 1.00 23.14 117 TYR B CA 1
ATOM 2700 C C . TYR D 2 41 ? -31.033 -20.581 -0.334 1.00 22.23 117 TYR B C 1
ATOM 2701 O O . TYR D 2 41 ? -30.237 -20.450 0.600 1.00 24.92 117 TYR B O 1
ATOM 2710 N N . GLU D 2 42 ? -32.270 -21.044 -0.199 1.00 22.09 118 GLU B N 1
ATOM 2711 C CA . GLU D 2 42 ? -32.810 -21.580 1.045 1.00 25.82 118 GLU B CA 1
ATOM 2712 C C . GLU D 2 42 ? -33.461 -22.927 0.773 1.00 27.04 118 GLU B C 1
ATOM 2713 O O . GLU D 2 42 ? -33.995 -23.172 -0.311 1.00 26.70 118 GLU B O 1
ATOM 2719 N N . GLY D 2 43 ? -33.427 -23.800 1.772 1.00 27.37 119 GLY B N 1
ATOM 2720 C CA . GLY D 2 43 ? -34.033 -25.110 1.628 1.00 27.47 119 GLY B CA 1
ATOM 2721 C C . GLY D 2 43 ? -33.088 -26.132 1.020 1.00 27.09 119 GLY B C 1
ATOM 2722 O O . GLY D 2 43 ? -31.862 -25.973 1.004 1.00 33.71 119 GLY B O 1
ATOM 2723 N N . LYS D 2 44 ? -33.691 -27.194 0.486 1.00 30.09 120 LYS B N 1
ATOM 2724 C CA . LYS D 2 44 ? -32.976 -28.372 0.001 1.00 36.04 120 LYS B CA 1
ATOM 2725 C C . LYS D 2 44 ? -32.745 -28.257 -1.506 1.00 28.10 120 LYS B C 1
ATOM 2726 O O . LYS D 2 44 ? -33.707 -28.134 -2.276 1.00 33.97 120 LYS B O 1
ATOM 2732 N N . LEU D 2 45 ? -31.478 -28.293 -1.915 1.00 34.00 121 LEU B N 1
ATOM 2733 C CA . LEU D 2 45 ? -31.139 -28.186 -3.330 1.00 32.41 121 LEU B CA 1
ATOM 2734 C C . LEU D 2 45 ? -31.775 -29.327 -4.118 1.00 36.14 121 LEU B C 1
ATOM 2735 O O . LEU D 2 45 ? -31.756 -30.472 -3.662 1.00 39.45 121 LEU B O 1
ATOM 2740 N N . PRO D 2 46 ? -32.326 -29.064 -5.304 1.00 33.68 122 PRO B N 1
ATOM 2741 C CA . PRO D 2 46 ? -32.799 -30.168 -6.151 1.00 34.07 122 PRO B CA 1
ATOM 2742 C C . PRO D 2 46 ? -31.670 -31.154 -6.409 1.00 36.98 122 PRO B C 1
ATOM 2743 O O . PRO D 2 46 ? -30.491 -30.789 -6.412 1.00 37.70 122 PRO B O 1
ATOM 2747 N N . SER D 2 47 ? -32.036 -32.426 -6.596 1.00 39.02 123 SER B N 1
ATOM 2748 C CA . SER D 2 47 ? -31.011 -33.453 -6.761 1.00 34.38 123 SER B CA 1
ATOM 2749 C C . SER D 2 47 ? -30.195 -33.242 -8.026 1.00 39.61 123 SER B C 1
ATOM 2750 O O . SER D 2 47 ? -29.050 -33.699 -8.096 1.00 40.76 123 SER B O 1
ATOM 2753 N N . THR D 2 48 ? -30.751 -32.536 -9.011 1.00 39.95 124 THR B N 1
ATOM 2754 C CA . THR D 2 48 ? -30.105 -32.348 -10.301 1.00 37.44 124 THR B CA 1
ATOM 2755 C C . THR D 2 48 ? -29.036 -31.260 -10.295 1.00 42.79 124 THR B C 1
ATOM 2756 O O . THR D 2 48 ? -28.308 -31.136 -11.284 1.00 42.71 124 THR B O 1
ATOM 2760 N N . ILE D 2 49 ? -28.916 -30.469 -9.225 1.00 39.15 125 ILE B N 1
ATOM 2761 C CA . ILE D 2 49 ? -27.887 -29.440 -9.133 1.00 36.01 125 ILE B CA 1
ATOM 2762 C C . ILE D 2 49 ? -27.115 -29.627 -7.831 1.00 39.56 125 ILE B C 1
ATOM 2763 O O . ILE D 2 49 ? -27.495 -30.415 -6.963 1.00 41.79 125 ILE B O 1
ATOM 2768 N N . SER D 2 50 ? -26.016 -28.884 -7.705 1.00 40.30 126 SER B N 1
ATOM 2769 C CA . SER D 2 50 ? -25.094 -29.061 -6.590 1.00 45.76 126 SER B CA 1
ATOM 2770 C C . SER D 2 50 ? -24.420 -27.736 -6.259 1.00 46.00 126 SER B C 1
ATOM 2771 O O . SER D 2 50 ? -24.429 -26.797 -7.058 1.00 42.39 126 SER B O 1
ATOM 2774 N N . GLU D 2 51 ? -23.824 -27.678 -5.064 1.00 46.28 127 GLU B N 1
ATOM 2775 C CA . GLU D 2 51 ? -23.164 -26.458 -4.610 1.00 43.14 127 GLU B CA 1
ATOM 2776 C C . GLU D 2 51 ? -22.083 -26.002 -5.577 1.00 48.99 127 GLU B C 1
ATOM 2777 O O . GLU D 2 51 ? -21.880 -24.797 -5.768 1.00 47.59 127 GLU B O 1
ATOM 2783 N N . LYS D 2 52 ? -21.362 -26.946 -6.179 1.00 44.30 128 LYS B N 1
ATOM 2784 C CA . LYS D 2 52 ? -20.247 -26.599 -7.051 1.00 49.83 128 LYS B CA 1
ATOM 2785 C C . LYS D 2 52 ? -20.688 -26.140 -8.435 1.00 44.55 128 LYS B C 1
ATOM 2786 O O . LYS D 2 52 ? -19.833 -25.740 -9.235 1.00 47.59 128 LYS B O 1
ATOM 2792 N N . SER D 2 53 ? -21.984 -26.172 -8.733 1.00 38.58 129 SER B N 1
ATOM 2793 C CA . SER D 2 53 ? -22.490 -25.882 -10.067 1.00 31.36 129 SER B CA 1
ATOM 2794 C C . SER D 2 53 ? -23.554 -24.789 -10.044 1.00 29.81 129 SER B C 1
ATOM 2795 O O . SER D 2 53 ? -24.483 -24.809 -10.854 1.00 32.03 129 SER B O 1
ATOM 2798 N N . LEU D 2 54 ? -23.446 -23.829 -9.125 1.00 27.79 130 LEU B N 1
ATOM 2799 C CA . LEU D 2 54 ? -24.487 -22.820 -8.990 1.00 25.56 130 LEU B CA 1
ATOM 2800 C C . LEU D 2 54 ? -24.261 -21.589 -9.861 1.00 25.70 130 LEU B C 1
ATOM 2801 O O . LEU D 2 54 ? -25.161 -20.746 -9.951 1.00 24.63 130 LEU B O 1
ATOM 2806 N N . GLY D 2 55 ? -23.098 -21.456 -10.498 1.00 22.50 131 GLY B N 1
ATOM 2807 C CA . GLY D 2 55 ? -22.820 -20.265 -11.282 1.00 22.55 131 GLY B CA 1
ATOM 2808 C C . GLY D 2 55 ? -22.554 -20.535 -12.751 1.00 24.18 131 GLY B C 1
ATOM 2809 O O . GLY D 2 55 ? -22.210 -21.659 -13.132 1.00 26.27 131 GLY B O 1
ATOM 2810 N N . GLY D 2 56 ? -22.743 -19.513 -13.586 1.00 18.80 132 GLY B N 1
ATOM 2811 C CA . GLY D 2 56 ? -22.290 -19.589 -14.966 1.00 17.81 132 GLY B CA 1
ATOM 2812 C C . GLY D 2 56 ? -23.181 -20.378 -15.898 1.00 21.30 132 GLY B C 1
ATOM 2813 O O . GLY D 2 56 ? -22.694 -20.930 -16.898 1.00 22.77 132 GLY B O 1
ATOM 2814 N N . TYR D 2 57 ? -24.443 -20.435 -15.629 1.00 17.65 133 TYR B N 1
ATOM 2815 C CA . TYR D 2 57 ? -25.341 -21.226 -16.468 1.00 19.17 133 TYR B CA 1
ATOM 2816 C C . TYR D 2 57 ? -25.825 -20.384 -17.646 1.00 19.52 133 TYR B C 1
ATOM 2817 O O . TYR D 2 57 ? -26.184 -19.215 -17.459 1.00 20.69 133 TYR B O 1
ATOM 2826 N N . PRO D 2 58 ? -25.825 -20.906 -18.872 1.00 18.60 134 PRO B N 1
ATOM 2827 C CA . PRO D 2 58 ? -26.229 -20.074 -20.013 1.00 18.94 134 PRO B CA 1
ATOM 2828 C C . PRO D 2 58 ? -27.717 -19.758 -20.001 1.00 21.32 134 PRO B C 1
ATOM 2829 O O . PRO D 2 58 ? -28.555 -20.616 -19.706 1.00 23.29 134 PRO B O 1
ATOM 2833 N N . VAL D 2 59 ? -28.027 -18.513 -20.354 1.00 17.78 135 VAL B N 1
ATOM 2834 C CA . VAL D 2 59 ? -29.392 -17.999 -20.413 1.00 17.40 135 VAL B CA 1
ATOM 2835 C C . VAL D 2 59 ? -29.940 -18.208 -21.816 1.00 19.60 135 VAL B C 1
ATOM 2836 O O . VAL D 2 59 ? -29.367 -17.716 -22.792 1.00 19.94 135 VAL B O 1
ATOM 2840 N N . ASP D 2 60 ? -31.067 -18.894 -21.915 1.00 19.74 136 ASP B N 1
ATOM 2841 C CA . ASP D 2 60 ? -31.791 -19.005 -23.178 1.00 18.11 136 ASP B CA 1
ATOM 2842 C C . ASP D 2 60 ? -32.926 -17.994 -23.115 1.00 18.84 136 ASP B C 1
ATOM 2843 O O . ASP D 2 60 ? -33.960 -18.244 -22.493 1.00 19.74 136 ASP B O 1
ATOM 2848 N N . LYS D 2 61 ? -32.725 -16.846 -23.759 1.00 17.17 137 LYS B N 1
ATOM 2849 C CA . LYS D 2 61 ? -33.711 -15.773 -23.703 1.00 17.42 137 LYS B CA 1
ATOM 2850 C C . LYS D 2 61 ? -34.993 -16.109 -24.453 1.00 21.36 137 LYS B C 1
ATOM 2851 O O . LYS D 2 61 ? -35.964 -15.350 -24.345 1.00 19.44 137 LYS B O 1
ATOM 2857 N N . THR D 2 62 ? -35.033 -17.212 -25.212 1.00 19.62 138 THR B N 1
ATOM 2858 C CA . THR D 2 62 ? -36.283 -17.567 -25.883 1.00 17.74 138 THR B CA 1
ATOM 2859 C C . THR D 2 62 ? -37.231 -18.353 -24.989 1.00 20.72 138 THR B C 1
ATOM 2860 O O . THR D 2 62 ? -38.359 -18.636 -25.413 1.00 23.91 138 THR B O 1
ATOM 2864 N N . MET D 2 63 ? -36.808 -18.705 -23.778 1.00 19.48 139 MET B N 1
ATOM 2865 C CA A MET D 2 63 ? -37.694 -19.441 -22.896 0.45 22.20 139 MET B CA 1
ATOM 2866 C CA B MET D 2 63 ? -37.661 -19.429 -22.840 0.55 22.19 139 MET B CA 1
ATOM 2867 C C . MET D 2 63 ? -38.769 -18.519 -22.327 1.00 24.06 139 MET B C 1
ATOM 2868 O O . MET D 2 63 ? -38.568 -17.314 -22.143 1.00 21.27 139 MET B O 1
ATOM 2877 N N . ASP D 2 64 ? -39.945 -19.112 -22.091 1.00 22.16 140 ASP B N 1
ATOM 2878 C CA . ASP D 2 64 ? -41.131 -18.340 -21.729 1.00 23.73 140 ASP B CA 1
ATOM 2879 C C . ASP D 2 64 ? -40.876 -17.426 -20.536 1.00 20.37 140 ASP B C 1
ATOM 2880 O O . ASP D 2 64 ? -41.325 -16.278 -20.527 1.00 24.79 140 ASP B O 1
ATOM 2885 N N . GLU D 2 65 ? -40.158 -17.917 -19.525 1.00 22.42 141 GLU B N 1
ATOM 2886 C CA . GLU D 2 65 ? -39.969 -17.122 -18.312 1.00 21.52 141 GLU B CA 1
ATOM 2887 C C . GLU D 2 65 ? -39.278 -15.796 -18.617 1.00 22.47 141 GLU B C 1
ATOM 2888 O O . GLU D 2 65 ? -39.667 -14.749 -18.086 1.00 22.55 141 GLU B O 1
ATOM 2894 N N . TYR D 2 66 ? -38.260 -15.816 -19.482 1.00 22.02 142 TYR B N 1
ATOM 2895 C CA . TYR D 2 66 ? -37.551 -14.589 -19.831 1.00 19.99 142 TYR B CA 1
ATOM 2896 C C . TYR D 2 66 ? -38.485 -13.571 -20.487 1.00 19.78 142 TYR B C 1
ATOM 2897 O O . TYR D 2 66 ? -38.497 -12.394 -20.115 1.00 21.87 142 TYR B O 1
ATOM 2906 N N . THR D 2 67 ? -39.287 -14.004 -21.466 1.00 23.82 143 THR B N 1
ATOM 2907 C CA . THR D 2 67 ? -40.163 -13.059 -22.155 1.00 22.29 143 THR B CA 1
ATOM 2908 C C . THR D 2 67 ? -41.303 -12.566 -21.260 1.00 21.21 143 THR B C 1
ATOM 2909 O O . THR D 2 67 ? -41.694 -11.399 -21.358 1.00 21.57 143 THR B O 1
ATOM 2913 N N . VAL D 2 68 ? -41.819 -13.416 -20.366 1.00 22.45 144 VAL B N 1
ATOM 2914 C CA . VAL D 2 68 ? -42.874 -12.990 -19.444 1.00 19.92 144 VAL B CA 1
ATOM 2915 C C . VAL D 2 68 ? -42.343 -11.938 -18.478 1.00 18.65 144 VAL B C 1
ATOM 2916 O O . VAL D 2 68 ? -42.971 -10.893 -18.266 1.00 18.74 144 VAL B O 1
ATOM 2920 N N . HIS D 2 69 ? -41.175 -12.197 -17.880 1.00 21.61 145 HIS B N 1
ATOM 2921 C CA . HIS D 2 69 ? -40.573 -11.202 -16.988 1.00 21.76 145 HIS B CA 1
ATOM 2922 C C . HIS D 2 69 ? -40.348 -9.869 -17.699 1.00 19.59 145 HIS B C 1
ATOM 2923 O O . HIS D 2 69 ? -40.614 -8.806 -17.128 1.00 21.57 145 HIS B O 1
ATOM 2930 N N . LEU D 2 70 ? -39.887 -9.900 -18.957 1.00 21.34 146 LEU B N 1
ATOM 2931 C CA . LEU D 2 70 ? -39.678 -8.649 -19.668 1.00 23.03 146 LEU B CA 1
ATOM 2932 C C . LEU D 2 70 ? -40.986 -7.942 -19.992 1.00 21.15 146 LEU B C 1
ATOM 2933 O O . LEU D 2 70 ? -40.970 -6.743 -20.297 1.00 21.66 146 LEU B O 1
ATOM 2938 N N . ASN D 2 71 ? -42.116 -8.646 -19.927 1.00 21.45 147 ASN B N 1
ATOM 2939 C CA . ASN D 2 71 ? -43.431 -8.029 -19.985 1.00 20.90 147 ASN B CA 1
ATOM 2940 C C . ASN D 2 71 ? -43.890 -7.567 -18.602 1.00 22.07 147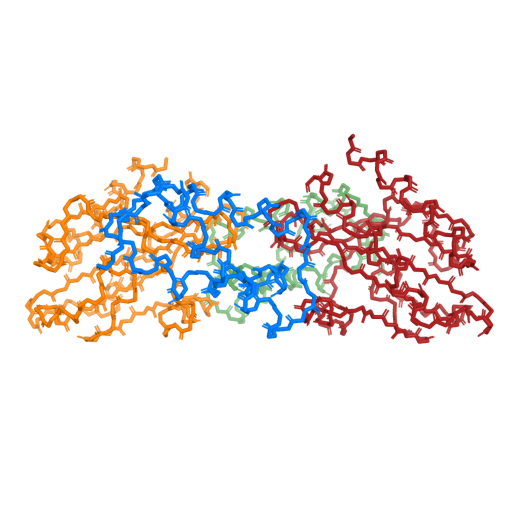 ASN B C 1
ATOM 2941 O O . ASN D 2 71 ? -45.039 -7.139 -18.448 1.00 28.03 147 ASN B O 1
ATOM 2946 N N . GLY D 2 72 ? -43.016 -7.670 -17.603 1.00 22.64 148 GLY B N 1
ATOM 2947 C CA . GLY D 2 72 ? -43.285 -7.152 -16.272 1.00 22.12 148 GLY B CA 1
ATOM 2948 C C . GLY D 2 72 ? -44.162 -8.031 -15.410 1.00 32.60 148 GLY B C 1
ATOM 2949 O O . GLY D 2 72 ? -44.661 -7.568 -14.377 1.00 29.68 148 GLY B O 1
ATOM 2950 N N . ARG D 2 73 ? -44.363 -9.288 -15.793 1.00 28.65 149 ARG B N 1
ATOM 2951 C CA . ARG D 2 73 ? -45.251 -10.183 -15.072 1.00 20.65 149 ARG B CA 1
ATOM 2952 C C . ARG D 2 73 ? -44.465 -11.300 -14.394 1.00 20.28 149 ARG B C 1
ATOM 2953 O O . ARG D 2 73 ? -43.328 -11.619 -14.759 1.00 22.44 149 ARG B O 1
ATOM 2961 N N . HIS D 2 74 ? -45.080 -11.876 -13.364 1.00 21.07 150 HIS B N 1
ATOM 2962 C CA . HIS D 2 74 ? -44.525 -13.040 -12.698 1.00 18.62 150 HIS B C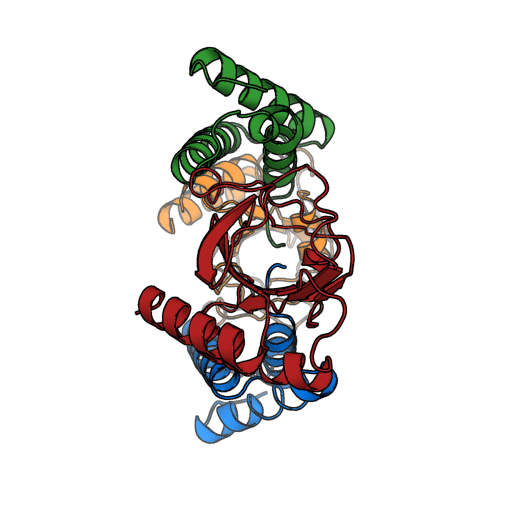A 1
ATOM 2963 C C . HIS D 2 74 ? -44.752 -14.291 -13.545 1.00 17.42 150 HIS B C 1
ATOM 2964 O O . HIS D 2 74 ? -45.619 -14.326 -14.419 1.00 23.29 150 HIS B O 1
ATOM 2971 N N . TYR D 2 75 ? -43.960 -15.322 -13.267 1.00 19.32 151 TYR B N 1
ATOM 2972 C CA . TYR D 2 75 ? -43.991 -16.566 -14.028 1.00 23.75 151 TYR B CA 1
ATOM 2973 C C . TYR D 2 75 ? -44.178 -17.769 -13.116 1.00 23.83 151 TYR B C 1
ATOM 2974 O O . TYR D 2 75 ? -43.584 -17.845 -12.033 1.00 23.10 151 TYR B O 1
ATOM 2983 N N . TYR D 2 76 ? -44.962 -18.739 -13.586 1.00 26.19 152 TYR B N 1
ATOM 2984 C CA . TYR D 2 76 ? -45.108 -19.992 -12.863 1.00 23.27 152 TYR B CA 1
ATOM 2985 C C . TYR D 2 76 ? -45.275 -21.133 -13.860 1.00 21.79 152 TYR B C 1
ATOM 2986 O O . TYR D 2 76 ? -45.759 -20.936 -14.981 1.00 24.24 152 TYR B O 1
ATOM 2995 N N . SER D 2 77 ? -44.853 -22.322 -13.439 1.00 26.98 153 SER B N 1
ATOM 2996 C CA . SER D 2 77 ? -44.853 -23.477 -14.322 1.00 31.05 153 SER B CA 1
ATOM 2997 C C . SER D 2 77 ? -44.726 -24.746 -13.495 1.00 31.68 153 SER B C 1
ATOM 2998 O O . SER D 2 77 ? -44.155 -24.741 -12.402 1.00 28.79 153 SER B O 1
ATOM 3001 N N . ASN D 2 78 ? -45.268 -25.837 -14.029 1.00 33.98 154 ASN B N 1
ATOM 3002 C CA . ASN D 2 78 ? -45.087 -27.141 -13.412 1.00 34.87 154 ASN B CA 1
ATOM 3003 C C . ASN D 2 78 ? -43.866 -27.885 -13.933 1.00 35.51 154 ASN B C 1
ATOM 3004 O O . ASN D 2 78 ? -43.464 -28.880 -13.316 1.00 38.21 154 ASN B O 1
ATOM 3009 N N . SER D 2 79 ? -43.255 -27.427 -15.032 1.00 36.78 155 SER B N 1
ATOM 3010 C CA . SER D 2 79 ? -42.201 -28.213 -15.675 1.00 34.09 155 SER B CA 1
ATOM 3011 C C . SER D 2 79 ? -41.041 -27.413 -16.255 1.00 35.65 155 SER B C 1
ATOM 3012 O O . SER D 2 79 ? -39.987 -28.012 -16.495 1.00 35.72 155 SER B O 1
ATOM 3015 N N . LYS D 2 80 ? -41.172 -26.112 -16.512 1.00 30.08 156 LYS B N 1
ATOM 3016 C CA . LYS D 2 80 ? -40.116 -25.338 -17.162 1.00 27.06 156 LYS B CA 1
ATOM 3017 C C . LYS D 2 80 ? -39.315 -24.572 -16.115 1.00 27.92 156 LYS B C 1
ATOM 3018 O O . LYS D 2 80 ? -39.864 -23.713 -15.422 1.00 30.65 156 LYS B O 1
ATOM 3024 N N . PHE D 2 81 ? -38.015 -24.877 -16.012 1.00 25.66 157 PHE B N 1
ATOM 3025 C CA . PHE D 2 81 ? -37.119 -24.263 -15.027 1.00 25.92 157 PHE B CA 1
ATOM 3026 C C . PHE D 2 81 ? -35.933 -23.664 -15.780 1.00 21.81 157 PHE B C 1
ATOM 3027 O O . PHE D 2 81 ? -34.821 -24.195 -15.731 1.00 25.33 157 PHE B O 1
ATOM 3035 N N . ALA D 2 82 ? -36.196 -22.528 -16.436 1.00 22.61 158 ALA B N 1
ATOM 3036 C CA . ALA D 2 82 ? -35.262 -21.922 -17.387 1.00 22.71 158 ALA B CA 1
ATOM 3037 C C . ALA D 2 82 ? -33.869 -21.701 -16.796 1.00 26.28 158 ALA B C 1
ATOM 3038 O O . ALA D 2 82 ? -32.857 -22.051 -17.417 1.00 26.57 158 ALA B O 1
ATOM 3040 N N . PHE D 2 83 ? -33.786 -21.106 -15.601 1.00 23.23 159 PHE B N 1
ATOM 3041 C CA . PHE D 2 83 ? -32.497 -20.692 -15.060 1.00 20.75 159 PHE B CA 1
ATOM 3042 C C . PHE D 2 83 ? -31.919 -21.673 -14.047 1.00 18.87 159 PHE B C 1
ATOM 3043 O O . PHE D 2 83 ? -30.772 -21.493 -13.622 1.00 20.68 159 PHE B O 1
ATOM 3051 N N . LEU D 2 84 ? -32.677 -22.694 -13.661 1.00 22.80 160 LEU B N 1
ATOM 3052 C CA . LEU D 2 84 ? -32.159 -23.749 -12.799 1.00 21.46 160 LEU B CA 1
ATOM 3053 C C . LEU D 2 84 ? -30.947 -24.372 -13.480 1.00 27.93 160 LEU B C 1
ATOM 3054 O O . LEU D 2 84 ? -31.071 -24.835 -14.621 1.00 27.99 160 LEU B O 1
ATOM 3059 N N . PRO D 2 85 ? -29.766 -24.386 -12.842 1.00 28.17 161 PRO B N 1
ATOM 3060 C CA . PRO D 2 85 ? -28.499 -24.583 -13.583 1.00 25.74 161 PRO B CA 1
ATOM 3061 C C . PRO D 2 85 ? -28.204 -26.044 -13.908 1.00 31.67 161 PRO B C 1
ATOM 3062 O O . PRO D 2 85 ? -27.158 -26.600 -13.548 1.00 32.54 161 PRO B O 1
ATOM 3066 N N . THR D 2 86 ? -29.132 -26.668 -14.622 1.00 28.32 162 THR B N 1
ATOM 3067 C CA . THR D 2 86 ? -28.945 -28.010 -15.147 1.00 33.76 162 THR B CA 1
ATOM 3068 C C . THR D 2 86 ? -29.751 -28.153 -16.428 1.00 31.79 162 THR B C 1
ATOM 3069 O O . THR D 2 86 ? -30.814 -27.544 -16.584 1.00 33.10 162 THR B O 1
ATOM 3073 N N . LYS D 2 87 ? -29.228 -28.957 -17.356 1.00 37.01 163 LYS B N 1
ATOM 3074 C CA . LYS D 2 87 ? -29.980 -29.288 -18.558 1.00 36.11 163 LYS B CA 1
ATOM 3075 C C . LYS D 2 87 ? -30.978 -30.420 -18.334 1.00 40.71 163 LYS B C 1
ATOM 3076 O O . LYS D 2 87 ? -31.838 -30.645 -19.193 1.00 47.75 163 LYS B O 1
ATOM 3082 N N . LYS D 2 88 ? -30.897 -31.115 -17.198 1.00 45.11 164 LYS B N 1
ATOM 3083 C CA . LYS D 2 88 ? -31.781 -32.237 -16.919 1.00 46.55 164 LYS B CA 1
ATOM 3084 C C . LYS D 2 88 ? -33.187 -31.746 -16.564 1.00 49.59 164 LYS B C 1
ATOM 3085 O O . LYS D 2 88 ? -33.357 -30.624 -16.081 1.00 50.93 164 LYS B O 1
ATOM 3091 N N . PRO D 2 89 ? -34.213 -32.578 -16.779 1.00 49.51 165 PRO B N 1
ATOM 3092 C CA . PRO D 2 89 ? -35.594 -32.087 -16.601 1.00 49.10 165 PRO B CA 1
ATOM 3093 C C . PRO D 2 89 ? -36.006 -31.869 -15.150 1.00 50.02 165 PRO B C 1
ATOM 3094 O O . PRO D 2 89 ? -36.893 -31.041 -14.901 1.00 54.35 165 PRO B O 1
ATOM 3098 N N . THR D 2 90 ? -35.407 -32.585 -14.191 1.00 44.71 166 THR B N 1
ATOM 3099 C CA . THR D 2 90 ? -35.732 -32.464 -12.767 1.00 47.53 166 THR B CA 1
ATOM 3100 C C . THR D 2 90 ? -37.229 -32.642 -12.511 1.00 47.06 166 THR B C 1
ATOM 3101 O O . THR D 2 90 ? -37.922 -31.675 -12.165 1.00 46.95 166 THR B O 1
ATOM 3105 N N . PRO D 2 91 ? -37.764 -33.860 -12.650 1.00 45.04 167 PRO B N 1
ATOM 3106 C CA . PRO D 2 91 ? -39.204 -34.064 -12.421 1.00 39.99 167 PRO B CA 1
ATOM 3107 C C . PRO D 2 91 ? -39.617 -33.989 -10.956 1.00 40.77 167 PRO B C 1
ATOM 3108 O O . PRO D 2 91 ? -40.822 -33.934 -10.679 1.00 37.90 167 PRO B O 1
ATOM 3112 N N . GLU D 2 92 ? -38.664 -33.992 -10.018 1.00 37.62 168 GLU B N 1
ATOM 3113 C CA . GLU D 2 92 ? -38.992 -33.907 -8.600 1.00 40.94 168 GLU B CA 1
ATOM 3114 C C . GLU D 2 92 ? -39.608 -32.564 -8.220 1.00 40.59 168 GLU B C 1
ATOM 3115 O O . GLU D 2 92 ? -40.210 -32.456 -7.145 1.00 34.58 168 GLU B O 1
ATOM 3121 N N . ILE D 2 93 ? -39.478 -31.546 -9.068 1.00 39.28 169 ILE B N 1
ATOM 3122 C CA . ILE D 2 93 ? -40.110 -30.252 -8.834 1.00 37.91 169 ILE B CA 1
ATOM 3123 C C . ILE D 2 93 ? -41.530 -30.290 -9.383 1.00 37.11 169 ILE B C 1
ATOM 3124 O O . ILE D 2 93 ? -41.744 -30.599 -10.561 1.00 32.57 169 ILE B O 1
ATOM 3129 N N . ASN D 2 94 ? -42.502 -29.970 -8.527 1.00 32.74 170 ASN B N 1
ATOM 3130 C CA . ASN D 2 94 ? -43.904 -29.922 -8.913 1.00 35.50 170 ASN B CA 1
ATOM 3131 C C . ASN D 2 94 ? -44.357 -28.528 -9.337 1.00 31.82 170 ASN B C 1
ATOM 3132 O O . ASN D 2 94 ? -45.296 -28.416 -10.131 1.00 34.91 170 ASN B O 1
ATOM 3137 N N . TYR D 2 95 ? -43.695 -27.472 -8.864 1.00 30.89 171 TYR B N 1
ATOM 3138 C CA . TYR D 2 95 ? -44.130 -26.109 -9.142 1.00 31.96 171 TYR B CA 1
ATOM 3139 C C . TYR D 2 95 ? -42.962 -25.153 -8.953 1.00 24.18 171 TYR B C 1
ATOM 3140 O O . TYR D 2 95 ? -42.137 -25.343 -8.056 1.00 27.15 171 TYR B O 1
ATOM 3149 N N . MET D 2 96 ? -42.902 -24.134 -9.807 1.00 26.61 172 MET B N 1
ATOM 3150 C CA . MET D 2 96 ? -42.029 -22.988 -9.598 1.00 26.31 172 MET B CA 1
ATOM 3151 C C . MET D 2 96 ? -42.843 -21.715 -9.777 1.00 22.63 172 MET B C 1
ATOM 3152 O O . MET D 2 96 ? -43.791 -21.672 -10.568 1.00 23.83 172 MET B O 1
ATOM 3157 N N . TYR D 2 97 ? -42.474 -20.687 -9.007 1.00 23.40 173 TYR B N 1
ATOM 3158 C CA . TYR D 2 97 ? -43.052 -19.350 -9.086 1.00 25.19 173 TYR B CA 1
ATOM 3159 C C . TYR D 2 97 ? -41.890 -18.371 -9.037 1.00 20.68 173 TYR B C 1
ATOM 3160 O O . TYR D 2 97 ? -41.036 -18.482 -8.155 1.00 22.74 173 TYR B O 1
ATOM 3169 N N . SER D 2 98 ? -41.827 -17.441 -9.993 1.00 20.43 174 SER B N 1
ATOM 3170 C CA . SER D 2 98 ? -40.730 -16.486 -9.984 1.00 19.96 174 SER B CA 1
ATOM 3171 C C . SER D 2 98 ? -41.215 -15.096 -10.348 1.00 16.16 174 SER B C 1
ATOM 3172 O O . SER D 2 98 ? -42.231 -14.912 -11.013 1.00 18.80 174 SER B O 1
ATOM 3175 N N . CYS D 2 99 ? -40.445 -14.114 -9.903 1.00 19.58 175 CYS B N 1
ATOM 3176 C CA A CYS D 2 99 ? -40.686 -12.731 -10.252 0.58 23.00 175 CYS B CA 1
ATOM 3177 C CA B CYS D 2 99 ? -40.677 -12.712 -10.173 0.42 23.00 175 CYS B CA 1
ATOM 3178 C C . CYS D 2 99 ? -39.354 -12.074 -10.587 1.00 20.41 175 CYS B C 1
ATOM 3179 O O . CYS D 2 99 ? -38.322 -12.390 -9.988 1.00 22.73 175 CYS B O 1
ATOM 3184 N N . PRO D 2 100 ? -39.350 -11.196 -11.582 1.00 16.82 176 PRO B N 1
ATOM 3185 C CA . PRO D 2 100 ? -38.113 -10.515 -11.961 1.00 18.44 176 PRO B CA 1
ATOM 3186 C C . PRO D 2 100 ? -37.777 -9.398 -10.985 1.00 21.29 176 PRO B C 1
ATOM 3187 O O . PRO D 2 100 ? -38.644 -8.830 -10.321 1.00 19.08 176 PRO B O 1
ATOM 3191 N N . TYR D 2 101 ? -36.496 -9.066 -10.920 1.00 16.07 177 TYR B N 1
ATOM 3192 C CA . TYR D 2 101 ? -36.141 -7.787 -10.333 1.00 17.55 177 TYR B CA 1
ATOM 3193 C C . TYR D 2 101 ? -35.293 -7.006 -11.318 1.00 16.97 177 TYR B C 1
ATOM 3194 O O . TYR D 2 101 ? -34.634 -7.575 -12.201 1.00 19.63 177 TYR B O 1
ATOM 3203 N N . PHE D 2 102 ? -35.375 -5.686 -11.175 1.00 17.43 178 PHE B N 1
ATOM 3204 C CA . PHE D 2 102 ? -34.759 -4.712 -12.063 1.00 18.10 178 PHE B CA 1
ATOM 3205 C C . PHE D 2 102 ? -33.862 -3.817 -11.225 1.00 19.30 178 PHE B C 1
ATOM 3206 O O . PHE D 2 102 ? -34.282 -3.345 -10.164 1.00 21.21 178 PHE B O 1
ATOM 3214 N N . ASN D 2 103 ? -32.636 -3.580 -11.695 1.00 20.21 179 ASN B N 1
ATOM 3215 C CA . ASN D 2 103 ? -31.636 -2.899 -10.880 1.00 20.77 179 ASN B CA 1
ATOM 3216 C C . ASN D 2 103 ? -31.850 -1.381 -10.909 1.00 21.20 179 ASN B C 1
ATOM 3217 O O . ASN D 2 103 ? -32.832 -0.870 -11.455 1.00 19.44 179 ASN B O 1
ATOM 3222 N N . LEU D 2 104 ? -30.925 -0.635 -10.288 1.00 20.30 180 LEU B N 1
ATOM 3223 C CA . LEU D 2 104 ? -31.105 0.809 -10.156 1.00 21.53 180 LEU B CA 1
ATOM 3224 C C . LEU D 2 104 ? -31.002 1.524 -11.491 1.00 25.48 180 LEU B C 1
ATOM 3225 O O . LEU D 2 104 ? -31.428 2.681 -11.604 1.00 26.04 180 LEU B O 1
ATOM 3230 N N . ASP D 2 105 ? -30.447 0.863 -12.490 1.00 22.07 181 ASP B N 1
ATOM 3231 C CA . ASP D 2 105 ? -30.406 1.386 -13.843 1.00 23.28 181 ASP B CA 1
ATOM 3232 C C . ASP D 2 105 ? -31.589 0.904 -14.676 1.00 22.49 181 ASP B C 1
ATOM 3233 O O . ASP D 2 105 ? -31.594 1.100 -15.892 1.00 26.12 181 ASP B O 1
ATOM 3238 N N . ASN D 2 106 ? -32.593 0.301 -14.030 1.00 18.96 182 ASN B N 1
ATOM 3239 C CA . ASN D 2 106 ? -33.864 -0.090 -14.643 1.00 18.82 182 ASN B CA 1
ATOM 3240 C C . ASN D 2 106 ? -33.709 -1.257 -15.609 1.00 20.48 182 ASN B C 1
ATOM 3241 O O . ASN D 2 106 ? -34.512 -1.407 -16.536 1.00 22.11 182 ASN B O 1
ATOM 3246 N N . ILE D 2 107 ? -32.705 -2.105 -15.400 1.00 18.71 183 ILE B N 1
ATOM 3247 C CA . ILE D 2 107 ? -32.417 -3.236 -16.287 1.00 21.92 183 ILE B CA 1
ATOM 3248 C C . ILE D 2 107 ? -32.755 -4.551 -15.581 1.00 20.15 183 ILE B C 1
ATOM 3249 O O . ILE D 2 107 ? -32.478 -4.719 -14.388 1.00 20.86 183 ILE B O 1
ATOM 3254 N N . TYR D 2 108 ? -33.362 -5.478 -16.320 1.00 19.56 184 TYR B N 1
ATOM 3255 C CA . TYR D 2 108 ? -33.654 -6.826 -15.825 1.00 15.44 184 TYR B CA 1
ATOM 3256 C C . TYR D 2 108 ? -32.382 -7.491 -15.314 1.00 16.65 184 TYR B C 1
ATOM 3257 O O . TYR D 2 108 ? -31.443 -7.723 -16.080 1.00 18.29 184 TYR B O 1
ATOM 3266 N N . ALA D 2 109 ? -32.339 -7.790 -14.008 1.00 18.31 185 ALA B N 1
ATOM 3267 C CA . ALA D 2 109 ? -31.082 -8.163 -13.370 1.00 17.64 185 ALA B CA 1
ATOM 3268 C C . ALA D 2 109 ? -31.093 -9.539 -12.738 1.00 16.55 185 ALA B C 1
ATOM 3269 O O . ALA D 2 109 ? -30.023 -10.031 -12.360 1.00 17.44 185 ALA B O 1
ATOM 3271 N N . GLY D 2 110 ? -32.252 -10.164 -12.602 1.00 18.58 186 GLY B N 1
ATOM 3272 C CA . GLY D 2 110 ? -32.313 -11.488 -12.022 1.00 18.55 186 GLY B CA 1
ATOM 3273 C C . GLY D 2 110 ? -33.742 -11.822 -11.662 1.00 16.11 186 GLY B C 1
ATOM 3274 O O . GLY D 2 110 ? -34.678 -11.151 -12.096 1.00 17.78 186 GLY B O 1
ATOM 3275 N N . THR D 2 111 ? -33.889 -12.874 -10.851 1.00 16.30 187 THR B N 1
ATOM 3276 C CA . THR D 2 111 ? -35.209 -13.308 -10.406 1.00 17.17 187 THR B CA 1
ATOM 3277 C C . THR D 2 111 ? -35.159 -13.716 -8.939 1.00 18.01 187 THR B C 1
ATOM 3278 O O . THR D 2 111 ? -34.101 -14.021 -8.383 1.00 18.88 187 THR B O 1
ATOM 3282 N N . ILE D 2 112 ? -36.339 -13.734 -8.328 1.00 19.69 188 ILE B N 1
ATOM 3283 C CA . ILE D 2 112 ? -36.578 -14.383 -7.042 1.00 17.35 188 ILE B CA 1
ATOM 3284 C C . ILE D 2 112 ? -37.522 -15.534 -7.328 1.00 16.60 188 ILE B C 1
ATOM 3285 O O . ILE D 2 112 ? -38.614 -15.312 -7.866 1.00 21.27 188 ILE B O 1
ATOM 3290 N N . THR D 2 113 ? -37.114 -16.762 -6.985 1.00 20.07 189 THR B N 1
ATOM 3291 C CA . THR D 2 113 ? -37.854 -17.957 -7.377 1.00 22.45 189 THR B CA 1
ATOM 3292 C C . THR D 2 113 ? -38.072 -18.891 -6.195 1.00 17.53 189 THR B C 1
ATOM 3293 O O . THR D 2 113 ? -37.151 -19.139 -5.407 1.00 22.77 189 THR B O 1
ATOM 3297 N N . MET D 2 114 ? -39.281 -19.442 -6.117 1.00 21.48 190 MET B N 1
ATOM 3298 C CA . MET D 2 114 ? -39.652 -20.453 -5.134 1.00 26.17 190 MET B CA 1
ATOM 3299 C C . MET D 2 114 ? -40.005 -21.760 -5.838 1.00 24.51 190 MET B C 1
ATOM 3300 O O . MET D 2 114 ? -40.601 -21.751 -6.920 1.00 25.65 190 MET B O 1
ATOM 3305 N N . TYR D 2 115 ? -39.665 -22.888 -5.203 1.00 26.56 191 TYR B N 1
ATOM 3306 C CA . TYR D 2 115 ? -39.917 -24.211 -5.759 1.00 29.84 191 TYR B CA 1
ATOM 3307 C C . TYR D 2 115 ? -40.601 -25.094 -4.725 1.00 25.42 191 TYR B C 1
ATOM 3308 O O . TYR D 2 115 ? -40.299 -25.017 -3.532 1.00 28.75 191 TYR B O 1
ATOM 3317 N N . TRP D 2 116 ? -41.494 -25.961 -5.207 1.00 28.47 192 TRP B N 1
ATOM 3318 C CA . TRP D 2 116 ? -42.176 -26.954 -4.384 1.00 27.82 192 TRP B CA 1
ATOM 3319 C C . TRP D 2 116 ? -41.881 -28.349 -4.918 1.00 35.30 192 TRP B C 1
ATOM 3320 O O . TRP D 2 116 ? -42.089 -28.622 -6.105 1.00 33.83 192 TRP B O 1
ATOM 3331 N N . TYR D 2 117 ? -41.385 -29.223 -4.040 1.00 33.41 193 TYR B N 1
ATOM 3332 C CA . TYR D 2 117 ? -41.301 -30.640 -4.366 1.00 36.62 193 TYR B CA 1
ATOM 3333 C C . TYR D 2 117 ? -42.631 -31.335 -4.120 1.00 45.08 193 TYR B C 1
ATOM 3334 O O . TYR D 2 117 ? -42.989 -32.267 -4.851 1.00 46.29 193 TYR B O 1
ATOM 3343 N N . ARG D 2 118 ? -43.370 -30.885 -3.106 1.00 43.68 194 ARG B N 1
ATOM 3344 C CA . ARG D 2 118 ? -44.697 -31.389 -2.794 1.00 43.75 194 ARG B CA 1
ATOM 3345 C C . ARG D 2 118 ? -45.734 -30.775 -3.730 1.00 46.79 194 ARG B C 1
ATOM 3346 O O . ARG D 2 118 ? -45.477 -29.793 -4.432 1.00 46.76 194 ARG B O 1
ATOM 3354 N N . ASN D 2 119 ? -46.928 -31.363 -3.724 1.00 46.53 195 ASN B N 1
ATOM 3355 C CA . ASN D 2 119 ? -47.975 -31.036 -4.684 1.00 50.17 195 ASN B CA 1
ATOM 3356 C C . ASN D 2 119 ? -48.920 -29.942 -4.205 1.00 47.15 195 ASN B C 1
ATOM 3357 O O . ASN D 2 119 ? -49.906 -29.660 -4.894 1.00 52.49 195 ASN B O 1
ATOM 3362 N N . ASP D 2 120 ? -48.656 -29.329 -3.053 1.00 48.93 196 ASP B N 1
ATOM 3363 C CA . ASP D 2 120 ? -49.479 -28.250 -2.523 1.00 44.95 196 ASP B CA 1
ATOM 3364 C C . ASP D 2 120 ? -48.629 -27.004 -2.315 1.00 37.98 196 ASP B C 1
ATOM 3365 O O . ASP D 2 120 ? -47.454 -27.097 -1.947 1.00 45.42 196 ASP B O 1
ATOM 3370 N N . HIS D 2 121 ? -49.228 -25.842 -2.558 1.00 39.02 197 HIS B N 1
ATOM 3371 C CA . HIS D 2 121 ? -48.558 -24.564 -2.364 1.00 39.53 197 HIS B CA 1
ATOM 3372 C C . HIS D 2 121 ? -49.615 -23.505 -2.105 1.00 34.60 197 HIS B C 1
ATOM 3373 O O . HIS D 2 121 ? -50.769 -23.652 -2.513 1.00 37.90 197 HIS B O 1
ATOM 3380 N N . ILE D 2 122 ? -49.214 -22.432 -1.419 1.00 32.15 198 ILE B N 1
ATOM 3381 C CA . ILE D 2 122 ? -50.151 -21.342 -1.185 1.00 34.22 198 ILE B CA 1
ATOM 3382 C C . ILE D 2 122 ? -50.489 -20.646 -2.504 1.00 33.07 198 ILE B C 1
ATOM 3383 O O . ILE D 2 122 ? -49.825 -20.825 -3.533 1.00 34.37 198 ILE B O 1
ATOM 3388 N N . SER D 2 123 ? -51.551 -19.844 -2.468 1.00 30.42 199 SER B N 1
ATOM 3389 C CA . SER D 2 123 ? -52.114 -19.273 -3.686 1.00 35.25 199 SER B CA 1
ATOM 3390 C C . SER D 2 123 ? -51.126 -18.338 -4.377 1.00 34.03 199 SER B C 1
ATOM 3391 O O . SER D 2 123 ? -50.273 -17.710 -3.739 1.00 30.12 199 SER B O 1
ATOM 3394 N N . ASN D 2 124 ? -51.265 -18.243 -5.706 1.00 35.20 200 ASN B N 1
ATOM 3395 C CA . ASN D 2 124 ? -50.440 -17.315 -6.476 1.00 32.10 200 ASN B CA 1
ATOM 3396 C C . ASN D 2 124 ? -50.625 -15.883 -5.992 1.00 28.30 200 ASN B C 1
ATOM 3397 O O . ASN D 2 124 ? -49.673 -15.094 -5.994 1.00 29.85 200 ASN B O 1
ATOM 3402 N N . ASP D 2 125 ? -51.843 -15.527 -5.566 1.00 29.93 201 ASP B N 1
ATOM 3403 C CA . ASP D 2 125 ? -52.079 -14.176 -5.066 1.00 36.48 201 ASP B CA 1
ATOM 3404 C C . ASP D 2 125 ? -51.189 -13.871 -3.866 1.00 28.09 201 ASP B C 1
ATOM 3405 O O . ASP D 2 125 ? -50.664 -12.758 -3.739 1.00 27.79 201 ASP B O 1
ATOM 3410 N N . ARG D 2 126 ? -50.998 -14.851 -2.980 1.00 28.54 202 ARG B N 1
ATOM 3411 C CA . ARG D 2 126 ? -50.110 -14.643 -1.839 1.00 28.19 202 ARG B CA 1
ATOM 3412 C C . ARG D 2 126 ? -48.648 -14.656 -2.272 1.00 30.08 202 ARG B C 1
ATOM 3413 O O . ARG D 2 126 ? -47.848 -13.837 -1.801 1.00 27.07 202 ARG B O 1
ATOM 3421 N N . LEU D 2 127 ? -48.282 -15.577 -3.171 1.00 26.80 203 LEU B N 1
ATOM 3422 C CA . LEU D 2 127 ? -46.925 -15.589 -3.711 1.00 24.67 203 LEU B CA 1
ATOM 3423 C C . LEU D 2 127 ? -46.598 -14.278 -4.418 1.00 24.96 203 LEU B C 1
ATOM 3424 O O . LEU D 2 127 ? -45.475 -13.776 -4.309 1.00 23.88 203 LEU B O 1
ATOM 3429 N N . GLU D 2 128 ? -47.567 -13.712 -5.147 1.00 26.82 204 GLU B N 1
ATOM 3430 C CA A GLU D 2 128 ? -47.334 -12.456 -5.858 0.46 23.30 204 GLU B CA 1
ATOM 3431 C CA B GLU D 2 128 ? -47.327 -12.461 -5.858 0.54 23.27 204 GLU B CA 1
ATOM 3432 C C . GLU D 2 128 ? -46.905 -11.348 -4.904 1.00 28.29 204 GLU B C 1
ATOM 3433 O O . GLU D 2 128 ? -45.984 -10.580 -5.204 1.00 23.55 204 GLU B O 1
ATOM 3444 N N . SER D 2 129 ? -47.577 -11.232 -3.757 1.00 25.07 205 SER B N 1
ATOM 3445 C CA . SER D 2 129 ? -47.241 -10.161 -2.819 1.00 22.62 205 SER B CA 1
ATOM 3446 C C . SER D 2 129 ? -45.884 -10.390 -2.178 1.00 22.22 205 SER B C 1
ATOM 3447 O O . SER D 2 129 ? -45.113 -9.440 -1.992 1.00 25.58 205 SER B O 1
ATOM 3450 N N . ILE D 2 130 ? -45.589 -11.640 -1.814 1.00 24.26 206 ILE B N 1
ATOM 3451 C CA . ILE D 2 130 ? -44.303 -11.972 -1.205 1.00 22.00 206 ILE B CA 1
ATOM 3452 C C . ILE D 2 130 ? -43.168 -11.609 -2.149 1.00 24.95 206 ILE B C 1
ATOM 3453 O O . ILE D 2 130 ? -42.190 -10.958 -1.756 1.00 27.47 206 ILE B O 1
ATOM 3458 N N . CYS D 2 131 ? -43.308 -11.999 -3.420 1.00 22.22 207 CYS B N 1
ATOM 3459 C CA A CYS D 2 131 ? -42.235 -11.783 -4.385 0.32 24.86 207 CYS B CA 1
ATOM 3460 C CA B CYS D 2 131 ? -42.260 -11.778 -4.413 0.68 24.88 207 CYS B CA 1
ATOM 3461 C C . CYS D 2 131 ? -42.073 -10.300 -4.709 1.00 24.56 207 CYS B C 1
ATOM 3462 O O . CYS D 2 131 ? -40.948 -9.792 -4.726 1.00 23.33 207 CYS B O 1
ATOM 3467 N N . ALA D 2 132 ? -43.179 -9.597 -4.973 1.00 24.14 208 ALA B N 1
ATOM 3468 C CA . ALA D 2 132 ? -43.111 -8.187 -5.340 1.00 22.25 208 ALA B CA 1
ATOM 3469 C C . ALA D 2 132 ? -42.396 -7.366 -4.274 1.00 24.24 208 ALA B C 1
ATOM 3470 O O . ALA D 2 132 ? -41.586 -6.491 -4.593 1.00 23.50 208 ALA B O 1
ATOM 3472 N N . GLN D 2 133 ? -42.674 -7.647 -2.999 1.00 24.36 209 GLN B N 1
ATOM 3473 C CA . GLN D 2 133 ? -42.055 -6.888 -1.920 1.00 22.70 209 GLN B CA 1
ATOM 3474 C C . GLN D 2 133 ? -40.543 -7.060 -1.931 1.00 21.15 209 GLN B C 1
ATOM 3475 O O . GLN D 2 133 ? -39.791 -6.080 -1.847 1.00 24.13 209 GLN B O 1
ATOM 3481 N N . ALA D 2 134 ? -40.081 -8.302 -2.078 1.00 22.43 210 ALA B N 1
ATOM 3482 C CA . ALA D 2 134 ? -38.649 -8.558 -2.156 1.00 21.51 210 ALA B CA 1
ATOM 3483 C C . ALA D 2 134 ? -38.048 -7.955 -3.418 1.00 19.40 210 ALA B C 1
ATOM 3484 O O . ALA D 2 134 ? -36.939 -7.406 -3.387 1.00 21.98 210 ALA B O 1
ATOM 3486 N N . ALA D 2 135 ? -38.760 -8.065 -4.542 1.00 20.69 211 ALA B N 1
ATOM 3487 C CA . ALA D 2 135 ? -38.233 -7.547 -5.805 1.00 20.51 211 ALA B CA 1
ATOM 3488 C C . ALA D 2 135 ? -38.017 -6.037 -5.752 1.00 22.14 211 ALA B C 1
ATOM 3489 O O . ALA D 2 135 ? -37.012 -5.533 -6.264 1.00 19.86 211 ALA B O 1
ATOM 3491 N N . ARG D 2 136 ? -38.948 -5.295 -5.140 1.00 18.78 212 ARG B N 1
ATOM 3492 C CA . ARG D 2 136 ? -38.788 -3.844 -5.042 1.00 18.74 212 ARG B CA 1
ATOM 3493 C C . ARG D 2 136 ? -37.563 -3.478 -4.208 1.00 21.93 212 ARG B C 1
ATOM 3494 O O . ARG D 2 136 ? -36.848 -2.520 -4.525 1.00 21.08 212 ARG B O 1
ATOM 3502 N N . ILE D 2 137 ? -37.314 -4.226 -3.128 1.00 20.23 213 ILE B N 1
ATOM 3503 C CA . ILE D 2 137 ? -36.176 -3.932 -2.262 1.00 20.64 213 ILE B CA 1
ATOM 3504 C C . ILE D 2 137 ? -34.864 -4.348 -2.932 1.00 22.74 213 ILE B C 1
ATOM 3505 O O . ILE D 2 137 ? -33.888 -3.586 -2.944 1.00 21.75 213 ILE B O 1
ATOM 3510 N N . LEU D 2 138 ? -34.829 -5.544 -3.535 1.00 20.53 214 LEU B N 1
ATOM 3511 C CA . LEU D 2 138 ? -33.617 -5.955 -4.242 1.00 21.81 214 LEU B CA 1
ATOM 3512 C C . LEU D 2 138 ? -33.318 -5.014 -5.397 1.00 23.11 214 LEU B C 1
ATOM 3513 O O . LEU D 2 138 ? -32.152 -4.721 -5.691 1.00 22.57 214 LEU B O 1
ATOM 3518 N N . GLY D 2 139 ? -34.365 -4.519 -6.053 1.00 20.16 215 GLY B N 1
ATOM 3519 C CA . GLY D 2 139 ? -34.191 -3.605 -7.168 1.00 22.99 215 GLY B CA 1
ATOM 3520 C C . GLY D 2 139 ? -33.528 -2.293 -6.809 1.00 21.59 215 GLY B C 1
ATOM 3521 O O . GLY D 2 139 ? -32.919 -1.661 -7.680 1.00 25.59 215 GLY B O 1
ATOM 3522 N N . ARG D 2 140 ? -33.628 -1.865 -5.542 1.00 19.06 21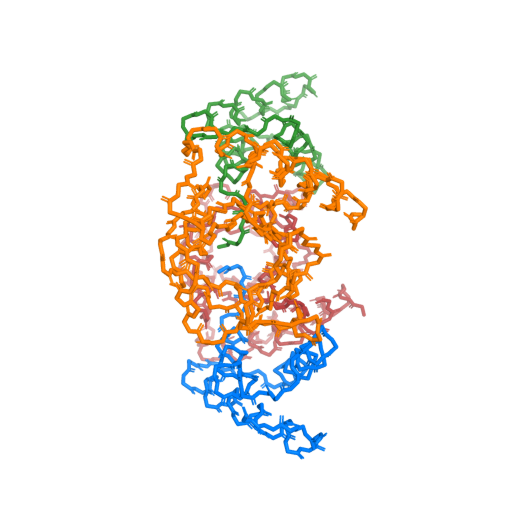6 ARG B N 1
ATOM 3523 C CA . ARG D 2 140 ? -32.996 -0.643 -5.073 1.00 24.05 216 ARG B CA 1
ATOM 3524 C C . ARG D 2 140 ? -31.606 -0.871 -4.511 1.00 23.85 216 ARG B C 1
ATOM 3525 O O . ARG D 2 140 ? -30.905 0.106 -4.227 1.00 23.47 216 ARG B O 1
ATOM 3533 N N . ALA D 2 141 ? -31.212 -2.126 -4.312 1.00 21.37 217 ALA B N 1
ATOM 3534 C CA . ALA D 2 141 ? -29.996 -2.417 -3.561 1.00 24.52 217 ALA B CA 1
ATOM 3535 C C . ALA D 2 141 ? -28.729 -2.321 -4.403 1.00 28.70 217 ALA B C 1
ATOM 3536 O O . ALA D 2 141 ? -27.631 -2.275 -3.831 1.00 28.44 217 ALA B O 1
ATOM 3538 N N . LYS D 2 142 ? -28.853 -2.295 -5.730 1.00 22.68 218 LYS B N 1
ATOM 3539 C CA . LYS D 2 142 ? -27.717 -2.189 -6.645 1.00 28.13 218 LYS B CA 1
ATOM 3540 C C . LYS D 2 142 ? -28.217 -1.737 -8.013 1.00 27.88 218 LYS B C 1
ATOM 3541 O O . LYS D 2 142 ? -29.366 -2.018 -8.363 1.00 24.64 218 LYS B O 1
#

GO terms:
  GO:0020002 host cell plasma membrane (C, IDA)
  GO:0044229 host cell periplasmic space (C, EXP)